Protein AF-A0A6B0SUR2-F1 (afdb_monomer_lite)

Sequence (467 aa):
MRRRGFLRTGLVTGLSIGLAGCNANTDDPSDSATSTPPTQESDEQISQETVTQQEDGTEEQPTEEAPTTSNRYFFKDETGALGHLADDNIPDNSNHVITNEMTDAEFREMQRNDRQYPEGLEQGQITMSVDKMITRAEEIYQKPTEHLDTERAETLGVNLTDEDDEITFTRALIKASQEAGVDSSGLANIVVANIAEDAINQIQPGFNGYKLSTLPATEAIDPASQGHAGGVRETEFGDEYGNSGFRHMPALLQYQKNGETQLKYAEQTDAIDVRPILKHAIRDPENSIYRASLDQETVNTTGGGRGIRFPEHYVTALDYTKARELEASEENVLGFEKNGSGTLVGLGDQIDEALRHLIDDMGVTGYNNNEDLDLETARPDWGGTIVSEEFGDSLENHITNPDSKVRQYTENVGRGLYLIRNEMGMSTSLALIGTLANPEFLPTDQDTVNQIRRKQAYDEVRERIVG

Organism: NCBI:txid2073113

pLDDT: mean 79.5, std 23.38, range [23.03, 98.56]

Radius of gyration: 26.7 Å; chains: 1; bounding box: 61×67×89 Å

Foldseek 3Di:
DDDDDDDDDDDDDDDDDDPDDDDDDDDDDDDDDDDDDDDDDDDDDDDDDDDDDDDDDDDDDPPDPPPQQPQFAAEPEPACLLPLRHDPDDDPNHPHYFYDPDYPVRLLVLLQLLLVQVVVDDDPQWQDRLVQLLVQLLVCLVPVPVQPDPVLCVVLVNDLVPDDSLLSSLLSSLSSRVVRPQADQQVLLSRRQSCSSVSCVVSVPPFAPWHWFKWFKKAKDWQPDDQALFAWDADPVRTIIAINASPGIWTWTWTADPQFIDTWTARSRHSADDPFAFSGRIGAPCNGLQPDDQPDQADDTRDPDSDGHGSLRIHTLLLQVSQLVCLVDPRVRNNFAQDPVGFRAGSQQSLLVRLLSLRHSSPLVQDCRSPVDHDPGSDDQAAYEAEAPQASVQSNCCSVPPGPVLVSLSNSVSVVSVSSCRVVHRNWHWYWDHYSSDITIGGDHRVLSVVCSVVSVSVCNCVSRSD

Structure (mmCIF, N/CA/C/O backbone):
data_AF-A0A6B0SUR2-F1
#
_entry.id   AF-A0A6B0SUR2-F1
#
loop_
_atom_site.group_PDB
_atom_site.id
_atom_site.type_symbol
_atom_site.label_atom_id
_atom_site.label_alt_id
_atom_site.label_comp_id
_atom_site.label_asym_id
_atom_site.label_entity_id
_atom_site.label_seq_id
_atom_site.pdbx_PDB_ins_code
_atom_site.Cartn_x
_atom_site.Cartn_y
_atom_site.Cartn_z
_atom_site.occupancy
_atom_site.B_iso_or_equiv
_atom_site.auth_seq_id
_atom_site.auth_comp_id
_atom_site.auth_asym_id
_atom_site.auth_atom_id
_atom_site.pdbx_PDB_model_num
ATOM 1 N N . MET A 1 1 ? 29.244 -8.660 24.148 1.00 39.50 1 MET A N 1
ATOM 2 C CA . MET A 1 1 ? 29.621 -7.409 24.857 1.00 39.50 1 MET A CA 1
ATOM 3 C C . MET A 1 1 ? 30.743 -6.682 24.116 1.00 39.50 1 MET A C 1
ATOM 5 O O . MET A 1 1 ? 31.872 -7.153 24.170 1.00 39.50 1 MET A O 1
ATOM 9 N N . ARG A 1 2 ? 30.469 -5.534 23.480 1.00 29.47 2 ARG A N 1
ATOM 10 C CA . ARG A 1 2 ? 31.473 -4.510 23.111 1.00 29.47 2 ARG A CA 1
ATOM 11 C C . ARG A 1 2 ? 30.745 -3.189 22.817 1.00 29.47 2 ARG A C 1
ATOM 13 O O . ARG A 1 2 ? 30.339 -2.945 21.693 1.00 29.47 2 ARG A O 1
ATOM 20 N N . ARG A 1 3 ? 30.537 -2.351 23.840 1.00 27.84 3 ARG A N 1
ATOM 21 C CA . ARG A 1 3 ? 29.983 -0.998 23.645 1.00 27.84 3 ARG A CA 1
ATOM 22 C C . ARG A 1 3 ? 31.064 -0.087 23.054 1.00 27.84 3 ARG A C 1
ATOM 24 O O . ARG A 1 3 ? 32.155 -0.011 23.617 1.00 27.84 3 ARG A O 1
ATOM 31 N N . ARG A 1 4 ? 30.744 0.641 21.984 1.00 31.31 4 ARG A N 1
ATOM 32 C CA . ARG A 1 4 ? 31.450 1.860 21.565 1.00 31.31 4 ARG A CA 1
ATOM 33 C C . ARG A 1 4 ? 30.478 3.022 21.736 1.00 31.31 4 ARG A C 1
ATOM 35 O O . ARG A 1 4 ? 29.533 3.133 20.974 1.00 31.31 4 ARG A O 1
ATOM 42 N N . GLY A 1 5 ? 30.681 3.841 22.763 1.00 26.02 5 GLY A N 1
ATOM 43 C CA . GLY A 1 5 ? 29.937 5.089 22.914 1.00 26.02 5 GLY A CA 1
ATOM 44 C C . GLY A 1 5 ? 30.690 6.227 22.236 1.00 26.02 5 GLY A C 1
ATOM 45 O O . GLY A 1 5 ? 31.886 6.382 22.484 1.00 26.02 5 GLY A O 1
ATOM 46 N N . PHE A 1 6 ? 29.996 7.033 21.436 1.00 26.91 6 PHE A N 1
ATOM 47 C CA . PHE A 1 6 ? 30.495 8.332 20.998 1.00 26.91 6 PHE A CA 1
ATOM 48 C C . PHE A 1 6 ? 29.801 9.443 21.782 1.00 26.91 6 PHE A C 1
ATOM 50 O O . PHE A 1 6 ? 28.602 9.661 21.672 1.00 26.91 6 PHE A O 1
ATOM 57 N N . LEU A 1 7 ? 30.588 10.161 22.581 1.00 27.16 7 LEU A N 1
ATOM 58 C CA . LEU A 1 7 ? 30.210 11.469 23.100 1.00 27.16 7 LEU A CA 1
ATOM 59 C C . LEU A 1 7 ? 30.509 12.513 22.026 1.00 27.16 7 LEU A C 1
ATOM 61 O O . LEU A 1 7 ? 31.670 12.652 21.634 1.00 27.16 7 LEU A O 1
ATOM 65 N N . ARG A 1 8 ? 29.519 13.328 21.652 1.00 28.80 8 ARG A N 1
ATOM 66 C CA . ARG A 1 8 ? 29.791 14.694 21.194 1.00 28.80 8 ARG A CA 1
ATOM 67 C C . ARG A 1 8 ? 28.745 15.678 21.699 1.00 28.80 8 ARG A C 1
ATOM 69 O O . ARG A 1 8 ? 27.546 15.463 21.608 1.00 28.80 8 ARG A O 1
ATOM 76 N N . THR A 1 9 ? 29.265 16.750 22.281 1.00 28.69 9 THR A N 1
ATOM 77 C CA . THR A 1 9 ? 28.548 17.935 22.749 1.00 28.69 9 THR A CA 1
ATOM 78 C C . THR A 1 9 ? 27.744 18.572 21.621 1.00 28.69 9 THR A C 1
ATOM 80 O O . THR A 1 9 ? 28.308 18.828 20.557 1.00 28.69 9 THR A O 1
ATOM 83 N N . GLY A 1 10 ? 26.469 18.867 21.874 1.00 25.17 10 GLY A N 1
ATOM 84 C CA . GLY A 1 10 ? 25.606 19.565 20.922 1.00 25.17 10 GLY A CA 1
ATOM 85 C C . GLY A 1 10 ? 25.915 21.059 20.781 1.00 25.17 10 GLY A C 1
ATOM 86 O O . GLY A 1 10 ? 26.716 21.633 21.523 1.00 25.17 10 GLY A O 1
ATOM 87 N N . LEU A 1 11 ? 25.220 21.687 19.835 1.00 25.69 11 LEU A N 1
ATOM 88 C CA . LEU A 1 11 ? 25.237 23.123 19.574 1.00 25.69 11 LEU A CA 1
ATOM 89 C C . LEU A 1 11 ? 23.778 23.573 19.430 1.00 25.69 11 LEU A C 1
ATOM 91 O O . LEU A 1 11 ? 23.059 23.059 18.580 1.00 25.69 11 LEU A O 1
ATOM 95 N N . VAL A 1 12 ? 23.316 24.476 20.299 1.00 29.25 12 VAL A N 1
ATOM 96 C CA . VAL A 1 12 ? 21.916 24.927 20.294 1.00 29.25 12 VAL A CA 1
ATOM 97 C C . VAL A 1 12 ? 21.761 26.102 19.334 1.00 29.25 12 VAL A C 1
ATOM 99 O O . VAL A 1 12 ? 22.139 27.228 19.653 1.00 29.25 12 VAL A O 1
ATOM 102 N N . THR A 1 13 ? 21.153 25.839 18.182 1.00 27.73 13 THR A N 1
ATOM 103 C CA . THR A 1 13 ? 20.626 26.849 17.255 1.00 27.73 13 THR A CA 1
ATOM 104 C C . THR A 1 13 ? 19.229 26.422 16.832 1.00 27.73 13 THR A C 1
ATOM 106 O O . THR A 1 13 ? 19.083 25.557 15.974 1.00 27.73 13 THR A O 1
ATOM 109 N N . GLY A 1 14 ? 18.201 26.991 17.463 1.00 27.92 14 GLY A N 1
ATOM 110 C CA . GLY A 1 14 ? 16.817 26.693 17.102 1.00 27.92 14 GLY A CA 1
ATOM 111 C C . GLY A 1 14 ? 16.442 27.335 15.767 1.00 27.92 14 GLY A C 1
ATOM 112 O O . GLY A 1 14 ? 16.564 28.552 15.623 1.00 27.92 14 GLY A O 1
ATOM 113 N N . LEU A 1 15 ? 15.947 26.530 14.827 1.00 24.22 15 LEU A N 1
ATOM 114 C CA . LEU A 1 15 ? 15.109 26.999 13.727 1.00 24.22 15 LEU A CA 1
ATOM 115 C C . LEU A 1 15 ? 13.659 26.660 14.071 1.00 24.22 15 LEU A C 1
ATOM 117 O O . LEU A 1 15 ? 13.317 25.497 14.249 1.00 24.22 15 LEU A O 1
ATOM 121 N N . SER A 1 16 ? 12.805 27.675 14.150 1.00 25.31 16 SER A N 1
ATOM 122 C CA . SER A 1 16 ? 11.356 27.486 14.155 1.00 25.31 16 SER A CA 1
ATOM 123 C C . SER A 1 16 ? 10.884 27.266 12.718 1.00 25.31 16 SER A C 1
ATOM 125 O O . SER A 1 16 ? 10.982 28.191 11.906 1.00 25.31 16 SER A O 1
ATOM 127 N N . ILE A 1 17 ? 10.372 26.076 12.404 1.00 27.09 17 ILE A N 1
ATOM 128 C CA . ILE A 1 17 ? 9.771 25.791 11.096 1.00 27.09 17 ILE A CA 1
ATOM 129 C C . ILE A 1 17 ? 8.472 26.596 10.977 1.00 27.09 17 ILE A C 1
ATOM 131 O O . ILE A 1 17 ? 7.527 26.400 11.738 1.00 27.09 17 ILE A O 1
ATOM 135 N N . GLY A 1 18 ? 8.437 27.533 10.031 1.00 24.78 18 GLY A N 1
ATOM 136 C CA . GLY A 1 18 ? 7.226 28.259 9.665 1.00 24.78 18 GLY A CA 1
ATOM 137 C C . GLY A 1 18 ? 6.558 27.594 8.468 1.00 24.78 18 GLY A C 1
ATOM 138 O O . GLY A 1 18 ? 7.153 27.554 7.393 1.00 24.78 18 GLY A O 1
ATOM 139 N N . LEU A 1 19 ? 5.321 27.120 8.636 1.00 30.34 19 LEU A N 1
ATOM 140 C CA . LEU A 1 19 ? 4.469 26.676 7.529 1.00 30.34 19 LEU A CA 1
ATOM 141 C C . LEU A 1 19 ? 4.144 27.873 6.622 1.00 30.34 19 LEU A C 1
ATOM 143 O O . LEU A 1 19 ? 3.245 28.667 6.902 1.00 30.34 19 LEU A O 1
ATOM 147 N N . ALA A 1 20 ? 4.918 28.029 5.550 1.00 26.95 20 ALA A N 1
ATOM 148 C CA . ALA A 1 20 ? 4.789 29.127 4.603 1.00 26.95 20 ALA A CA 1
ATOM 149 C C . ALA A 1 20 ? 3.790 28.775 3.491 1.00 26.95 20 ALA A C 1
ATOM 151 O O . ALA A 1 20 ? 4.160 28.225 2.456 1.00 26.95 20 ALA A O 1
ATOM 152 N N . GLY A 1 21 ? 2.519 29.127 3.691 1.00 23.80 21 GLY A N 1
ATOM 153 C CA . GLY A 1 21 ? 1.548 29.159 2.598 1.00 23.80 21 GLY A CA 1
ATOM 154 C C . GLY A 1 21 ? 1.916 30.256 1.595 1.00 23.80 21 GLY A C 1
ATOM 155 O O . GLY A 1 21 ? 1.867 31.442 1.926 1.00 23.80 21 GLY A O 1
ATOM 156 N N . CYS A 1 22 ? 2.291 29.873 0.374 1.00 25.41 22 CYS A N 1
ATOM 157 C CA . CYS A 1 22 ? 2.575 30.818 -0.703 1.00 25.41 22 CYS A CA 1
ATOM 158 C C . CYS A 1 22 ? 1.274 31.437 -1.227 1.00 25.41 22 CYS A C 1
ATOM 160 O O . CYS A 1 22 ? 0.437 30.746 -1.798 1.00 25.41 22 CYS A O 1
ATOM 162 N N . ASN A 1 23 ? 1.126 32.751 -1.061 1.00 24.20 23 ASN A N 1
ATOM 163 C CA . ASN A 1 23 ? 0.018 33.529 -1.606 1.00 24.20 23 ASN A CA 1
ATOM 164 C C . ASN A 1 23 ? 0.583 34.547 -2.606 1.00 24.20 23 ASN A C 1
ATOM 166 O O . ASN A 1 23 ? 1.392 35.394 -2.222 1.00 24.20 23 ASN A O 1
ATOM 170 N N . ALA A 1 24 ? 0.203 34.436 -3.880 1.00 26.16 24 ALA A N 1
ATOM 171 C CA . ALA A 1 24 ? 0.792 35.202 -4.975 1.00 26.16 24 ALA A CA 1
ATOM 172 C C . ALA A 1 24 ? -0.290 35.700 -5.944 1.00 26.16 24 ALA A C 1
ATOM 174 O O . ALA A 1 24 ? -0.661 35.008 -6.888 1.00 26.16 24 ALA A O 1
ATOM 175 N N . ASN A 1 25 ? -0.764 36.930 -5.726 1.00 23.03 25 ASN A N 1
ATOM 176 C CA . ASN A 1 25 ? -1.558 37.640 -6.725 1.00 23.03 25 ASN A CA 1
ATOM 177 C C . ASN A 1 25 ? -0.647 38.388 -7.706 1.00 23.03 25 ASN A C 1
ATOM 179 O O . ASN A 1 25 ? 0.239 39.136 -7.300 1.00 23.03 25 ASN A O 1
ATOM 183 N N . THR A 1 26 ? -0.937 38.161 -8.985 1.00 27.03 26 THR A N 1
ATOM 184 C CA . THR A 1 26 ? -0.783 39.043 -10.155 1.00 27.03 26 THR A CA 1
ATOM 185 C C . THR A 1 26 ? -0.200 40.449 -9.951 1.00 27.03 26 THR A C 1
ATOM 187 O O . THR A 1 26 ? -0.746 41.242 -9.187 1.00 27.03 26 THR A O 1
ATOM 190 N N . ASP A 1 27 ? 0.742 40.815 -10.823 1.00 24.62 27 ASP A N 1
ATOM 191 C CA . ASP A 1 27 ? 0.569 41.977 -11.711 1.00 24.62 27 ASP A CA 1
ATOM 192 C C . ASP A 1 27 ? 1.445 41.818 -12.974 1.00 24.62 27 ASP A C 1
ATOM 194 O O . ASP A 1 27 ? 2.605 41.416 -12.892 1.00 24.62 27 ASP A O 1
ATOM 198 N N . ASP A 1 28 ? 0.876 42.139 -14.139 1.00 26.62 28 ASP A N 1
ATOM 199 C CA . ASP A 1 28 ? 1.515 42.214 -15.467 1.00 26.62 28 ASP A CA 1
ATOM 200 C C . ASP A 1 28 ? 0.927 43.454 -16.171 1.00 26.62 28 ASP A C 1
ATOM 202 O O . ASP A 1 28 ? -0.287 43.678 -16.065 1.00 26.62 28 ASP A O 1
ATOM 206 N N . PRO A 1 29 ? 1.740 44.340 -16.789 1.00 36.12 29 PRO A N 1
ATOM 207 C CA . PRO A 1 29 ? 1.862 44.264 -18.256 1.00 36.12 29 PRO A CA 1
ATOM 208 C C . PRO A 1 29 ? 3.194 44.784 -18.859 1.00 36.12 29 PRO A C 1
ATOM 210 O O . PRO A 1 29 ? 3.822 45.705 -18.328 1.00 36.12 29 PRO A O 1
ATOM 213 N N . SER A 1 30 ? 3.524 44.350 -20.087 1.00 24.11 30 SER A N 1
ATOM 214 C CA . SER A 1 30 ? 3.483 45.182 -21.331 1.00 24.11 30 SER A CA 1
ATOM 215 C C . SER A 1 30 ? 4.557 44.897 -22.413 1.00 24.11 30 SER A C 1
ATOM 217 O O . SER A 1 30 ? 5.736 44.736 -22.125 1.00 24.11 30 SER A O 1
ATOM 219 N N . ASP A 1 31 ? 4.094 44.921 -23.676 1.00 24.92 31 ASP A N 1
ATOM 220 C CA . ASP A 1 31 ? 4.755 45.252 -24.961 1.00 24.92 31 ASP A CA 1
ATOM 221 C C . ASP A 1 31 ? 6.174 44.704 -25.289 1.00 24.92 31 ASP A C 1
ATOM 223 O O . ASP A 1 31 ? 7.182 45.045 -24.678 1.00 24.92 31 ASP A O 1
ATOM 227 N N . SER A 1 32 ? 6.394 44.022 -26.425 1.00 26.09 32 SER A N 1
ATOM 228 C CA . SER A 1 32 ? 6.169 44.578 -27.780 1.00 26.09 32 SER A CA 1
ATOM 229 C C . SER A 1 32 ? 6.409 43.557 -28.929 1.00 26.09 32 SER A C 1
ATOM 231 O O . SER A 1 32 ? 6.953 42.477 -28.722 1.00 26.09 32 SER A O 1
ATOM 233 N N . ALA A 1 33 ? 5.999 43.906 -30.162 1.00 24.05 33 ALA A N 1
ATOM 234 C CA . ALA A 1 33 ? 6.162 43.116 -31.406 1.00 24.05 33 ALA A CA 1
ATOM 235 C C . ALA A 1 33 ? 7.599 43.211 -32.008 1.00 24.05 33 ALA A C 1
ATOM 237 O O . ALA A 1 33 ? 8.402 43.989 -31.508 1.00 24.05 33 ALA A O 1
ATOM 238 N N . THR A 1 34 ? 8.060 42.548 -33.090 1.00 24.30 34 THR A N 1
ATOM 239 C CA . THR A 1 34 ? 7.500 41.786 -34.256 1.00 24.30 34 THR A CA 1
ATOM 240 C C . THR A 1 34 ? 8.645 40.828 -34.770 1.00 24.30 34 THR A C 1
ATOM 242 O O . THR A 1 34 ? 9.664 40.765 -34.092 1.00 24.30 34 THR A O 1
ATOM 245 N N . SER A 1 35 ? 8.703 40.070 -35.891 1.00 24.91 35 SER A N 1
ATOM 246 C CA . SER A 1 35 ? 7.942 39.925 -37.158 1.00 24.91 35 SER A CA 1
ATOM 247 C C . SER A 1 35 ? 8.290 38.614 -37.926 1.00 24.91 35 SER A C 1
ATOM 249 O O . SER A 1 35 ? 9.229 37.911 -37.565 1.00 24.91 35 SER A O 1
ATOM 251 N N . THR A 1 36 ? 7.607 38.356 -39.053 1.00 26.58 36 THR A N 1
ATOM 252 C CA . THR A 1 36 ? 7.841 37.298 -40.087 1.00 26.58 36 THR A CA 1
ATOM 253 C C . THR A 1 36 ? 7.578 37.883 -41.499 1.00 26.58 36 THR A C 1
ATOM 255 O O . THR A 1 36 ? 7.160 39.045 -41.552 1.00 26.58 36 THR A O 1
ATOM 258 N N . PRO A 1 37 ? 7.688 37.168 -42.655 1.00 39.38 37 PRO A N 1
ATOM 259 C CA . PRO A 1 37 ? 8.396 35.926 -43.075 1.00 39.38 37 PRO A CA 1
ATOM 260 C C . PRO A 1 37 ? 9.363 36.273 -44.274 1.00 39.38 37 PRO A C 1
ATOM 262 O O . PRO A 1 37 ? 9.886 37.390 -44.214 1.00 39.38 37 PRO A O 1
ATOM 265 N N . PRO A 1 38 ? 9.604 35.506 -45.387 1.00 42.44 38 PRO A N 1
ATOM 266 C CA . PRO A 1 38 ? 9.372 34.093 -45.811 1.00 42.44 38 PRO A CA 1
ATOM 267 C C . PRO A 1 38 ? 10.711 33.372 -46.233 1.00 42.44 38 PRO A C 1
ATOM 269 O O . PRO A 1 38 ? 11.714 33.680 -45.602 1.00 42.44 38 PRO A O 1
ATOM 272 N N . THR A 1 39 ? 10.902 32.398 -47.163 1.00 26.11 39 THR A N 1
ATOM 273 C CA . THR A 1 39 ? 10.156 31.875 -48.352 1.00 26.11 39 THR A CA 1
ATOM 274 C C . THR A 1 39 ? 10.657 30.482 -48.846 1.00 26.11 39 THR A C 1
ATOM 276 O O . THR A 1 39 ? 11.705 30.023 -48.409 1.00 26.11 39 THR A O 1
ATOM 279 N N . GLN A 1 40 ? 9.883 29.873 -49.768 1.00 26.20 40 GLN A N 1
ATOM 280 C CA . GLN A 1 40 ? 10.164 28.959 -50.924 1.00 26.20 40 GLN A CA 1
ATOM 281 C C . GLN A 1 40 ? 11.650 28.746 -51.371 1.00 26.20 40 GLN A C 1
ATOM 283 O O . GLN A 1 40 ? 12.450 29.658 -51.191 1.00 26.20 40 GLN A O 1
ATOM 288 N N . GLU A 1 41 ? 12.122 27.666 -52.037 1.00 24.62 41 GLU A N 1
ATOM 289 C CA . GLU A 1 41 ? 11.574 26.435 -52.702 1.00 24.62 41 GLU A CA 1
ATOM 290 C C . GLU A 1 41 ? 12.774 25.479 -53.084 1.00 24.62 41 GLU A C 1
ATOM 292 O O . GLU A 1 41 ? 13.873 25.775 -52.616 1.00 24.62 41 GLU A O 1
ATOM 297 N N . SER A 1 42 ? 12.774 24.362 -53.859 1.00 27.33 42 SER A N 1
ATOM 298 C CA . SER A 1 42 ? 11.808 23.492 -54.599 1.00 27.33 42 SER A CA 1
ATOM 299 C C . SER A 1 42 ? 12.412 22.077 -54.921 1.00 27.33 42 SER A C 1
ATOM 301 O O . SER A 1 42 ? 13.621 21.886 -54.812 1.00 27.33 42 SER A O 1
ATOM 303 N N . ASP A 1 43 ? 11.563 21.150 -55.412 1.00 25.34 43 ASP A N 1
ATOM 304 C CA . ASP A 1 43 ? 11.798 20.076 -56.428 1.00 25.34 43 ASP A CA 1
ATOM 305 C C . ASP A 1 43 ? 12.490 18.710 -56.140 1.00 25.34 43 ASP A C 1
ATOM 307 O O . ASP A 1 43 ? 13.245 18.498 -55.194 1.00 25.34 43 ASP A O 1
ATOM 311 N N . GLU A 1 44 ? 12.154 17.750 -57.021 1.00 27.81 44 GLU A N 1
ATOM 312 C CA . GLU A 1 44 ? 12.462 16.306 -57.026 1.00 27.81 44 GLU A CA 1
ATOM 313 C C . GLU A 1 44 ? 13.675 15.938 -57.917 1.00 27.81 44 GLU A C 1
ATOM 315 O O . GLU A 1 44 ? 13.975 16.660 -58.869 1.00 27.81 44 GLU A O 1
ATOM 320 N N . GLN A 1 45 ? 14.241 14.722 -57.769 1.00 27.77 45 GLN A N 1
ATOM 321 C CA . GLN A 1 45 ? 14.540 13.883 -58.952 1.00 27.77 45 GLN A CA 1
ATOM 322 C C . GLN A 1 45 ? 14.734 12.376 -58.678 1.00 27.77 45 GLN A C 1
ATOM 324 O O . GLN A 1 45 ? 15.067 11.950 -57.577 1.00 27.77 45 GLN A O 1
ATOM 329 N N . ILE A 1 46 ? 14.518 11.573 -59.730 1.00 27.11 46 ILE A N 1
ATOM 330 C CA . ILE A 1 46 ? 14.482 10.097 -59.748 1.00 27.11 46 ILE A CA 1
ATOM 331 C C . ILE A 1 46 ? 15.698 9.531 -60.501 1.00 27.11 46 ILE A C 1
ATOM 333 O O . ILE A 1 46 ? 15.995 10.008 -61.596 1.00 27.11 46 ILE A O 1
ATOM 337 N N . SER A 1 47 ? 16.328 8.464 -59.985 1.00 28.30 47 SER A N 1
ATOM 338 C CA . SER A 1 47 ? 17.172 7.475 -60.707 1.00 28.30 47 SER A CA 1
ATOM 339 C C . SER A 1 47 ? 17.687 6.401 -59.729 1.00 28.30 47 SER A C 1
ATOM 341 O O . SER A 1 47 ? 17.956 6.740 -58.584 1.00 28.30 47 SER A O 1
ATOM 343 N N . GLN A 1 48 ? 17.944 5.136 -60.080 1.00 27.89 48 GLN A N 1
ATOM 344 C CA . GLN A 1 48 ? 17.441 4.244 -61.142 1.00 27.89 48 GLN A CA 1
ATOM 345 C C . GLN A 1 48 ? 17.872 2.801 -60.758 1.00 27.89 48 GLN A C 1
ATOM 347 O O . GLN A 1 48 ? 18.793 2.636 -59.960 1.00 27.89 48 GLN A O 1
ATOM 352 N N . GLU A 1 49 ? 17.241 1.751 -61.289 1.00 28.70 49 GLU A N 1
ATOM 353 C CA . GLU A 1 49 ? 17.610 0.356 -60.970 1.00 28.70 49 GLU A CA 1
ATOM 354 C C . GLU A 1 49 ? 18.957 -0.073 -61.588 1.00 28.70 49 GLU A C 1
ATOM 356 O O . GLU A 1 49 ? 19.343 0.392 -62.660 1.00 28.70 49 GLU A O 1
ATOM 361 N N . THR A 1 50 ? 19.632 -1.059 -60.987 1.00 26.55 50 THR A N 1
ATOM 362 C CA . THR A 1 50 ? 20.561 -1.952 -61.707 1.00 26.55 50 THR A CA 1
ATOM 363 C C . THR A 1 50 ? 20.562 -3.334 -61.055 1.00 26.55 50 THR A C 1
ATOM 365 O O . THR A 1 50 ? 20.953 -3.481 -59.901 1.00 26.55 50 THR A O 1
ATOM 368 N N . VAL A 1 51 ? 20.141 -4.351 -61.810 1.00 27.88 51 VAL A N 1
ATOM 369 C CA . VAL A 1 51 ? 20.172 -5.766 -61.409 1.00 27.88 51 VAL A CA 1
ATOM 370 C C . VAL A 1 51 ? 21.271 -6.481 -62.189 1.00 27.88 51 VAL A C 1
ATOM 372 O O . VAL A 1 51 ? 21.278 -6.432 -63.418 1.00 27.88 51 VAL A O 1
ATOM 375 N N . THR A 1 52 ? 22.137 -7.214 -61.487 1.00 28.02 52 THR A N 1
ATOM 376 C CA . THR A 1 52 ? 23.096 -8.153 -62.092 1.00 28.02 52 THR A CA 1
ATOM 377 C C . THR A 1 52 ? 23.125 -9.439 -61.268 1.00 28.02 52 THR A C 1
ATOM 379 O O . THR A 1 52 ? 23.117 -9.382 -60.040 1.00 28.02 52 THR A O 1
ATOM 382 N N . GLN A 1 53 ? 23.132 -10.600 -61.924 1.00 29.80 53 GLN A N 1
ATOM 383 C CA . GLN A 1 53 ? 23.071 -11.903 -61.255 1.00 29.80 53 GLN A CA 1
ATOM 384 C C . GLN A 1 53 ? 24.465 -12.475 -60.953 1.00 29.80 53 GLN A C 1
ATOM 386 O O . GLN A 1 53 ? 25.305 -12.560 -61.842 1.00 29.80 53 GLN A O 1
ATOM 391 N N . GLN A 1 54 ? 24.650 -12.876 -59.692 1.00 27.94 54 GLN A N 1
ATOM 392 C CA . GLN A 1 54 ? 25.131 -14.194 -59.245 1.00 27.94 54 GLN A CA 1
ATOM 393 C C . GLN A 1 54 ? 26.186 -14.942 -60.092 1.00 27.94 54 GLN A C 1
ATOM 395 O O . GLN A 1 54 ? 25.881 -15.443 -61.171 1.00 27.94 54 GLN A O 1
ATOM 400 N N . GLU A 1 55 ? 27.344 -15.219 -59.483 1.00 29.39 55 GLU A N 1
ATOM 401 C CA . GLU A 1 55 ? 28.079 -16.479 -59.690 1.00 29.39 55 GLU A CA 1
ATOM 402 C C . GLU A 1 55 ? 28.724 -16.934 -58.357 1.00 29.39 55 GLU A C 1
ATOM 404 O O . GLU A 1 55 ? 28.702 -16.183 -57.380 1.00 29.39 55 GLU A O 1
ATOM 409 N N . ASP A 1 56 ? 29.175 -18.190 -58.278 1.00 28.73 56 ASP A N 1
ATOM 410 C CA . ASP A 1 56 ? 29.378 -18.953 -57.027 1.00 28.73 56 ASP A CA 1
ATOM 411 C C . ASP A 1 56 ? 30.842 -18.953 -56.515 1.00 28.73 56 ASP A C 1
ATOM 413 O O . ASP A 1 56 ? 31.783 -18.828 -57.302 1.00 28.73 56 ASP A O 1
ATOM 417 N N . GLY A 1 57 ? 31.049 -19.107 -55.200 1.00 26.77 57 GLY A N 1
ATOM 418 C CA . GLY A 1 57 ? 32.365 -18.982 -54.551 1.00 26.77 57 GLY A CA 1
ATOM 419 C C . GLY A 1 57 ? 32.357 -19.210 -53.032 1.00 26.77 57 GLY A C 1
ATOM 420 O O . GLY A 1 57 ? 32.180 -18.276 -52.259 1.00 26.77 57 GLY A O 1
ATOM 421 N N . THR A 1 58 ? 32.582 -20.460 -52.626 1.00 28.81 58 THR A N 1
ATOM 422 C CA . THR A 1 58 ? 32.607 -21.011 -51.253 1.00 28.81 58 THR A CA 1
ATOM 423 C C . THR A 1 58 ? 33.390 -20.259 -50.161 1.00 28.81 58 THR A C 1
ATOM 425 O O . THR A 1 58 ? 34.463 -19.722 -50.414 1.00 28.81 58 THR A O 1
ATOM 428 N N . GLU A 1 59 ? 32.920 -20.475 -48.921 1.00 31.58 59 GLU A N 1
ATOM 429 C CA . GLU A 1 59 ? 33.644 -20.404 -47.631 1.00 31.58 59 GLU A CA 1
ATOM 430 C C . GLU A 1 59 ? 34.055 -19.022 -47.083 1.00 31.58 59 GLU A C 1
ATOM 432 O O . GLU A 1 59 ? 35.212 -18.628 -47.128 1.00 31.58 59 GLU A O 1
ATOM 437 N N . GLU A 1 60 ? 33.122 -18.392 -46.362 1.00 30.12 60 GLU A N 1
ATOM 438 C CA . GLU A 1 60 ? 33.283 -18.177 -44.911 1.00 30.12 60 GLU A CA 1
ATOM 439 C C . GLU A 1 60 ? 31.889 -18.141 -44.250 1.00 30.12 60 GLU A C 1
ATOM 441 O O . GLU A 1 60 ? 30.952 -17.561 -44.800 1.00 30.12 60 GLU A O 1
ATOM 446 N N . GLN A 1 61 ? 31.709 -18.801 -43.098 1.00 32.72 61 GLN A N 1
ATOM 447 C CA . GLN A 1 61 ? 30.494 -18.622 -42.293 1.00 32.72 61 GLN A CA 1
ATOM 448 C C . GLN A 1 61 ? 30.628 -17.319 -41.498 1.00 32.72 61 GLN A C 1
ATOM 450 O O . GLN A 1 61 ? 31.613 -17.182 -40.772 1.00 32.72 61 GLN A O 1
ATOM 455 N N . PRO A 1 62 ? 29.632 -16.415 -41.517 1.00 33.88 62 PRO A N 1
ATOM 456 C CA . PRO A 1 62 ? 29.446 -15.485 -40.418 1.00 33.88 62 PRO A CA 1
ATOM 457 C C . PRO A 1 62 ? 29.161 -16.315 -39.162 1.00 33.88 62 PRO A C 1
ATOM 459 O O . PRO A 1 62 ? 28.120 -16.968 -39.059 1.00 33.88 62 PRO A O 1
ATOM 462 N N . THR A 1 63 ? 30.134 -16.364 -38.256 1.00 32.16 63 THR A N 1
ATOM 463 C CA . THR A 1 63 ? 29.971 -16.936 -36.918 1.00 32.16 63 THR A CA 1
ATOM 464 C C . THR A 1 63 ? 28.830 -16.222 -36.199 1.00 32.16 63 THR A C 1
ATOM 466 O O . THR A 1 63 ? 28.667 -15.024 -36.404 1.00 32.16 63 THR A O 1
ATOM 469 N N . GLU A 1 64 ? 28.088 -16.973 -35.381 1.00 35.78 64 GLU A N 1
ATOM 470 C CA . GLU A 1 64 ? 27.192 -16.531 -34.299 1.00 35.78 64 GLU A CA 1
ATOM 471 C C . GLU A 1 64 ? 26.681 -15.081 -34.373 1.00 35.78 64 GLU A C 1
ATOM 473 O O . GLU A 1 64 ? 27.418 -14.125 -34.118 1.00 35.78 64 GLU A O 1
ATOM 478 N N . GLU A 1 65 ? 25.367 -14.926 -34.582 1.00 32.28 65 GLU A N 1
ATOM 479 C CA . GLU A 1 65 ? 24.665 -13.742 -34.080 1.00 32.28 65 GLU A CA 1
ATOM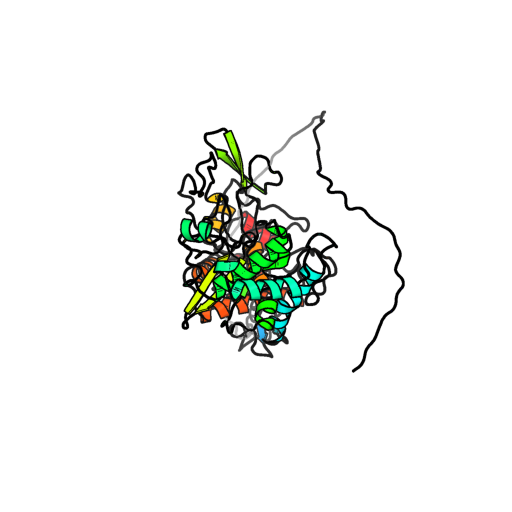 480 C C . GLU A 1 65 ? 25.085 -13.546 -32.619 1.00 32.28 65 GLU A C 1
ATOM 482 O O . GLU A 1 65 ? 24.876 -14.438 -31.793 1.00 32.28 65 GLU A O 1
ATOM 487 N N . ALA A 1 66 ? 25.747 -12.422 -32.320 1.00 34.84 66 ALA A N 1
ATOM 488 C CA . ALA A 1 66 ? 26.197 -12.135 -30.965 1.00 34.84 66 ALA A CA 1
ATOM 489 C C . ALA A 1 66 ? 24.972 -12.241 -30.045 1.00 34.84 66 ALA A C 1
ATOM 491 O O . ALA A 1 66 ? 23.965 -11.591 -30.348 1.00 34.84 66 ALA A O 1
ATOM 492 N N . PRO A 1 67 ? 25.014 -13.083 -28.993 1.00 37.88 67 PRO A N 1
ATOM 493 C CA . PRO A 1 67 ? 23.813 -13.481 -28.278 1.00 37.88 67 PRO A CA 1
ATOM 494 C C . PRO A 1 67 ? 23.098 -12.228 -27.799 1.00 37.88 67 PRO A C 1
ATOM 496 O O . PRO A 1 67 ? 23.713 -11.372 -27.153 1.00 37.88 67 PRO A O 1
ATOM 499 N N . THR A 1 68 ? 21.822 -12.108 -28.170 1.00 42.56 68 THR A N 1
ATOM 500 C CA . THR A 1 68 ? 20.998 -10.952 -27.829 1.00 42.56 68 THR A CA 1
ATOM 501 C C . THR A 1 68 ? 21.095 -10.741 -26.327 1.00 42.56 68 THR A C 1
ATOM 503 O O . THR A 1 68 ? 20.747 -11.622 -25.539 1.00 42.56 68 THR A O 1
ATOM 506 N N . THR A 1 69 ? 21.653 -9.601 -25.916 1.00 51.72 69 THR A N 1
ATOM 507 C CA . THR A 1 69 ? 21.742 -9.247 -24.500 1.00 51.72 69 THR A CA 1
ATOM 508 C C . THR A 1 69 ? 20.322 -9.177 -23.979 1.00 51.72 69 THR A C 1
ATOM 510 O O . THR A 1 69 ? 19.562 -8.289 -24.366 1.00 51.72 69 THR A O 1
ATOM 513 N N . SER A 1 70 ? 19.950 -10.159 -23.164 1.00 60.66 70 SER A N 1
ATOM 514 C CA . SER A 1 70 ? 18.613 -10.307 -22.610 1.00 60.66 70 SER A CA 1
ATOM 515 C C . SER A 1 70 ? 18.294 -9.068 -21.783 1.00 60.66 70 SER A C 1
ATOM 517 O O . SER A 1 70 ? 18.813 -8.919 -20.678 1.00 60.66 70 SER A O 1
ATOM 519 N N . ASN A 1 71 ? 17.495 -8.161 -22.352 1.00 80.94 71 ASN A N 1
ATOM 520 C CA . ASN A 1 71 ? 17.304 -6.801 -21.850 1.00 80.94 71 ASN A CA 1
ATOM 521 C C . ASN A 1 71 ? 16.312 -6.751 -20.674 1.00 80.94 71 ASN A C 1
ATOM 523 O O . ASN A 1 71 ? 15.310 -6.044 -20.719 1.00 80.94 71 ASN A O 1
ATOM 527 N N . ARG A 1 72 ? 16.578 -7.559 -19.643 1.00 91.69 72 ARG A N 1
ATOM 528 C CA . ARG A 1 72 ? 15.878 -7.592 -18.357 1.00 91.69 72 ARG A CA 1
ATOM 529 C C . ARG A 1 72 ? 16.879 -7.757 -17.219 1.00 91.69 72 ARG A C 1
ATOM 531 O O . ARG A 1 72 ? 17.984 -8.249 -17.441 1.00 91.69 72 ARG A O 1
ATOM 538 N N . TYR A 1 73 ? 16.469 -7.412 -16.005 1.00 95.06 73 TYR A N 1
ATOM 539 C CA . TYR A 1 73 ? 17.174 -7.828 -14.800 1.00 95.06 73 TYR A CA 1
ATOM 540 C C . TYR A 1 73 ? 17.021 -9.338 -14.576 1.00 95.06 73 TYR A C 1
ATOM 542 O O . TYR A 1 73 ? 15.976 -9.926 -14.873 1.00 95.06 73 TYR A O 1
ATOM 550 N N . PHE A 1 74 ? 18.076 -9.952 -14.049 1.00 96.19 74 PHE A N 1
ATOM 551 C CA . PHE A 1 74 ? 18.137 -11.348 -13.623 1.00 96.19 74 PHE A CA 1
ATOM 552 C C . PHE A 1 74 ? 18.465 -11.408 -12.139 1.00 96.19 74 PHE A C 1
ATOM 554 O O . PHE A 1 74 ? 19.310 -10.638 -11.682 1.00 96.19 74 PHE A O 1
ATOM 561 N N . PHE A 1 75 ? 17.852 -12.330 -11.400 1.00 96.88 75 PHE A N 1
ATOM 562 C CA . PHE A 1 75 ? 18.068 -12.437 -9.956 1.00 96.88 75 PHE A CA 1
ATOM 563 C C . PHE A 1 75 ? 18.852 -13.693 -9.593 1.00 96.88 75 PHE A C 1
ATOM 565 O O . PHE A 1 75 ? 18.360 -14.817 -9.694 1.00 96.88 75 PHE A O 1
ATOM 572 N N . LYS A 1 76 ? 20.072 -13.491 -9.100 1.00 96.12 76 LYS A N 1
ATOM 573 C CA . LYS A 1 76 ? 20.887 -14.535 -8.486 1.00 96.12 76 LYS A CA 1
ATOM 574 C C . LYS A 1 76 ? 20.585 -14.571 -6.988 1.00 96.12 76 LYS A C 1
ATOM 576 O O . LYS A 1 76 ? 21.046 -13.710 -6.244 1.00 96.12 76 LYS A O 1
ATOM 581 N N . ASP A 1 77 ? 19.813 -15.557 -6.546 1.00 96.12 77 ASP A N 1
ATOM 582 C CA . ASP A 1 77 ? 19.406 -15.691 -5.144 1.00 96.12 77 ASP A CA 1
ATOM 583 C C . ASP A 1 77 ? 20.307 -16.673 -4.380 1.00 96.12 77 ASP A C 1
ATOM 585 O O . ASP A 1 77 ? 20.299 -17.873 -4.656 1.00 96.12 77 ASP A O 1
ATOM 589 N N . GLU A 1 78 ? 21.100 -16.177 -3.423 1.00 94.94 78 GLU A N 1
ATOM 590 C CA . GLU A 1 78 ? 21.975 -17.028 -2.599 1.00 94.94 78 GLU A CA 1
ATOM 591 C C . GLU A 1 78 ? 21.282 -17.582 -1.344 1.00 94.94 78 GLU A C 1
ATOM 593 O O . GLU A 1 78 ? 21.791 -18.522 -0.726 1.00 94.94 78 GLU A O 1
ATOM 598 N N . THR A 1 79 ? 20.121 -17.037 -0.960 1.00 94.75 79 THR A N 1
ATOM 599 C CA . THR A 1 79 ? 19.428 -17.394 0.293 1.00 94.75 79 THR A CA 1
ATOM 600 C C . THR A 1 79 ? 18.128 -18.169 0.075 1.00 94.75 79 THR A C 1
ATOM 602 O O . THR A 1 79 ? 17.683 -18.882 0.978 1.00 94.75 79 THR A O 1
ATOM 605 N N . GLY A 1 80 ? 17.529 -18.055 -1.114 1.00 94.75 80 GLY A N 1
ATOM 606 C CA . GLY A 1 80 ? 16.208 -18.592 -1.449 1.00 94.75 80 GLY A CA 1
ATOM 607 C C . GLY A 1 80 ? 15.047 -17.650 -1.096 1.00 94.75 80 GLY A C 1
ATOM 608 O O . GLY A 1 80 ? 13.888 -18.061 -1.177 1.00 94.75 80 GLY A O 1
ATOM 609 N N . ALA A 1 81 ? 15.334 -16.412 -0.676 1.00 94.38 81 ALA A N 1
ATOM 610 C CA . ALA A 1 81 ? 14.334 -15.439 -0.238 1.00 94.38 81 ALA A CA 1
ATOM 611 C C . ALA A 1 81 ? 13.590 -14.724 -1.385 1.00 94.38 81 ALA A C 1
ATOM 613 O O . ALA A 1 81 ? 12.574 -14.085 -1.125 1.00 94.38 81 ALA A O 1
ATOM 614 N N . LEU A 1 82 ? 14.036 -14.825 -2.638 1.00 94.94 82 LEU A N 1
ATOM 615 C CA . LEU A 1 82 ? 13.297 -14.318 -3.803 1.00 94.94 82 LEU A CA 1
ATOM 616 C C . LEU A 1 82 ? 12.375 -15.369 -4.432 1.00 94.94 82 LEU A C 1
ATOM 618 O O . LEU A 1 82 ? 11.522 -15.035 -5.257 1.00 94.94 82 LEU A O 1
ATOM 622 N N . GLY A 1 83 ? 12.523 -16.638 -4.041 1.00 94.75 83 GLY A N 1
ATOM 623 C CA . GLY A 1 83 ? 11.628 -17.728 -4.415 1.00 94.75 83 GLY A CA 1
ATOM 624 C C . GLY A 1 83 ? 11.485 -17.898 -5.928 1.00 94.75 83 GLY A C 1
ATOM 625 O O . GLY A 1 83 ? 12.334 -18.504 -6.571 1.00 94.75 83 GLY A O 1
ATOM 626 N N . HIS A 1 84 ? 10.381 -17.405 -6.497 1.00 95.50 84 HIS A N 1
ATOM 627 C CA . HIS A 1 84 ? 10.057 -17.577 -7.918 1.00 95.50 84 HIS A CA 1
ATOM 628 C C . HIS A 1 84 ? 10.738 -16.583 -8.862 1.00 95.50 84 HIS A C 1
ATOM 630 O O . HIS A 1 84 ? 10.661 -16.793 -10.068 1.00 95.50 84 HIS A O 1
ATOM 636 N N . LEU A 1 85 ? 11.390 -15.534 -8.346 1.00 95.69 85 LEU A N 1
ATOM 637 C CA . LEU A 1 85 ? 12.199 -14.635 -9.178 1.00 95.69 85 LEU A CA 1
ATOM 638 C C . LEU A 1 85 ? 13.615 -15.162 -9.430 1.00 95.69 85 LEU A C 1
ATOM 640 O O . LEU A 1 85 ? 14.297 -14.638 -10.305 1.00 95.69 85 LEU A O 1
ATOM 644 N N . ALA A 1 86 ? 14.075 -16.146 -8.651 1.00 94.75 86 ALA A N 1
ATOM 645 C CA . ALA A 1 86 ? 15.429 -16.671 -8.753 1.00 94.75 86 ALA A CA 1
ATOM 646 C C . ALA A 1 86 ? 15.658 -17.337 -10.121 1.00 94.75 86 ALA A C 1
ATOM 648 O O . ALA A 1 86 ? 14.972 -18.292 -10.492 1.00 94.75 86 ALA A O 1
ATOM 649 N N . ASP A 1 87 ? 16.640 -16.839 -10.870 1.00 93.25 87 ASP A N 1
ATOM 650 C CA . ASP A 1 87 ? 16.946 -17.312 -12.215 1.00 93.25 87 ASP A CA 1
ATOM 651 C C . ASP A 1 87 ? 17.880 -18.533 -12.181 1.00 93.25 87 ASP A C 1
ATOM 653 O O . ASP A 1 87 ? 19.099 -18.400 -12.074 1.00 93.25 87 ASP A O 1
ATOM 657 N N . ASP A 1 88 ? 17.315 -19.733 -12.364 1.00 85.56 88 ASP A N 1
ATOM 658 C CA . ASP A 1 88 ? 18.068 -20.998 -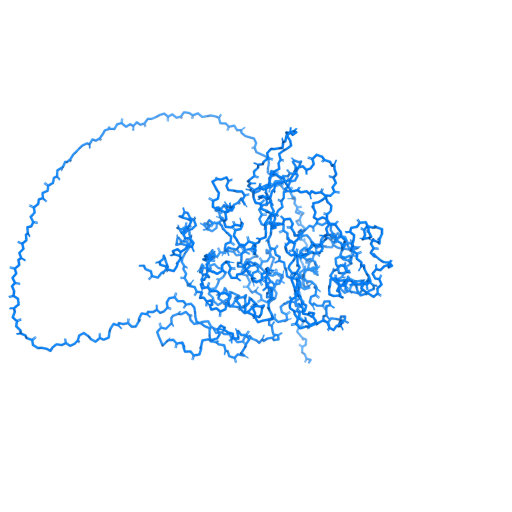12.490 1.00 85.56 88 ASP A CA 1
ATOM 659 C C . ASP A 1 88 ? 19.153 -20.960 -13.593 1.00 85.56 88 ASP A C 1
ATOM 661 O O . ASP A 1 88 ? 20.118 -21.724 -13.549 1.00 85.56 88 ASP A O 1
ATOM 665 N N . ASN A 1 89 ? 18.971 -20.128 -14.629 1.00 83.88 89 ASN A N 1
ATOM 666 C CA . ASN A 1 89 ? 19.849 -20.043 -15.800 1.00 83.88 89 ASN A CA 1
ATOM 667 C C . ASN A 1 89 ? 20.027 -18.581 -16.247 1.00 83.88 89 ASN A C 1
ATOM 669 O O . ASN A 1 89 ? 19.304 -18.089 -17.113 1.00 83.88 89 ASN A O 1
ATOM 673 N N . ILE A 1 90 ? 21.014 -17.896 -15.669 1.00 88.62 90 ILE A N 1
ATOM 674 C CA . ILE A 1 90 ? 21.412 -16.540 -16.069 1.00 88.62 90 ILE A CA 1
ATOM 675 C C . ILE A 1 90 ? 22.367 -16.625 -17.279 1.00 88.62 90 ILE A C 1
ATOM 677 O O . ILE A 1 90 ? 23.356 -17.356 -17.197 1.00 88.62 90 ILE A O 1
ATOM 681 N N . PRO A 1 91 ? 22.122 -15.905 -18.392 1.00 85.81 91 PRO A N 1
ATOM 682 C CA . PRO A 1 91 ? 23.028 -15.894 -19.543 1.00 85.81 91 PRO A CA 1
ATOM 683 C C . PRO A 1 91 ? 24.403 -15.280 -19.229 1.00 85.81 91 PRO A C 1
ATOM 685 O O . PRO A 1 91 ? 24.479 -14.220 -18.609 1.00 85.81 91 PRO A O 1
ATOM 688 N N . ASP A 1 92 ? 25.483 -15.882 -19.746 1.00 78.56 92 ASP A N 1
ATOM 689 C CA . ASP A 1 92 ? 26.875 -15.405 -19.578 1.00 78.56 92 ASP A CA 1
ATOM 690 C C . ASP A 1 92 ? 27.115 -13.969 -20.108 1.00 78.56 92 ASP A C 1
ATOM 692 O O . ASP A 1 92 ? 28.108 -13.329 -19.763 1.00 78.56 92 ASP A O 1
ATOM 696 N N . ASN A 1 93 ? 26.220 -13.462 -20.964 1.00 75.12 93 ASN A N 1
ATOM 697 C CA . ASN A 1 93 ? 26.226 -12.112 -21.539 1.00 75.12 93 ASN A CA 1
ATOM 698 C C . ASN A 1 93 ? 25.243 -11.137 -20.850 1.00 75.12 93 ASN A C 1
ATOM 700 O O . ASN A 1 93 ? 24.989 -10.058 -21.390 1.00 75.12 93 ASN A O 1
ATOM 704 N N . SER A 1 94 ? 24.652 -11.500 -19.706 1.00 79.38 94 SER A N 1
ATOM 705 C CA . SER A 1 94 ? 23.732 -10.619 -18.979 1.00 79.38 94 SER A CA 1
ATOM 706 C C . SER A 1 94 ? 24.481 -9.497 -18.252 1.00 79.38 94 SER A C 1
ATOM 708 O O . SER A 1 94 ? 25.333 -9.746 -17.402 1.00 79.38 94 SER A O 1
ATOM 710 N N . ASN A 1 95 ? 24.126 -8.247 -18.561 1.00 80.94 95 ASN A N 1
ATOM 711 C CA . ASN A 1 95 ? 24.709 -7.044 -17.949 1.00 80.94 95 ASN A CA 1
ATOM 712 C C . ASN A 1 95 ? 23.904 -6.523 -16.740 1.00 80.94 95 ASN A C 1
ATOM 714 O O . ASN A 1 95 ? 24.246 -5.484 -16.180 1.00 80.94 95 ASN A O 1
ATOM 718 N N . HIS A 1 96 ? 22.822 -7.213 -16.361 1.00 89.50 96 HIS A N 1
ATOM 719 C CA . HIS A 1 96 ? 21.836 -6.755 -15.377 1.00 89.50 96 HIS A CA 1
ATOM 720 C C . HIS A 1 96 ? 21.519 -7.864 -14.363 1.00 89.50 96 HIS A C 1
ATOM 722 O O . HIS A 1 96 ? 20.373 -8.275 -14.202 1.00 89.50 96 HIS A O 1
ATOM 728 N N . VAL A 1 97 ? 22.555 -8.393 -13.711 1.00 94.19 97 VAL A N 1
ATOM 729 C CA . VAL A 1 97 ? 22.426 -9.452 -12.701 1.00 94.19 97 VAL A CA 1
ATOM 730 C C . VAL A 1 97 ? 22.421 -8.835 -11.308 1.00 94.19 97 VAL A C 1
ATOM 732 O O . VAL A 1 97 ? 23.456 -8.368 -10.851 1.00 94.19 97 VAL A O 1
ATOM 735 N N . ILE A 1 98 ? 21.267 -8.877 -10.648 1.00 95.44 98 ILE A N 1
ATOM 736 C CA . ILE A 1 98 ? 21.072 -8.465 -9.257 1.00 95.44 98 ILE A CA 1
ATOM 737 C C . ILE A 1 98 ? 21.366 -9.661 -8.351 1.00 95.44 98 ILE A C 1
ATOM 739 O O . ILE A 1 98 ? 20.870 -10.764 -8.609 1.00 95.44 98 ILE A O 1
ATOM 743 N N . THR A 1 99 ? 22.155 -9.473 -7.291 1.00 95.00 99 THR A N 1
ATOM 744 C CA . THR A 1 99 ? 22.494 -10.567 -6.358 1.00 95.00 99 THR A CA 1
ATOM 745 C C . THR A 1 99 ? 21.795 -10.394 -5.015 1.00 95.00 99 THR A C 1
ATOM 747 O O . THR A 1 99 ? 22.070 -9.452 -4.277 1.00 95.00 99 THR A O 1
ATOM 750 N N . ASN A 1 100 ? 20.917 -11.335 -4.659 1.00 95.12 100 ASN A N 1
ATOM 751 C CA . ASN A 1 100 ? 20.299 -11.366 -3.339 1.00 95.12 100 ASN A CA 1
ATOM 752 C C . ASN A 1 100 ? 21.169 -12.127 -2.331 1.00 95.12 100 ASN A C 1
ATOM 754 O O . ASN A 1 100 ? 21.213 -13.359 -2.340 1.00 95.12 100 ASN A O 1
ATOM 758 N N . GLU A 1 101 ? 21.793 -11.377 -1.423 1.00 94.50 101 GLU A N 1
ATOM 759 C CA . GLU A 1 101 ? 22.448 -11.904 -0.218 1.00 94.50 101 GLU A CA 1
ATOM 760 C C . GLU A 1 101 ? 21.531 -11.846 1.028 1.00 94.50 101 GLU A C 1
ATOM 762 O O . GLU A 1 101 ? 21.872 -12.424 2.059 1.00 94.50 101 GLU A O 1
ATOM 767 N N . MET A 1 102 ? 20.359 -11.193 0.953 1.00 92.62 102 MET A N 1
ATOM 768 C CA . MET A 1 102 ? 19.440 -11.013 2.089 1.00 92.62 102 MET A CA 1
ATOM 769 C C . MET A 1 102 ? 18.545 -12.235 2.312 1.00 92.62 102 MET A C 1
ATOM 771 O O . MET A 1 102 ? 18.018 -12.837 1.371 1.00 92.62 102 MET A O 1
ATOM 775 N N . THR A 1 103 ? 18.340 -12.607 3.573 1.00 94.25 103 THR A N 1
ATOM 776 C CA . THR A 1 103 ? 17.480 -13.727 3.969 1.00 94.25 103 THR A CA 1
ATOM 777 C C . THR A 1 103 ? 16.036 -13.306 4.238 1.00 94.25 103 THR A C 1
ATOM 779 O O . THR A 1 103 ? 15.715 -12.157 4.537 1.00 94.25 103 THR A O 1
ATOM 782 N N . ASP A 1 104 ? 15.158 -14.308 4.254 1.00 91.62 104 ASP A N 1
ATOM 783 C CA . ASP A 1 104 ? 13.749 -14.209 4.651 1.00 91.62 104 ASP A CA 1
ATOM 784 C C . ASP A 1 104 ? 13.539 -13.699 6.098 1.00 91.62 104 ASP A C 1
ATOM 786 O O . ASP A 1 104 ? 12.416 -13.377 6.482 1.00 91.62 104 ASP A O 1
ATOM 790 N N . ALA A 1 105 ? 14.601 -13.651 6.915 1.00 90.94 105 ALA A N 1
ATOM 791 C CA . ALA A 1 105 ? 14.594 -13.091 8.266 1.00 90.94 105 ALA A CA 1
ATOM 792 C C . ALA A 1 105 ? 15.020 -11.613 8.305 1.00 90.94 105 ALA A C 1
ATOM 794 O O . ALA A 1 105 ? 14.561 -10.892 9.185 1.00 90.94 105 ALA A O 1
ATOM 795 N N . GLU A 1 106 ? 15.853 -11.164 7.362 1.00 90.94 106 GLU A N 1
ATOM 796 C CA . GLU A 1 106 ? 16.290 -9.765 7.238 1.00 90.94 106 GLU A CA 1
ATOM 797 C C . GLU A 1 106 ? 15.209 -8.915 6.557 1.00 90.94 106 GLU A C 1
ATOM 799 O O . GLU A 1 106 ? 14.850 -7.873 7.093 1.00 90.94 106 GLU A O 1
ATOM 804 N N . PHE A 1 107 ? 14.550 -9.419 5.503 1.00 90.44 107 PHE A N 1
ATOM 805 C CA . PHE A 1 107 ? 13.355 -8.768 4.931 1.00 90.44 107 PHE A CA 1
ATOM 806 C C . PHE A 1 107 ? 12.189 -8.611 5.931 1.00 90.44 107 PHE A C 1
ATOM 808 O O . PHE A 1 107 ? 11.312 -7.780 5.728 1.00 90.44 107 PHE A O 1
ATOM 815 N N . ARG A 1 108 ? 12.163 -9.405 7.012 1.00 87.94 108 ARG A N 1
ATOM 816 C CA . ARG A 1 108 ? 11.197 -9.267 8.122 1.00 87.94 108 ARG A CA 1
ATOM 817 C C . ARG A 1 108 ? 11.722 -8.438 9.294 1.00 87.94 108 ARG A C 1
ATOM 819 O O . ARG A 1 108 ? 10.970 -8.205 10.235 1.00 87.94 108 ARG A O 1
ATOM 826 N N . GLU A 1 109 ? 13.000 -8.062 9.292 1.00 88.19 109 GLU A N 1
ATOM 827 C CA . GLU A 1 109 ? 13.548 -7.139 10.288 1.00 88.19 109 GLU A CA 1
ATOM 828 C C . GLU A 1 109 ? 13.254 -5.691 9.890 1.00 88.19 109 GLU A C 1
ATOM 830 O O . GLU A 1 109 ? 12.889 -4.921 10.767 1.00 88.19 109 GLU A O 1
ATOM 835 N N . MET A 1 110 ? 13.266 -5.369 8.590 1.00 87.88 110 MET A N 1
ATOM 836 C CA . MET A 1 110 ? 12.866 -4.061 8.038 1.00 87.88 110 MET A CA 1
ATOM 837 C C . MET A 1 110 ? 11.494 -3.613 8.590 1.00 87.88 110 MET A C 1
ATOM 839 O O . MET A 1 110 ? 11.425 -2.697 9.402 1.00 87.88 110 MET A O 1
ATOM 843 N N . GLN A 1 111 ? 10.437 -4.399 8.340 1.00 85.06 111 GLN A N 1
ATOM 844 C CA . GLN A 1 111 ? 9.085 -4.232 8.923 1.00 85.06 111 GLN A CA 1
ATOM 845 C C . GLN A 1 111 ? 9.021 -4.101 10.460 1.00 85.06 111 GLN A C 1
ATOM 847 O O . GLN A 1 111 ? 8.025 -3.636 11.009 1.00 85.06 111 GLN A O 1
ATOM 852 N N . ARG A 1 112 ? 10.043 -4.556 11.199 1.00 84.25 112 ARG A N 1
ATOM 853 C CA . ARG A 1 112 ? 10.125 -4.385 12.663 1.00 84.25 112 ARG A CA 1
ATOM 854 C C . ARG A 1 112 ? 10.965 -3.176 13.072 1.00 84.25 112 ARG A C 1
ATOM 856 O O . ARG A 1 112 ? 10.756 -2.659 14.169 1.00 84.25 112 ARG A O 1
ATOM 863 N N . ASN A 1 113 ? 11.879 -2.727 12.217 1.00 84.88 113 ASN A N 1
ATOM 864 C CA . ASN A 1 113 ? 12.652 -1.498 12.362 1.00 84.88 113 ASN A CA 1
ATOM 865 C C . ASN A 1 113 ? 11.809 -0.257 12.055 1.00 84.88 113 ASN A C 1
ATOM 867 O O . ASN A 1 113 ? 12.081 0.786 12.643 1.00 84.88 113 ASN A O 1
ATOM 871 N N . ASP A 1 114 ? 10.752 -0.374 11.245 1.00 86.56 114 ASP A N 1
ATOM 872 C CA . ASP A 1 114 ? 9.803 0.704 10.916 1.00 86.56 114 ASP A CA 1
ATOM 873 C C . ASP A 1 114 ? 9.292 1.474 12.148 1.00 86.56 114 ASP A C 1
ATOM 875 O O . ASP A 1 114 ? 9.082 2.687 12.085 1.00 86.56 114 ASP A O 1
ATOM 879 N N . ARG A 1 115 ? 9.246 0.832 13.330 1.00 89.50 115 ARG A N 1
ATOM 880 C CA . ARG A 1 115 ? 8.942 1.478 14.623 1.00 89.50 115 ARG A CA 1
ATOM 881 C C . ARG A 1 115 ? 9.822 2.691 14.948 1.00 89.50 115 ARG A C 1
ATOM 883 O O . ARG A 1 115 ? 9.420 3.542 15.743 1.00 89.50 115 ARG A O 1
ATOM 890 N N . GLN A 1 116 ? 11.020 2.774 14.366 1.00 85.25 116 GLN A N 1
ATOM 891 C CA . GLN A 1 116 ? 11.938 3.903 14.516 1.00 85.25 116 GLN A CA 1
ATOM 892 C C . GLN A 1 116 ? 11.344 5.199 13.953 1.00 85.25 116 GLN A C 1
ATOM 894 O O . GLN A 1 116 ? 11.652 6.281 14.453 1.00 85.25 116 GLN A O 1
ATOM 899 N N . TYR A 1 117 ? 10.460 5.110 12.958 1.00 83.69 117 TYR A N 1
ATOM 900 C CA . TYR A 1 117 ? 9.841 6.264 12.320 1.00 83.69 117 TYR A CA 1
ATOM 901 C C . TYR A 1 117 ? 8.847 6.999 13.250 1.00 83.69 117 TYR A C 1
ATOM 903 O O . TYR A 1 117 ? 9.055 8.192 13.497 1.00 83.69 117 TYR A O 1
ATOM 911 N N . PRO A 1 118 ? 7.866 6.336 13.904 1.00 88.19 118 PRO A N 1
ATOM 912 C CA . PRO A 1 118 ? 7.055 6.965 14.947 1.00 88.19 118 PRO A CA 1
ATOM 913 C C . PRO A 1 118 ? 7.815 7.240 16.257 1.00 88.19 118 PRO A C 1
ATOM 915 O O . PRO A 1 118 ? 7.407 8.125 17.010 1.00 88.19 118 PRO A O 1
ATOM 918 N N . GLU A 1 119 ? 8.932 6.557 16.546 1.00 87.81 119 GLU A N 1
ATOM 919 C CA . GLU A 1 119 ? 9.837 6.951 17.645 1.00 87.81 119 GLU A CA 1
ATOM 920 C C . GLU A 1 119 ? 10.637 8.233 17.350 1.00 87.81 119 GLU A C 1
ATOM 922 O O . GLU A 1 119 ? 11.010 8.946 18.285 1.00 87.81 119 GLU A O 1
ATOM 927 N N . GLY A 1 120 ? 10.874 8.549 16.073 1.00 83.31 120 GLY A N 1
ATOM 928 C CA . GLY A 1 120 ? 11.586 9.745 15.614 1.00 83.31 120 GLY A CA 1
ATOM 929 C C . GLY A 1 120 ? 10.760 11.038 15.603 1.00 83.31 120 GLY A C 1
ATOM 930 O O . GLY A 1 120 ? 11.324 12.111 15.380 1.00 83.31 120 GLY A O 1
ATOM 931 N N . LEU A 1 121 ? 9.447 10.961 15.848 1.00 84.94 121 LEU A N 1
ATOM 932 C CA . LEU A 1 121 ? 8.531 12.108 15.836 1.00 84.94 121 LEU A CA 1
ATOM 933 C C . LEU A 1 121 ? 8.880 13.178 16.891 1.00 84.94 121 LEU A C 1
ATOM 935 O O . LEU A 1 121 ? 9.323 12.882 18.004 1.00 84.94 121 LEU A O 1
ATOM 939 N N . GLU A 1 122 ? 8.629 14.452 16.567 1.00 80.12 122 GLU A N 1
ATOM 940 C CA . GLU A 1 122 ? 8.910 15.564 17.477 1.00 80.12 122 GLU A CA 1
ATOM 941 C C . GLU A 1 122 ? 8.051 15.503 18.751 1.00 80.12 122 GLU A C 1
ATOM 943 O O . GLU A 1 122 ? 6.884 15.093 18.750 1.00 80.12 122 GLU A O 1
ATOM 948 N N . GLN A 1 123 ? 8.625 15.968 19.867 1.00 73.25 123 GLN A N 1
ATOM 949 C CA . GLN A 1 123 ? 7.987 15.910 21.181 1.00 73.25 123 GLN A CA 1
ATOM 950 C C . GLN A 1 123 ? 6.663 16.694 21.209 1.00 73.25 123 GLN A C 1
ATOM 952 O O . GLN A 1 123 ? 6.648 17.913 21.380 1.00 73.25 123 GLN A O 1
ATOM 957 N N . GLY A 1 124 ? 5.550 15.962 21.142 1.00 76.56 124 GLY A N 1
ATOM 958 C CA . GLY A 1 124 ? 4.193 16.508 21.149 1.00 76.56 124 GLY A CA 1
ATOM 959 C C . GLY A 1 124 ? 3.362 16.169 19.910 1.00 76.56 124 GLY A C 1
ATOM 960 O O . GLY A 1 124 ? 2.165 16.429 19.944 1.00 76.56 124 GLY A O 1
ATOM 961 N N . GLN A 1 125 ? 3.946 15.565 18.864 1.00 84.69 125 GLN A N 1
ATOM 962 C CA . GLN A 1 125 ? 3.175 15.006 17.741 1.00 84.69 125 GLN A CA 1
ATOM 963 C C . GLN A 1 125 ? 2.370 13.765 18.159 1.00 84.69 125 GLN A C 1
ATOM 965 O O . GLN A 1 125 ? 1.241 13.591 17.718 1.00 84.69 125 GLN A O 1
ATOM 970 N N . ILE A 1 126 ? 2.925 12.944 19.057 1.00 92.00 126 ILE A N 1
ATOM 971 C CA . ILE A 1 126 ? 2.218 11.862 19.756 1.00 92.00 126 ILE A CA 1
ATOM 972 C C . ILE A 1 126 ? 2.410 11.987 21.273 1.00 92.00 126 ILE A C 1
ATOM 974 O O . ILE A 1 126 ? 3.414 12.515 21.761 1.00 92.00 126 ILE A O 1
ATOM 978 N N . THR A 1 127 ? 1.421 11.522 22.038 1.00 94.06 127 THR A N 1
ATOM 979 C CA . THR A 1 127 ? 1.374 11.624 23.511 1.00 94.06 127 THR A CA 1
ATOM 980 C C . THR A 1 127 ? 1.740 10.320 24.233 1.00 94.06 127 THR A C 1
ATOM 982 O O . THR A 1 127 ? 2.001 10.323 25.441 1.00 94.06 127 THR A O 1
ATOM 985 N N . MET A 1 128 ? 1.821 9.211 23.494 1.00 94.75 128 MET A N 1
ATOM 986 C CA . MET A 1 128 ? 2.313 7.911 23.954 1.00 94.75 128 MET A CA 1
ATOM 987 C C . MET A 1 128 ? 3.599 7.532 23.208 1.00 94.75 128 MET A C 1
ATOM 989 O O . MET A 1 128 ? 3.849 8.012 22.112 1.00 94.75 128 MET A O 1
ATOM 993 N N . SER A 1 129 ? 4.417 6.668 23.810 1.00 95.00 129 SER A N 1
ATOM 994 C CA . SER A 1 129 ? 5.538 6.000 23.131 1.00 95.00 129 SER A CA 1
ATOM 995 C C . SER A 1 129 ? 5.051 4.719 22.448 1.00 95.00 129 SER A C 1
ATOM 997 O O . SER A 1 129 ? 4.053 4.154 22.900 1.00 95.00 129 SER A O 1
ATOM 999 N N . VAL A 1 130 ? 5.770 4.215 21.437 1.00 94.94 130 VAL A N 1
ATOM 1000 C CA . VAL A 1 130 ? 5.398 2.991 20.694 1.00 94.94 130 VAL A CA 1
ATOM 1001 C C . VAL A 1 130 ? 5.067 1.820 21.628 1.00 94.94 130 VAL A C 1
ATOM 1003 O O . VAL A 1 130 ? 3.942 1.335 21.589 1.00 94.94 130 VAL A O 1
ATOM 1006 N N . ASP A 1 131 ? 5.939 1.471 22.583 1.00 97.25 131 ASP A N 1
ATOM 1007 C CA . ASP A 1 131 ? 5.671 0.398 23.567 1.00 97.25 131 ASP A CA 1
ATOM 1008 C C . ASP A 1 131 ? 4.335 0.558 24.326 1.00 97.25 131 ASP A C 1
ATOM 1010 O O . ASP A 1 131 ? 3.693 -0.428 24.691 1.00 97.25 131 ASP A O 1
ATOM 1014 N N . LYS A 1 132 ? 3.893 1.801 24.579 1.00 97.69 132 LYS A N 1
ATOM 1015 C CA . LYS A 1 132 ? 2.608 2.077 25.243 1.00 97.69 132 LYS A CA 1
ATOM 1016 C C . LYS A 1 132 ? 1.434 1.935 24.287 1.00 97.69 132 LYS A C 1
ATOM 1018 O O . LYS A 1 132 ? 0.401 1.447 24.724 1.00 97.69 132 LYS A O 1
ATOM 1023 N N . MET A 1 133 ? 1.585 2.345 23.027 1.00 97.81 133 MET A N 1
ATOM 1024 C CA . MET A 1 133 ? 0.566 2.120 21.999 1.00 97.81 133 MET A CA 1
ATOM 1025 C C . MET A 1 133 ? 0.384 0.619 21.757 1.00 97.81 133 MET A C 1
ATOM 1027 O O . MET A 1 133 ? -0.745 0.150 21.748 1.00 97.81 133 MET A O 1
ATOM 1031 N N . ILE A 1 134 ? 1.474 -0.154 21.711 1.00 98.19 134 ILE A N 1
ATOM 1032 C CA . ILE A 1 134 ? 1.443 -1.621 21.603 1.00 98.19 134 ILE A CA 1
ATOM 1033 C C . ILE A 1 134 ? 0.779 -2.250 22.840 1.00 98.19 134 ILE A C 1
ATOM 1035 O O . ILE A 1 134 ? -0.182 -3.000 22.701 1.00 98.19 134 ILE A O 1
ATOM 1039 N N . THR A 1 135 ? 1.197 -1.880 24.059 1.00 98.44 135 THR A N 1
ATOM 1040 C CA . THR A 1 135 ? 0.545 -2.356 25.302 1.00 98.44 135 THR A CA 1
ATOM 1041 C C . THR A 1 135 ? -0.953 -2.015 25.322 1.00 98.44 135 THR A C 1
ATOM 1043 O O . THR A 1 135 ? -1.781 -2.833 25.716 1.00 98.44 135 THR A O 1
ATOM 1046 N N . ARG A 1 136 ? -1.326 -0.808 24.881 1.00 98.31 136 ARG A N 1
ATOM 1047 C CA . ARG A 1 136 ? -2.719 -0.354 24.849 1.00 98.31 136 ARG A CA 1
ATOM 1048 C C . ARG A 1 136 ? -3.530 -1.069 23.763 1.00 98.31 136 ARG A C 1
ATOM 1050 O O . ARG A 1 136 ? -4.684 -1.405 24.010 1.00 98.31 136 ARG A O 1
ATOM 1057 N N . ALA A 1 137 ? -2.930 -1.363 22.612 1.00 98.44 137 ALA A N 1
ATOM 1058 C CA . ALA A 1 137 ? -3.531 -2.196 21.577 1.00 98.44 137 ALA A CA 1
ATOM 1059 C C . ALA A 1 137 ? -3.789 -3.619 22.097 1.00 98.44 137 ALA A C 1
ATOM 1061 O O . ALA A 1 137 ? -4.859 -4.159 21.839 1.00 98.44 137 ALA A O 1
ATOM 1062 N N . GLU A 1 138 ? -2.891 -4.196 22.906 1.00 98.56 138 GLU A N 1
ATOM 1063 C CA . GLU A 1 138 ? -3.145 -5.482 23.571 1.00 98.56 138 GLU A CA 1
ATOM 1064 C C . GLU A 1 138 ? -4.365 -5.413 24.511 1.00 98.56 138 GLU A C 1
ATOM 1066 O O . GLU A 1 138 ? -5.255 -6.258 24.418 1.00 98.56 138 GLU A O 1
ATOM 1071 N N . GLU A 1 139 ? -4.464 -4.388 25.371 1.00 98.44 139 GLU A N 1
ATOM 1072 C CA . GLU A 1 139 ? -5.631 -4.190 26.252 1.00 98.44 139 GLU A CA 1
ATOM 1073 C C . GLU A 1 139 ? -6.952 -4.096 25.467 1.00 98.44 139 GLU A C 1
ATOM 1075 O O . GLU A 1 139 ? -7.968 -4.656 25.887 1.00 98.44 139 GLU A O 1
ATOM 1080 N N . ILE A 1 140 ? -6.945 -3.381 24.336 1.00 98.31 140 ILE A N 1
ATOM 1081 C CA . ILE A 1 140 ? -8.115 -3.183 23.471 1.00 98.31 140 ILE A CA 1
ATOM 1082 C C . ILE A 1 140 ? -8.462 -4.474 22.721 1.00 98.31 140 ILE A C 1
ATOM 1084 O O . ILE A 1 140 ? -9.626 -4.867 22.709 1.00 98.31 140 ILE A O 1
ATOM 1088 N N . TYR A 1 141 ? -7.471 -5.174 22.171 1.00 97.69 141 TYR A N 1
ATOM 1089 C CA . TYR A 1 141 ? -7.637 -6.448 21.468 1.00 97.69 141 TYR A CA 1
ATOM 1090 C C . TYR A 1 141 ? -8.173 -7.560 22.385 1.00 97.69 141 TYR A C 1
ATOM 1092 O O . TYR A 1 141 ? -9.051 -8.320 21.985 1.00 97.69 141 TYR A O 1
ATOM 1100 N N . GLN A 1 142 ? -7.727 -7.623 23.644 1.00 97.06 142 GLN A N 1
ATOM 1101 C CA . GLN A 1 142 ? -8.259 -8.578 24.626 1.00 97.06 142 GLN A CA 1
ATOM 1102 C C . GLN A 1 142 ? -9.716 -8.280 25.047 1.00 97.06 142 GLN A C 1
ATOM 1104 O O . GLN A 1 142 ? -10.368 -9.145 25.640 1.00 97.06 142 GLN A O 1
ATOM 1109 N N . LYS A 1 143 ? -10.222 -7.059 24.808 1.00 97.06 143 LYS A N 1
ATOM 1110 C CA . LYS A 1 143 ? -11.520 -6.557 25.301 1.00 97.06 143 LYS A CA 1
ATOM 1111 C C . LYS A 1 143 ? -12.170 -5.535 24.339 1.00 97.06 143 LYS A C 1
ATOM 1113 O O . LYS A 1 143 ? -12.484 -4.417 24.767 1.00 97.06 143 LYS A O 1
ATOM 1118 N N . PRO A 1 144 ? -12.436 -5.870 23.062 1.00 96.25 144 PRO A N 1
ATOM 1119 C CA . PRO A 1 144 ? -12.873 -4.881 22.072 1.00 96.25 144 PRO A CA 1
ATOM 1120 C C . PRO A 1 144 ? -14.176 -4.179 22.483 1.00 96.25 144 PRO A C 1
ATOM 1122 O O . PRO A 1 144 ? -14.305 -2.966 22.337 1.00 96.25 144 PRO A O 1
ATOM 1125 N N . THR A 1 145 ? -15.110 -4.899 23.107 1.00 95.69 145 THR A N 1
ATOM 1126 C CA . THR A 1 145 ? -16.402 -4.364 23.571 1.00 95.69 145 THR A CA 1
ATOM 1127 C C . THR A 1 145 ? -16.339 -3.504 24.844 1.00 95.69 145 THR A C 1
ATOM 1129 O O . THR A 1 145 ? -17.339 -2.874 25.184 1.00 95.69 145 THR A O 1
ATOM 1132 N N . GLU A 1 146 ? -15.197 -3.428 25.544 1.00 96.25 146 GLU A N 1
ATOM 1133 C CA . GLU A 1 146 ? -14.980 -2.476 26.654 1.00 96.25 146 GLU A CA 1
ATOM 1134 C C . GLU A 1 146 ? -14.291 -1.173 26.196 1.00 96.25 146 GLU A C 1
ATOM 1136 O O . GLU A 1 146 ? -14.205 -0.219 26.978 1.00 96.25 146 GLU A O 1
ATOM 1141 N N . HIS A 1 147 ? -13.769 -1.120 24.963 1.00 96.75 147 HIS A N 1
ATOM 1142 C CA . HIS A 1 147 ? -12.839 -0.069 24.522 1.00 96.75 147 HIS A CA 1
ATOM 1143 C C . HIS A 1 147 ? -13.105 0.532 23.128 1.00 96.75 147 HIS A C 1
ATOM 1145 O O . HIS A 1 147 ? -12.663 1.654 22.864 1.00 96.75 147 HIS A O 1
ATOM 1151 N N . LEU A 1 148 ? -13.837 -0.159 22.253 1.00 95.56 148 LEU A N 1
ATOM 1152 C CA . LEU A 1 148 ? -14.307 0.357 20.964 1.00 95.56 148 LEU A CA 1
ATOM 1153 C C . LEU A 1 148 ? -15.757 0.867 21.068 1.00 95.56 148 LEU A C 1
ATOM 1155 O O . LEU A 1 148 ? -16.481 0.539 22.008 1.00 95.56 148 LEU A O 1
ATOM 1159 N N . ASP A 1 149 ? -16.188 1.680 20.099 1.00 92.44 149 ASP A N 1
ATOM 1160 C CA . ASP A 1 149 ? -17.552 2.225 20.055 1.00 92.44 149 ASP A CA 1
ATOM 1161 C C . ASP A 1 149 ? -18.555 1.149 19.603 1.00 92.44 149 ASP A C 1
ATOM 1163 O O . ASP A 1 149 ? -18.751 0.901 18.410 1.00 92.44 149 ASP A O 1
ATOM 1167 N N . THR A 1 150 ? -19.171 0.481 20.579 1.00 91.56 150 THR A N 1
ATOM 1168 C CA . THR A 1 150 ? -20.141 -0.600 20.362 1.00 91.56 150 THR A CA 1
ATOM 1169 C C . THR A 1 150 ? -21.462 -0.109 19.773 1.00 91.56 150 THR A C 1
ATOM 1171 O O . THR A 1 150 ? -21.995 -0.773 18.888 1.00 91.56 150 THR A O 1
ATOM 1174 N N . GLU A 1 151 ? -21.965 1.067 20.170 1.00 90.06 151 GLU A N 1
ATOM 1175 C CA . GLU A 1 151 ? -23.186 1.652 19.589 1.00 90.06 151 GLU A CA 1
ATOM 1176 C C . GLU A 1 151 ? -22.973 1.968 18.099 1.00 90.06 151 GLU A C 1
ATOM 1178 O O . GLU A 1 151 ? -23.841 1.694 17.258 1.00 90.06 151 GLU A O 1
ATOM 1183 N N . ARG A 1 152 ? -21.788 2.478 17.736 1.00 88.94 152 ARG A N 1
ATOM 1184 C CA . ARG A 1 152 ? -21.437 2.732 16.336 1.00 88.94 152 ARG A CA 1
ATOM 1185 C C . ARG A 1 152 ? -21.195 1.445 15.550 1.00 88.94 152 ARG A C 1
ATOM 1187 O O . ARG A 1 152 ? -21.677 1.354 14.420 1.00 88.94 152 ARG A O 1
ATOM 1194 N N . ALA A 1 153 ? -20.526 0.451 16.135 1.00 89.56 153 ALA A N 1
ATOM 1195 C CA . ALA A 1 153 ? -20.317 -0.859 15.518 1.00 89.56 153 ALA A CA 1
ATOM 1196 C C . ALA A 1 153 ? -21.653 -1.566 15.208 1.00 89.56 153 ALA A C 1
ATOM 1198 O O . ALA A 1 153 ? -21.897 -1.937 14.056 1.00 89.56 153 ALA A O 1
ATOM 1199 N N . GL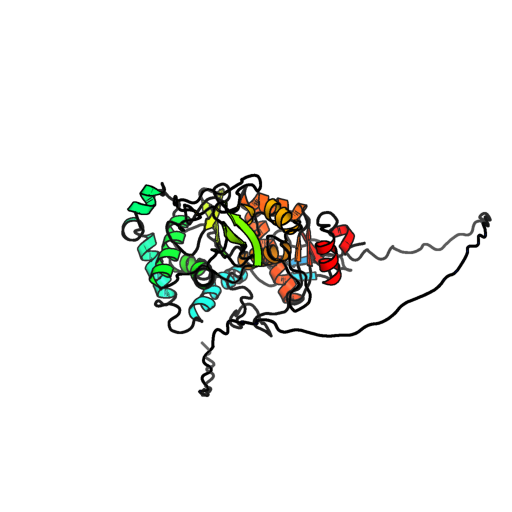U A 1 154 ? -22.569 -1.637 16.185 1.00 88.44 154 GLU A N 1
ATOM 1200 C CA . GLU A 1 154 ? -23.929 -2.169 16.008 1.00 88.44 154 GLU A CA 1
ATOM 1201 C C . GLU A 1 154 ? -24.697 -1.413 14.911 1.00 88.44 154 GLU A C 1
ATOM 1203 O O . GLU A 1 154 ? -25.297 -2.034 14.032 1.00 88.44 154 GLU A O 1
ATOM 1208 N N . THR A 1 155 ? -24.621 -0.076 14.898 1.00 87.50 155 THR A N 1
ATOM 1209 C CA . THR A 1 155 ? -25.266 0.774 13.875 1.00 87.50 155 THR A CA 1
ATOM 1210 C C . THR A 1 155 ? -24.781 0.470 12.450 1.00 87.50 155 THR A C 1
ATOM 1212 O O . THR A 1 155 ? -25.517 0.676 11.482 1.00 87.50 155 THR A O 1
ATOM 1215 N N . LEU A 1 156 ? -23.543 -0.002 12.296 1.00 85.25 156 LEU A N 1
ATOM 1216 C CA . LEU A 1 156 ? -22.918 -0.293 11.003 1.00 85.25 156 LEU A CA 1
ATOM 1217 C C . LEU A 1 156 ? -23.039 -1.760 10.572 1.00 85.25 156 LEU A C 1
ATOM 1219 O O . LEU A 1 156 ? -22.871 -2.048 9.378 1.00 85.25 156 LEU A O 1
ATOM 1223 N N . GLY A 1 157 ? -23.359 -2.651 11.516 1.00 86.94 157 GLY A N 1
ATOM 1224 C CA . GLY A 1 157 ? -23.372 -4.105 11.347 1.00 86.94 157 GLY A CA 1
ATOM 1225 C C . GLY A 1 157 ? -22.020 -4.784 11.601 1.00 86.94 157 GLY A C 1
ATOM 1226 O O . GLY A 1 157 ? -21.830 -5.910 11.153 1.00 86.94 157 GLY A O 1
ATOM 1227 N N . VAL A 1 158 ? -21.082 -4.116 12.283 1.00 88.62 158 VAL A N 1
ATOM 1228 C CA . VAL A 1 158 ? -19.779 -4.680 12.676 1.00 88.62 158 VAL A CA 1
ATOM 1229 C C . VAL A 1 158 ? -19.951 -5.441 13.992 1.00 88.62 158 VAL A C 1
ATOM 1231 O O . VAL A 1 158 ? -20.290 -4.835 15.008 1.00 88.62 158 VAL A O 1
ATOM 1234 N N . ASN A 1 159 ? -19.721 -6.758 13.994 1.00 89.94 159 ASN A N 1
ATOM 1235 C CA . ASN A 1 159 ? -19.816 -7.565 15.212 1.00 89.94 159 ASN A CA 1
ATOM 1236 C C . ASN A 1 159 ? -18.439 -7.789 15.856 1.00 89.94 159 ASN A C 1
ATOM 1238 O O . ASN A 1 159 ? -17.730 -8.731 15.516 1.00 89.94 159 ASN A O 1
ATOM 1242 N N . LEU A 1 160 ? -18.110 -6.961 16.848 1.00 90.88 160 LEU A N 1
ATOM 1243 C CA . LEU A 1 160 ? -16.834 -6.968 17.576 1.00 90.88 160 LEU A CA 1
ATOM 1244 C C . LEU A 1 160 ? -16.566 -8.225 18.441 1.00 90.88 160 LEU A C 1
ATOM 1246 O O . LEU A 1 160 ? -15.580 -8.241 19.176 1.00 90.88 160 LEU A O 1
ATOM 1250 N N . THR A 1 161 ? -17.426 -9.253 18.412 1.00 88.62 161 THR A N 1
ATOM 1251 C CA . THR A 1 161 ? -17.156 -10.567 19.038 1.00 88.62 161 THR A CA 1
ATOM 1252 C C . THR A 1 161 ? -16.959 -11.714 18.048 1.00 88.62 161 THR A C 1
ATOM 1254 O O . THR A 1 161 ? -16.481 -12.769 18.459 1.00 88.62 161 THR A O 1
ATOM 1257 N N . ASP A 1 162 ? -17.332 -11.520 16.778 1.00 89.31 162 ASP A N 1
ATOM 1258 C CA . ASP A 1 162 ? -17.380 -12.577 15.753 1.00 89.31 162 ASP A CA 1
ATOM 1259 C C . ASP A 1 162 ? -16.596 -12.187 14.475 1.00 89.31 162 ASP A C 1
ATOM 1261 O O . ASP A 1 162 ? -16.607 -12.922 13.488 1.00 89.31 162 ASP A O 1
ATOM 1265 N N . GLU A 1 163 ? -15.957 -11.014 14.471 1.00 90.69 163 GLU A N 1
ATOM 1266 C CA . GLU A 1 163 ? -15.031 -10.551 13.432 1.00 90.69 163 GLU A CA 1
ATOM 1267 C C . GLU A 1 163 ? -13.670 -11.266 13.558 1.00 90.69 163 GLU A C 1
ATOM 1269 O O . GLU A 1 163 ? -13.318 -11.757 14.631 1.00 90.69 163 GLU A O 1
ATOM 1274 N N . ASP A 1 164 ? -12.891 -11.339 12.472 1.00 95.69 164 ASP A N 1
ATOM 1275 C CA . ASP A 1 164 ? -11.563 -11.966 12.504 1.00 95.69 164 ASP A CA 1
ATOM 1276 C C . ASP A 1 164 ? -10.648 -11.301 13.550 1.00 95.69 164 ASP A C 1
ATOM 1278 O O . ASP A 1 164 ? -10.570 -10.071 13.649 1.00 95.69 164 ASP A O 1
ATOM 1282 N N . ASP A 1 165 ? -9.912 -12.123 14.305 1.00 96.69 165 ASP A N 1
ATOM 1283 C CA . ASP A 1 165 ? -8.966 -11.672 15.334 1.00 96.69 165 ASP A CA 1
ATOM 1284 C C . ASP A 1 165 ? -7.943 -10.659 14.775 1.00 96.69 165 ASP A C 1
ATOM 1286 O O . ASP A 1 165 ? -7.599 -9.679 15.432 1.00 96.69 165 ASP A O 1
ATOM 1290 N N . GLU A 1 166 ? -7.504 -10.854 13.529 1.00 97.88 166 GLU A N 1
ATOM 1291 C CA . GLU A 1 166 ? -6.558 -10.006 12.801 1.00 97.88 166 GLU A CA 1
ATOM 1292 C C . GLU A 1 166 ? -7.137 -8.612 12.500 1.00 97.88 166 GLU A C 1
ATOM 1294 O O . GLU A 1 166 ? -6.454 -7.596 12.664 1.00 97.88 166 GLU A O 1
ATOM 1299 N N . ILE A 1 167 ? -8.419 -8.538 12.122 1.00 97.50 167 ILE A N 1
ATOM 1300 C CA . ILE A 1 167 ? -9.132 -7.264 11.943 1.00 97.50 167 ILE A CA 1
ATOM 1301 C C . ILE A 1 167 ? -9.326 -6.597 13.309 1.00 97.50 167 ILE A C 1
ATOM 1303 O O . ILE A 1 167 ? -9.026 -5.414 13.463 1.00 97.50 167 ILE A O 1
ATOM 1307 N N . THR A 1 168 ? -9.754 -7.359 14.319 1.00 97.19 168 THR A N 1
ATOM 1308 C CA . THR A 1 168 ? -9.966 -6.873 15.693 1.00 97.19 168 THR A CA 1
ATOM 1309 C C . THR A 1 168 ? -8.684 -6.274 16.283 1.00 97.19 168 THR A C 1
ATOM 1311 O O . THR A 1 168 ? -8.720 -5.209 16.903 1.00 97.19 168 THR A O 1
ATOM 1314 N N . PHE A 1 169 ? -7.534 -6.903 16.032 1.00 98.12 169 PHE A N 1
ATOM 1315 C CA . PHE A 1 169 ? -6.212 -6.382 16.376 1.00 98.12 169 PHE A CA 1
ATOM 1316 C C . PHE A 1 169 ? -5.872 -5.093 15.616 1.00 98.12 169 PHE A C 1
ATOM 1318 O O . PHE A 1 169 ? -5.433 -4.124 16.230 1.00 98.12 169 PHE A O 1
ATOM 1325 N N . THR A 1 170 ? -6.134 -5.038 14.308 1.00 98.06 170 THR A N 1
ATOM 1326 C CA . THR A 1 170 ? -5.908 -3.822 13.506 1.00 98.06 170 THR A CA 1
ATOM 1327 C C . THR A 1 170 ? -6.733 -2.646 14.049 1.00 98.06 170 THR A C 1
ATOM 1329 O O . THR A 1 170 ? -6.197 -1.558 14.263 1.00 98.06 170 THR A O 1
ATOM 1332 N N . ARG A 1 171 ? -8.016 -2.869 14.386 1.00 97.50 171 ARG A N 1
ATOM 1333 C CA . ARG A 1 171 ? -8.868 -1.870 15.064 1.00 97.50 171 ARG A CA 1
ATOM 1334 C C . ARG A 1 171 ? -8.287 -1.442 16.411 1.00 97.50 171 ARG A C 1
ATOM 1336 O O . ARG A 1 171 ? -8.313 -0.258 16.738 1.00 97.50 171 ARG A O 1
ATOM 1343 N N . ALA A 1 172 ? -7.768 -2.386 17.193 1.00 98.00 172 ALA A N 1
ATOM 1344 C CA . ALA A 1 172 ? -7.155 -2.110 18.487 1.00 98.00 172 ALA A CA 1
ATOM 1345 C C . ALA A 1 172 ? -5.883 -1.251 18.369 1.00 98.00 172 ALA A C 1
ATOM 1347 O O . ALA A 1 172 ? -5.687 -0.342 19.178 1.00 98.00 172 ALA A O 1
ATOM 1348 N N . LEU A 1 173 ? -5.068 -1.487 17.337 1.00 97.94 173 LEU A N 1
ATOM 1349 C CA . LEU A 1 173 ? -3.867 -0.709 17.044 1.00 97.94 173 LEU A CA 1
ATOM 1350 C C . LEU A 1 173 ? -4.211 0.719 16.602 1.00 97.94 173 LEU A C 1
ATOM 1352 O O . LEU A 1 173 ? -3.733 1.673 17.212 1.00 97.94 173 LEU A O 1
ATOM 1356 N N . ILE A 1 174 ? -5.134 0.867 15.643 1.00 97.44 174 ILE A N 1
ATOM 1357 C CA . ILE A 1 174 ? -5.686 2.171 15.237 1.00 97.44 174 ILE A CA 1
ATOM 1358 C C . ILE A 1 174 ? -6.227 2.919 16.461 1.00 97.44 174 ILE A C 1
ATOM 1360 O O . ILE A 1 174 ? -5.928 4.096 16.659 1.00 97.44 174 ILE A O 1
ATOM 1364 N N . LYS A 1 175 ? -6.987 2.238 17.330 1.00 97.56 175 LYS A N 1
ATOM 1365 C CA . LYS A 1 175 ? -7.567 2.851 18.528 1.00 97.56 175 LYS A CA 1
ATOM 1366 C C . LYS A 1 175 ? -6.505 3.323 19.525 1.00 97.56 175 LYS A C 1
ATOM 1368 O O . LYS A 1 175 ? -6.653 4.409 20.088 1.00 97.56 175 LYS A O 1
ATOM 1373 N N . ALA A 1 176 ? -5.443 2.549 19.738 1.00 97.88 176 ALA A N 1
ATOM 1374 C CA . ALA A 1 176 ? -4.328 2.953 20.589 1.00 97.88 176 ALA A CA 1
ATOM 1375 C C . ALA A 1 176 ? -3.595 4.184 20.026 1.00 97.88 176 ALA A C 1
ATOM 1377 O O . ALA A 1 176 ? -3.257 5.097 20.782 1.00 97.88 176 ALA A O 1
ATOM 1378 N N . SER A 1 177 ? -3.425 4.258 18.704 1.00 96.56 177 SER A N 1
ATOM 1379 C CA . SER A 1 177 ? -2.848 5.416 18.014 1.00 96.56 177 SER A CA 1
ATOM 1380 C C . SER A 1 177 ? -3.754 6.654 18.093 1.00 96.56 177 SER A C 1
ATOM 1382 O O . SER A 1 177 ? -3.270 7.740 18.417 1.00 96.56 177 SER A O 1
ATOM 1384 N N . GLN A 1 178 ? -5.074 6.507 17.920 1.00 95.44 178 GLN A N 1
ATOM 1385 C CA . GLN A 1 178 ? -6.043 7.585 18.177 1.00 95.44 178 GLN A CA 1
ATOM 1386 C C . GLN A 1 178 ? -5.941 8.109 19.618 1.00 95.44 178 GLN A C 1
ATOM 1388 O O . GLN A 1 178 ? -5.890 9.317 19.844 1.00 95.44 178 GLN A O 1
ATOM 1393 N N . GLU A 1 179 ? -5.890 7.213 20.612 1.00 96.44 179 GLU A N 1
ATOM 1394 C CA . GLU A 1 179 ? -5.717 7.592 22.022 1.00 96.44 179 GLU A CA 1
ATOM 1395 C C . GLU A 1 179 ? -4.362 8.275 22.284 1.00 96.44 179 GLU A C 1
ATOM 1397 O O . GLU A 1 179 ? -4.258 9.098 23.196 1.00 96.44 179 GLU A O 1
ATOM 1402 N N . ALA A 1 180 ? -3.339 7.995 21.469 1.00 95.31 180 ALA A N 1
ATOM 1403 C CA . ALA A 1 180 ? -2.054 8.685 21.497 1.00 95.31 180 ALA A CA 1
ATOM 1404 C C . ALA A 1 180 ? -2.062 10.069 20.818 1.00 95.31 180 ALA A C 1
ATOM 1406 O O . ALA A 1 180 ? -1.102 10.821 21.009 1.00 95.31 180 ALA A O 1
ATOM 1407 N N . GLY A 1 181 ? -3.127 10.444 20.104 1.00 93.31 181 GLY A N 1
ATOM 1408 C CA . GLY A 1 181 ? -3.272 11.740 19.428 1.00 93.31 181 GLY A CA 1
ATOM 1409 C C . GLY A 1 181 ? -3.102 11.704 17.906 1.00 93.31 181 GLY A C 1
ATOM 1410 O O . GLY A 1 181 ? -2.992 12.763 17.299 1.00 93.31 181 GLY A O 1
ATOM 1411 N N . VAL A 1 182 ? -3.086 10.520 17.287 1.00 91.75 182 VAL A N 1
ATOM 1412 C CA . VAL A 1 182 ? -3.082 10.374 15.824 1.00 91.75 182 VAL A CA 1
ATOM 1413 C C . VAL A 1 182 ? -4.473 10.700 15.271 1.00 91.75 182 VAL A C 1
ATOM 1415 O O . VAL A 1 182 ? -5.436 9.994 15.563 1.00 91.75 182 VAL A O 1
ATOM 1418 N N . ASP A 1 183 ? -4.581 11.776 14.487 1.00 86.19 183 ASP A N 1
ATOM 1419 C CA . ASP A 1 183 ? -5.858 12.388 14.078 1.00 86.19 183 ASP A CA 1
ATOM 1420 C C . ASP A 1 183 ? -6.051 12.547 12.555 1.00 86.19 183 ASP A C 1
ATOM 1422 O O . ASP A 1 183 ? -7.098 13.009 12.100 1.00 86.19 183 ASP A O 1
ATOM 1426 N N . SER A 1 184 ? -5.047 12.179 11.759 1.00 86.69 184 SER A N 1
ATOM 1427 C CA . SER A 1 184 ? -4.948 12.506 10.333 1.00 86.69 184 SER A CA 1
ATOM 1428 C C . SER A 1 184 ? -4.283 11.376 9.544 1.00 86.69 184 SER A C 1
ATOM 1430 O O . SER A 1 184 ? -3.408 10.688 10.062 1.00 86.69 184 SER A O 1
ATOM 1432 N N . SER A 1 185 ? -4.678 11.179 8.280 1.00 82.56 185 SER A N 1
ATOM 1433 C CA . SER A 1 185 ? -4.214 10.063 7.430 1.00 82.56 185 SER A CA 1
ATOM 1434 C C . SER A 1 185 ? -2.692 10.028 7.265 1.00 82.56 185 SER A C 1
ATOM 1436 O O . SER A 1 185 ? -2.083 8.968 7.380 1.00 82.56 185 SER A O 1
ATOM 1438 N N . GLY A 1 186 ? -2.063 11.195 7.092 1.00 83.38 186 GLY A N 1
ATOM 1439 C CA . GLY A 1 186 ? -0.605 11.318 7.020 1.00 83.38 186 GLY A CA 1
ATOM 1440 C C . GLY A 1 186 ? 0.116 10.881 8.301 1.00 83.38 186 GLY A C 1
ATOM 1441 O O . GLY A 1 186 ? 1.116 10.178 8.213 1.00 83.38 186 GLY A O 1
ATOM 1442 N N . LEU A 1 187 ? -0.392 11.239 9.487 1.00 87.75 187 LEU A N 1
ATOM 1443 C CA . LEU A 1 187 ? 0.196 10.797 10.760 1.00 87.75 187 LEU A CA 1
ATOM 1444 C C . LEU A 1 187 ? -0.163 9.338 11.083 1.00 87.75 187 LEU A C 1
ATOM 1446 O O . LEU A 1 187 ? 0.623 8.635 11.709 1.00 87.75 187 LEU A O 1
ATOM 1450 N N . ALA A 1 188 ? -1.322 8.866 10.627 1.00 89.56 188 ALA A N 1
ATOM 1451 C CA . ALA A 1 188 ? -1.751 7.488 10.804 1.00 89.56 188 ALA A CA 1
ATOM 1452 C C . ALA A 1 188 ? -0.904 6.502 9.993 1.00 89.56 188 ALA A C 1
ATOM 1454 O O . ALA A 1 188 ? -0.506 5.486 10.544 1.00 89.56 188 ALA A O 1
ATOM 1455 N N . ASN A 1 189 ? -0.528 6.847 8.758 1.00 86.44 189 ASN A N 1
ATOM 1456 C CA . ASN A 1 189 ? 0.481 6.122 7.978 1.00 86.44 189 ASN A CA 1
ATOM 1457 C C . ASN A 1 189 ? 1.812 5.968 8.752 1.00 86.44 189 ASN A C 1
ATOM 1459 O O . ASN A 1 189 ? 2.304 4.858 8.951 1.00 86.44 189 ASN A O 1
ATOM 1463 N N . ILE A 1 190 ? 2.339 7.086 9.272 1.00 87.12 190 ILE A N 1
ATOM 1464 C CA . ILE A 1 190 ? 3.607 7.139 10.025 1.00 87.12 190 ILE A CA 1
ATOM 1465 C C . ILE A 1 190 ? 3.575 6.279 11.304 1.00 87.12 190 ILE A C 1
ATOM 1467 O O . ILE A 1 190 ? 4.627 5.878 11.792 1.00 87.12 190 ILE A O 1
ATOM 1471 N N . VAL A 1 191 ? 2.396 6.012 11.881 1.00 92.56 191 VAL A N 1
ATOM 1472 C CA . VAL A 1 191 ? 2.277 5.350 13.191 1.00 92.56 191 VAL A CA 1
ATOM 1473 C C . VAL A 1 191 ? 1.688 3.942 13.127 1.00 92.56 191 VAL A C 1
ATOM 1475 O O . VAL A 1 191 ? 2.163 3.091 13.864 1.00 92.56 191 VAL A O 1
ATOM 1478 N N . VAL A 1 192 ? 0.634 3.688 12.348 1.00 95.19 192 VAL A N 1
ATOM 1479 C CA . VAL A 1 192 ? -0.183 2.465 12.471 1.00 95.19 192 VAL A CA 1
ATOM 1480 C C . VAL A 1 192 ? 0.419 1.299 11.688 1.00 95.19 192 VAL A C 1
ATOM 1482 O O . VAL A 1 192 ? 0.698 0.273 12.305 1.00 95.19 192 VAL A O 1
ATOM 1485 N N . ALA A 1 193 ? 0.666 1.456 10.383 1.00 92.81 193 ALA A N 1
ATOM 1486 C CA . ALA A 1 193 ? 1.405 0.477 9.575 1.00 92.81 193 ALA A CA 1
ATOM 1487 C C . ALA A 1 193 ? 2.793 0.206 10.182 1.00 92.81 193 ALA A C 1
ATOM 1489 O O . ALA A 1 193 ? 3.084 -0.900 10.622 1.00 92.81 193 ALA A O 1
ATOM 1490 N N . ASN A 1 194 ? 3.571 1.277 10.372 1.00 92.25 194 ASN A N 1
ATOM 1491 C CA . ASN A 1 194 ? 4.958 1.286 10.858 1.00 92.25 194 ASN A CA 1
ATOM 1492 C C . ASN A 1 194 ? 5.202 0.660 12.258 1.00 92.25 194 ASN A C 1
ATOM 1494 O O . ASN A 1 194 ? 6.343 0.607 12.709 1.00 92.25 194 ASN A O 1
ATOM 1498 N N . ILE A 1 195 ? 4.174 0.207 12.990 1.00 95.12 195 ILE A N 1
ATOM 1499 C CA . ILE A 1 195 ? 4.346 -0.546 14.251 1.00 95.12 195 ILE A CA 1
ATOM 1500 C C . ILE A 1 195 ? 3.606 -1.887 14.273 1.00 95.12 195 ILE A C 1
ATOM 1502 O O . ILE A 1 195 ? 3.678 -2.583 15.287 1.00 95.12 195 ILE A O 1
ATOM 1506 N N . ALA A 1 196 ? 2.860 -2.255 13.229 1.00 96.00 196 ALA A N 1
ATOM 1507 C CA . ALA A 1 196 ? 1.937 -3.383 13.299 1.00 96.00 196 ALA A CA 1
ATOM 1508 C C . ALA A 1 196 ? 2.673 -4.728 13.406 1.00 96.00 196 ALA A C 1
ATOM 1510 O O . ALA A 1 196 ? 2.344 -5.550 14.264 1.00 96.00 196 ALA A O 1
ATOM 1511 N N . GLU A 1 197 ? 3.723 -4.931 12.617 1.00 94.50 197 GLU A N 1
ATOM 1512 C CA . GLU A 1 197 ? 4.513 -6.162 12.585 1.00 94.50 197 GLU A CA 1
ATOM 1513 C C . GLU A 1 197 ? 5.360 -6.325 13.857 1.00 94.50 197 GLU A C 1
ATOM 1515 O O . GLU A 1 197 ? 5.462 -7.437 14.389 1.00 94.50 197 GLU A O 1
ATOM 1520 N N . ASP A 1 198 ? 5.887 -5.232 14.426 1.00 95.00 198 ASP A N 1
ATOM 1521 C CA . ASP A 1 198 ? 6.512 -5.272 15.754 1.00 95.00 198 ASP A CA 1
ATOM 1522 C C . ASP A 1 198 ? 5.480 -5.524 16.869 1.00 95.00 198 ASP A C 1
ATOM 1524 O O . ASP A 1 198 ? 5.722 -6.333 17.766 1.00 95.00 198 ASP A O 1
ATOM 1528 N N . ALA A 1 199 ? 4.286 -4.929 16.796 1.00 97.12 199 ALA A N 1
ATOM 1529 C CA . ALA A 1 199 ? 3.208 -5.197 17.746 1.00 97.12 199 ALA A CA 1
ATOM 1530 C C . ALA A 1 199 ? 2.790 -6.681 17.732 1.00 97.12 199 ALA A C 1
ATOM 1532 O O . ALA A 1 199 ? 2.653 -7.289 18.795 1.00 97.12 199 ALA A O 1
ATOM 1533 N N . ILE A 1 200 ? 2.680 -7.302 16.551 1.00 96.44 200 ILE A N 1
ATOM 1534 C CA . ILE A 1 200 ? 2.471 -8.752 16.398 1.00 96.44 200 ILE A CA 1
ATOM 1535 C C . ILE A 1 200 ? 3.638 -9.558 16.986 1.00 96.44 200 ILE A C 1
ATOM 1537 O O . ILE A 1 200 ? 3.415 -10.553 17.678 1.00 96.44 200 ILE A O 1
ATOM 1541 N N . ASN A 1 201 ? 4.878 -9.134 16.747 1.00 94.06 201 ASN A N 1
ATOM 1542 C CA . ASN A 1 201 ? 6.096 -9.780 17.241 1.00 94.06 201 ASN A CA 1
ATOM 1543 C C . ASN A 1 201 ? 6.251 -9.697 18.778 1.00 94.06 201 ASN A C 1
ATOM 1545 O O . ASN A 1 201 ? 6.764 -10.642 19.390 1.00 94.06 201 ASN A O 1
ATOM 1549 N N . GLN A 1 202 ? 5.769 -8.618 19.405 1.00 95.75 202 GLN A N 1
ATOM 1550 C CA . GLN A 1 202 ? 5.751 -8.425 20.860 1.00 95.75 202 GLN A CA 1
ATOM 1551 C C . GLN A 1 202 ? 4.578 -9.139 21.551 1.00 95.75 202 GLN A C 1
ATOM 1553 O O . GLN A 1 202 ? 4.799 -9.859 22.524 1.00 95.75 202 GLN A O 1
ATOM 1558 N N . ILE A 1 203 ? 3.345 -8.955 21.061 1.00 96.19 203 ILE A N 1
ATOM 1559 C CA . ILE A 1 203 ? 2.112 -9.487 21.680 1.00 96.19 203 ILE A CA 1
ATOM 1560 C C . ILE A 1 203 ? 1.935 -10.984 21.381 1.00 96.19 203 ILE A C 1
ATOM 1562 O O . ILE A 1 203 ? 1.380 -11.729 22.186 1.00 96.19 203 ILE A O 1
ATOM 1566 N N . GLN A 1 204 ? 2.434 -11.442 20.231 1.00 95.06 204 GLN A N 1
ATOM 1567 C CA . GLN A 1 204 ? 2.393 -12.834 19.770 1.00 95.06 204 GLN A CA 1
ATOM 1568 C C . GLN A 1 204 ? 0.980 -13.459 19.770 1.00 95.06 204 GLN A C 1
ATOM 1570 O O . GLN A 1 204 ? 0.803 -14.573 20.271 1.00 95.06 204 GLN A O 1
ATOM 1575 N N . PRO A 1 205 ? -0.038 -12.809 19.159 1.00 92.56 205 PRO A N 1
ATOM 1576 C CA . PRO A 1 205 ? -1.419 -13.308 19.156 1.00 92.56 205 PRO A CA 1
ATOM 1577 C C . PRO A 1 205 ? -1.619 -14.596 18.330 1.00 92.56 205 PRO A C 1
ATOM 1579 O O . PRO A 1 205 ? -2.689 -15.196 18.379 1.00 92.56 205 PRO A O 1
ATOM 1582 N N . GLY A 1 206 ? -0.597 -15.050 17.592 1.00 93.19 206 GLY A N 1
ATOM 1583 C CA . GLY A 1 206 ? -0.601 -16.327 16.865 1.00 93.19 206 GLY A CA 1
ATOM 1584 C C . GLY A 1 206 ? -1.117 -16.262 15.423 1.00 93.19 206 GLY A C 1
ATOM 1585 O O . GLY A 1 206 ? -1.361 -17.310 14.824 1.00 93.19 206 GLY A O 1
ATOM 1586 N N . PHE A 1 207 ? -1.281 -15.061 14.864 1.00 95.81 207 PHE A N 1
ATOM 1587 C CA . PHE A 1 207 ? -1.747 -14.859 13.490 1.00 95.81 207 PHE A CA 1
ATOM 1588 C C . PHE A 1 207 ? -0.763 -15.414 12.456 1.00 95.81 207 PHE A C 1
ATOM 1590 O O . PHE A 1 207 ? 0.456 -15.335 12.624 1.00 95.81 207 PHE A O 1
ATOM 1597 N N . ASN A 1 208 ? -1.292 -15.933 11.348 1.00 93.06 208 ASN A N 1
ATOM 1598 C CA . ASN A 1 208 ? -0.481 -16.473 10.262 1.00 93.06 208 ASN A CA 1
ATOM 1599 C C . ASN A 1 208 ? -0.389 -15.458 9.127 1.00 93.06 208 ASN A C 1
ATOM 1601 O O . ASN A 1 208 ? -1.390 -15.115 8.501 1.00 93.06 208 ASN A O 1
ATOM 1605 N N . GLY A 1 209 ? 0.826 -14.975 8.867 1.00 90.94 209 GLY A N 1
ATOM 1606 C CA . GLY A 1 209 ? 1.091 -14.061 7.762 1.00 90.94 209 GLY A CA 1
ATOM 1607 C C . GLY A 1 209 ? 0.327 -12.739 7.836 1.00 90.94 209 GLY A C 1
ATOM 1608 O O . GLY A 1 209 ? 0.033 -12.201 6.774 1.00 90.94 209 GLY A O 1
ATOM 1609 N N . TYR A 1 210 ? 0.006 -12.237 9.035 1.00 95.81 210 TYR A N 1
ATOM 1610 C CA . TYR A 1 210 ? -0.468 -10.860 9.213 1.00 95.81 210 TYR A CA 1
ATOM 1611 C C . TYR A 1 210 ? 0.493 -9.876 8.526 1.00 95.81 210 TYR A C 1
ATOM 1613 O O . TYR A 1 210 ? 1.705 -10.102 8.548 1.00 95.81 210 TYR A O 1
ATOM 1621 N N . LYS A 1 211 ? -0.056 -8.830 7.903 1.00 94.81 211 LYS A N 1
ATOM 1622 C CA . LYS A 1 211 ? 0.678 -7.713 7.307 1.00 94.81 211 LYS A CA 1
ATOM 1623 C C . LYS A 1 211 ? -0.214 -6.475 7.197 1.00 94.81 211 LYS A C 1
ATOM 1625 O O . LYS A 1 211 ? -1.344 -6.639 6.737 1.00 94.81 211 LYS A O 1
ATOM 1630 N N . LEU A 1 212 ? 0.250 -5.276 7.543 1.00 95.69 212 LEU A N 1
ATOM 1631 C CA . LEU A 1 212 ? -0.529 -4.033 7.411 1.00 95.69 212 LEU A CA 1
ATOM 1632 C C . LEU A 1 212 ? 0.250 -2.930 6.677 1.00 95.69 212 LEU A C 1
ATOM 1634 O O . LEU A 1 212 ? 0.631 -1.933 7.279 1.00 95.69 212 LEU A O 1
ATOM 1638 N N . SER A 1 213 ? 0.438 -3.093 5.366 1.00 93.62 213 SER A N 1
ATOM 1639 C CA . SER A 1 213 ? 1.285 -2.177 4.589 1.00 93.62 213 SER A CA 1
ATOM 1640 C C . SER A 1 213 ? 0.539 -0.992 3.976 1.00 93.62 213 SER A C 1
ATOM 1642 O O . SER A 1 213 ? -0.604 -1.130 3.533 1.00 93.62 213 SER A O 1
ATOM 1644 N N . THR A 1 214 ? 1.182 0.171 3.905 1.00 91.25 214 THR A N 1
ATOM 1645 C CA . THR A 1 214 ? 0.606 1.420 3.393 1.00 91.25 214 THR A CA 1
ATOM 1646 C C . THR A 1 214 ? 0.370 1.375 1.882 1.00 91.25 214 THR A C 1
ATOM 1648 O O . THR A 1 214 ? 1.251 1.063 1.078 1.00 91.25 214 THR A O 1
ATOM 1651 N N . LEU A 1 215 ? -0.845 1.755 1.491 1.00 93.50 215 LEU A N 1
ATOM 1652 C CA . LEU A 1 215 ? -1.357 1.711 0.129 1.00 93.50 215 LEU A CA 1
ATOM 1653 C C . LEU A 1 215 ? -1.675 3.135 -0.361 1.00 93.50 215 LEU A C 1
ATOM 1655 O O . LEU A 1 215 ? -2.694 3.693 0.049 1.00 93.50 215 LEU A O 1
ATOM 1659 N N . PRO A 1 216 ? -0.867 3.715 -1.270 1.00 92.94 216 PRO A N 1
ATOM 1660 C CA . PRO A 1 216 ? -1.177 4.995 -1.896 1.00 92.94 216 PRO A CA 1
ATOM 1661 C C . PRO A 1 216 ? -2.556 4.989 -2.564 1.00 92.94 216 PRO A C 1
ATOM 1663 O O . PRO A 1 216 ? -2.882 4.105 -3.366 1.00 92.94 216 PRO A O 1
ATOM 1666 N N . ALA A 1 217 ? -3.366 5.997 -2.248 1.00 93.94 217 ALA A N 1
ATOM 1667 C CA . ALA A 1 217 ? -4.722 6.150 -2.757 1.00 93.94 217 ALA A CA 1
ATOM 1668 C C . ALA A 1 217 ? -5.127 7.623 -2.907 1.00 93.94 217 ALA A C 1
ATOM 1670 O O . ALA A 1 217 ? -4.490 8.536 -2.373 1.00 93.94 217 ALA A O 1
ATOM 1671 N N . THR A 1 218 ? -6.225 7.852 -3.624 1.00 92.25 218 THR A N 1
ATOM 1672 C CA . THR A 1 218 ? -6.864 9.165 -3.743 1.00 92.25 218 THR A CA 1
ATOM 1673 C C . THR A 1 218 ? -8.107 9.282 -2.861 1.00 92.25 218 THR A C 1
ATOM 1675 O O . THR A 1 218 ? -8.837 8.310 -2.653 1.00 92.25 218 THR A O 1
ATOM 1678 N N . GLU A 1 219 ? -8.388 10.498 -2.398 1.00 88.50 219 GLU A N 1
ATOM 1679 C CA . GLU A 1 219 ? -9.675 10.889 -1.824 1.00 88.50 219 GLU A CA 1
ATOM 1680 C C . GLU A 1 219 ? -10.153 12.241 -2.382 1.00 88.50 219 GLU A C 1
ATOM 1682 O O . GLU A 1 219 ? -9.367 13.033 -2.913 1.00 88.50 219 GLU A O 1
ATOM 1687 N N . ALA A 1 220 ? -11.452 12.525 -2.250 1.00 87.44 220 ALA A N 1
ATOM 1688 C CA . ALA A 1 220 ? -11.993 13.854 -2.526 1.00 87.44 220 ALA A CA 1
ATOM 1689 C C . ALA A 1 220 ? -11.663 14.813 -1.373 1.00 87.44 220 ALA A C 1
ATOM 1691 O O . ALA A 1 220 ? -12.109 14.604 -0.242 1.00 87.44 220 ALA A O 1
ATOM 1692 N N . ILE A 1 221 ? -10.943 15.891 -1.671 1.00 85.00 221 ILE A N 1
ATOM 1693 C CA . ILE A 1 221 ? -10.695 16.988 -0.732 1.00 85.00 221 ILE A CA 1
ATOM 1694 C C . ILE A 1 221 ? -11.925 17.913 -0.693 1.00 85.00 221 ILE A C 1
ATOM 1696 O O . ILE A 1 221 ? -12.530 18.214 -1.722 1.00 85.00 221 ILE A O 1
ATOM 1700 N N . ASP A 1 222 ? -12.306 18.356 0.511 1.00 80.12 222 ASP A N 1
ATOM 1701 C CA . ASP A 1 222 ? -13.448 19.255 0.733 1.00 80.12 222 ASP A CA 1
ATOM 1702 C C . ASP A 1 222 ? -13.228 20.675 0.153 1.00 80.12 222 ASP A C 1
ATOM 1704 O O . ASP A 1 222 ? -12.101 21.172 0.176 1.00 80.12 222 ASP A O 1
ATOM 1708 N N . PRO A 1 223 ? -14.290 21.418 -0.234 1.00 77.75 223 PRO A N 1
ATOM 1709 C CA . PRO A 1 223 ? -14.178 22.675 -0.995 1.00 77.75 223 PRO A CA 1
ATOM 1710 C C . PRO A 1 223 ? -13.510 23.820 -0.218 1.00 77.75 223 PRO A C 1
ATOM 1712 O O . PRO A 1 223 ? -13.042 24.801 -0.791 1.00 77.75 223 PRO A O 1
ATOM 1715 N N . ALA A 1 224 ? -13.499 23.722 1.115 1.00 78.19 224 ALA A N 1
ATOM 1716 C CA . ALA A 1 224 ? -12.857 24.686 2.009 1.00 78.19 224 ALA A CA 1
ATOM 1717 C C . ALA A 1 224 ? -11.356 24.411 2.221 1.00 78.19 224 ALA A C 1
ATOM 1719 O O . ALA A 1 224 ? -10.647 25.259 2.769 1.00 78.19 224 ALA A O 1
ATOM 1720 N N . SER A 1 225 ? -10.877 23.235 1.816 1.00 78.12 225 SER A N 1
ATOM 1721 C CA . SER A 1 225 ? -9.480 22.824 1.922 1.00 78.12 225 SER A CA 1
ATOM 1722 C C . SER A 1 225 ? -8.680 23.272 0.695 1.00 78.12 225 SER A C 1
ATOM 1724 O O . SER A 1 225 ? -9.218 23.715 -0.319 1.00 78.12 225 SER A O 1
ATOM 1726 N N . GLN A 1 226 ? -7.356 23.227 0.806 1.00 76.06 226 GLN A N 1
ATOM 1727 C CA . GLN A 1 226 ? -6.424 23.620 -0.252 1.00 76.06 226 GLN A CA 1
ATOM 1728 C C . GLN A 1 226 ? -5.486 22.456 -0.570 1.00 76.06 226 GLN A C 1
ATOM 1730 O O . GLN A 1 226 ? -5.270 21.587 0.272 1.00 76.06 226 GLN A O 1
ATOM 1735 N N . GLY A 1 227 ? -4.885 22.472 -1.761 1.00 73.56 227 GLY A N 1
ATOM 1736 C CA . GLY A 1 227 ? -3.875 21.484 -2.153 1.00 73.56 227 GLY A CA 1
ATOM 1737 C C . GLY A 1 227 ? -4.387 20.306 -2.983 1.00 73.56 227 GLY A C 1
ATOM 1738 O O . GLY A 1 227 ? -3.704 19.287 -3.028 1.00 73.56 227 GLY A O 1
ATOM 1739 N N . HIS A 1 228 ? -5.532 20.438 -3.659 1.00 82.06 228 HIS A N 1
ATOM 1740 C CA . HIS A 1 228 ? -5.943 19.549 -4.757 1.00 82.06 228 HIS A CA 1
ATOM 1741 C C . HIS A 1 228 ? -4.779 19.248 -5.718 1.00 82.06 228 HIS A C 1
ATOM 1743 O O . HIS A 1 228 ? -3.954 20.126 -5.978 1.00 82.06 228 HIS A O 1
ATOM 1749 N N . ALA A 1 229 ? -4.713 18.024 -6.244 1.00 82.31 229 ALA A N 1
ATOM 1750 C CA . ALA A 1 229 ? -3.751 17.648 -7.281 1.00 82.31 229 ALA A CA 1
ATOM 1751 C C . ALA A 1 229 ? -4.361 17.735 -8.692 1.00 82.31 229 ALA A C 1
ATOM 1753 O O . ALA A 1 229 ? -3.684 18.164 -9.619 1.00 82.31 229 ALA A O 1
ATOM 1754 N N . GLY A 1 230 ? -5.634 17.361 -8.853 1.00 83.81 230 GLY A N 1
ATOM 1755 C CA . GLY A 1 230 ? -6.321 17.340 -10.148 1.00 83.81 230 GLY A CA 1
ATOM 1756 C C . GLY A 1 230 ? -7.835 17.148 -10.019 1.00 83.81 230 GLY A C 1
ATOM 1757 O O . GLY A 1 230 ? -8.376 17.149 -8.910 1.00 83.81 230 GLY A O 1
ATOM 1758 N N . GLY A 1 231 ? -8.514 17.001 -11.162 1.00 79.44 231 GLY A N 1
ATOM 1759 C CA . GLY A 1 231 ? -9.902 16.526 -11.244 1.00 79.44 231 GLY A CA 1
ATOM 1760 C C . GLY A 1 231 ? -10.929 17.280 -10.396 1.00 79.44 231 GLY A C 1
ATOM 1761 O O . GLY A 1 231 ? -11.589 16.663 -9.562 1.00 79.44 231 GLY A O 1
ATOM 1762 N N . VAL A 1 232 ? -11.070 18.597 -10.574 1.00 87.00 232 VAL A N 1
ATOM 1763 C CA . VAL A 1 232 ? -12.096 19.384 -9.860 1.00 87.00 232 VAL A CA 1
ATOM 1764 C C . VAL A 1 232 ? -13.483 19.155 -10.473 1.00 87.00 232 VAL A C 1
ATOM 1766 O O . VAL A 1 232 ? -13.649 19.216 -11.689 1.00 87.00 232 VAL A O 1
ATOM 1769 N N . ARG A 1 233 ? -14.482 18.890 -9.625 1.00 86.00 233 ARG A N 1
ATOM 1770 C CA . ARG A 1 233 ? -15.862 18.547 -10.000 1.00 86.00 233 ARG A CA 1
ATOM 1771 C C . ARG A 1 233 ? -16.856 19.363 -9.170 1.00 86.00 233 ARG A C 1
ATOM 1773 O O . ARG A 1 233 ? -16.841 19.301 -7.940 1.00 86.00 233 ARG A O 1
ATOM 1780 N N . GLU A 1 234 ? -17.711 20.129 -9.844 1.00 85.88 234 GLU A N 1
ATOM 1781 C CA . GLU A 1 234 ? -18.777 20.933 -9.230 1.00 85.88 234 GLU A CA 1
ATOM 1782 C C . GLU A 1 234 ? -20.026 20.072 -8.969 1.00 85.88 234 GLU A C 1
ATOM 1784 O O . GLU A 1 234 ? -20.423 19.247 -9.793 1.00 85.88 234 GLU A O 1
ATOM 1789 N N . THR A 1 235 ? -20.662 20.256 -7.814 1.00 82.44 235 THR A N 1
ATOM 1790 C CA . THR A 1 235 ? -21.932 19.602 -7.448 1.00 82.44 235 THR A CA 1
ATOM 1791 C C . THR A 1 235 ? -23.153 20.435 -7.852 1.00 82.44 235 THR A C 1
ATOM 1793 O O . THR A 1 235 ? -23.041 21.631 -8.103 1.00 82.44 235 THR A O 1
ATOM 1796 N N . GLU A 1 236 ? -24.366 19.860 -7.803 1.00 80.62 236 GLU A N 1
ATOM 1797 C CA . GLU A 1 236 ? -25.621 20.599 -8.076 1.00 80.62 236 GLU A CA 1
ATOM 1798 C C . GLU A 1 236 ? -25.864 21.827 -7.163 1.00 80.62 236 GLU A C 1
ATOM 1800 O O . GLU A 1 236 ? -26.757 22.636 -7.426 1.00 80.62 236 GLU A O 1
ATOM 1805 N N . PHE A 1 237 ? -25.083 21.974 -6.086 1.00 81.25 237 PHE A N 1
ATOM 1806 C CA . PHE A 1 237 ? -25.159 23.080 -5.129 1.00 81.25 237 PHE A CA 1
ATOM 1807 C C . PHE A 1 237 ? -24.094 24.170 -5.340 1.00 81.25 237 PHE A C 1
ATOM 1809 O O . PHE A 1 237 ? -24.154 25.187 -4.645 1.00 81.25 237 PHE A O 1
ATOM 1816 N N . GLY A 1 238 ? -23.152 23.981 -6.271 1.00 82.19 238 GLY A N 1
ATOM 1817 C CA . GLY A 1 238 ? -22.005 24.873 -6.481 1.00 82.19 238 GLY A CA 1
ATOM 1818 C C . GLY A 1 238 ? -20.833 24.648 -5.516 1.00 82.19 238 GLY A C 1
ATOM 1819 O O . GLY A 1 238 ? -19.961 25.505 -5.408 1.00 82.19 238 GLY A O 1
ATOM 1820 N N . ASP A 1 239 ? -20.815 23.524 -4.790 1.00 84.06 239 ASP A N 1
ATOM 1821 C CA . ASP A 1 239 ? -19.648 23.087 -4.015 1.00 84.06 239 ASP A CA 1
ATOM 1822 C C . ASP A 1 239 ? -18.689 22.315 -4.951 1.00 84.06 239 ASP A C 1
ATOM 1824 O O . ASP A 1 239 ? -19.109 21.322 -5.553 1.00 84.06 239 ASP A O 1
ATOM 1828 N N . GLU A 1 240 ? -17.430 22.757 -5.076 1.00 86.25 240 GLU A N 1
ATOM 1829 C CA . GLU A 1 240 ? -16.368 22.131 -5.891 1.00 86.25 240 GLU A CA 1
ATOM 1830 C C . GLU A 1 240 ? -15.499 21.164 -5.067 1.00 86.25 240 GLU A C 1
ATOM 1832 O O . GLU A 1 240 ? -14.967 21.542 -4.026 1.00 86.25 240 GLU A O 1
ATOM 1837 N N . TYR A 1 241 ? -15.289 19.941 -5.558 1.00 86.38 241 TYR A N 1
ATOM 1838 C CA . TYR A 1 241 ? -14.415 18.933 -4.940 1.00 86.38 241 TYR A CA 1
ATOM 1839 C C . TYR A 1 241 ? -13.292 18.543 -5.896 1.00 86.38 241 TYR A C 1
ATOM 1841 O O . TYR A 1 241 ? -13.567 18.251 -7.057 1.00 86.38 241 TYR A O 1
ATOM 1849 N N . GLY A 1 242 ? -12.045 18.495 -5.425 1.00 86.31 242 GLY A N 1
ATOM 1850 C CA . GLY A 1 242 ? -10.906 18.009 -6.213 1.00 86.31 242 GLY A CA 1
ATOM 1851 C C . GLY A 1 242 ? -10.278 16.741 -5.639 1.00 86.31 242 GLY A C 1
ATOM 1852 O O . GLY A 1 242 ? -10.438 16.424 -4.460 1.00 86.31 242 GLY A O 1
ATOM 1853 N N . ASN A 1 243 ? -9.516 16.035 -6.468 1.00 89.75 243 ASN A N 1
ATOM 1854 C CA . ASN A 1 243 ? -8.770 14.842 -6.079 1.00 89.75 243 ASN A CA 1
ATOM 1855 C C . ASN A 1 243 ? -7.513 15.229 -5.263 1.00 89.75 243 ASN A C 1
ATOM 1857 O O . ASN A 1 243 ? -6.824 16.205 -5.583 1.00 89.75 243 ASN A O 1
ATOM 1861 N N . SER A 1 244 ? -7.182 14.466 -4.216 1.00 88.62 244 SER A N 1
ATOM 1862 C CA . SER A 1 244 ? -5.976 14.660 -3.392 1.00 88.62 244 SER A CA 1
ATOM 1863 C C . SER A 1 244 ? -4.644 14.379 -4.102 1.00 88.62 244 SER A C 1
ATOM 1865 O O . SER A 1 244 ? -3.583 14.735 -3.581 1.00 88.62 244 SER A O 1
ATOM 1867 N N . GLY A 1 245 ? -4.684 13.699 -5.250 1.00 88.56 245 GLY A N 1
ATOM 1868 C CA . GLY A 1 245 ? -3.588 12.866 -5.741 1.00 88.56 245 GLY A CA 1
ATOM 1869 C C . GLY A 1 245 ? -3.393 11.647 -4.836 1.00 88.56 245 GLY A C 1
ATOM 1870 O O . GLY A 1 245 ? -4.134 11.466 -3.866 1.00 88.56 245 GLY A O 1
ATOM 1871 N N . PHE A 1 246 ? -2.373 10.832 -5.098 1.00 91.06 246 PHE A N 1
ATOM 1872 C CA . PHE A 1 246 ? -2.028 9.650 -4.288 1.00 91.06 246 PHE A CA 1
ATOM 1873 C C . PHE A 1 246 ? -1.361 10.016 -2.943 1.00 91.06 246 PHE A C 1
ATOM 1875 O O . PHE A 1 246 ? -0.263 9.587 -2.613 1.00 91.06 246 PHE A O 1
ATOM 1882 N N . ARG A 1 247 ? -2.009 10.903 -2.182 1.00 87.50 247 ARG A N 1
ATOM 1883 C CA . ARG A 1 247 ? -1.545 11.440 -0.891 1.00 87.50 247 ARG A CA 1
ATOM 1884 C C . ARG A 1 247 ? -2.378 10.943 0.289 1.00 87.50 247 ARG A C 1
ATOM 1886 O O . ARG A 1 247 ? -2.014 11.195 1.435 1.00 87.50 247 ARG A O 1
ATOM 1893 N N . HIS A 1 248 ? -3.496 10.278 0.011 1.00 89.88 248 HIS A N 1
ATOM 1894 C CA . HIS A 1 248 ? -4.286 9.581 1.010 1.00 89.88 248 HIS A CA 1
ATOM 1895 C C . HIS A 1 248 ? -3.706 8.171 1.186 1.00 89.88 248 HIS A C 1
ATOM 1897 O O . HIS A 1 248 ? -3.317 7.531 0.211 1.00 89.88 248 HIS A O 1
ATOM 1903 N N . MET A 1 249 ? -3.579 7.724 2.437 1.00 90.00 249 MET A N 1
ATOM 1904 C CA . MET A 1 249 ? -2.755 6.565 2.809 1.00 90.00 249 MET A CA 1
ATOM 1905 C C . MET A 1 249 ? -3.528 5.586 3.715 1.00 90.00 249 MET A C 1
ATOM 1907 O O . MET A 1 249 ? -3.237 5.481 4.914 1.00 90.00 249 MET A O 1
ATOM 1911 N N . PRO A 1 250 ? -4.539 4.877 3.178 1.00 92.62 250 PRO A N 1
ATOM 1912 C CA . PRO A 1 250 ? -5.062 3.665 3.799 1.00 92.62 250 PRO A CA 1
ATOM 1913 C C . PRO A 1 250 ? -3.976 2.575 3.818 1.00 92.62 250 PRO A C 1
ATOM 1915 O O . PRO A 1 250 ? -2.914 2.716 3.213 1.00 92.62 250 PRO A O 1
ATOM 1918 N N . ALA A 1 251 ? -4.249 1.463 4.491 1.00 94.56 251 ALA A N 1
ATOM 1919 C CA . ALA A 1 251 ? -3.404 0.274 4.469 1.00 94.56 251 ALA A CA 1
ATOM 1920 C C . ALA A 1 251 ? -4.093 -0.906 3.765 1.00 94.56 251 ALA A C 1
ATOM 1922 O O . ALA A 1 251 ? -5.322 -1.037 3.762 1.00 94.56 251 ALA A O 1
ATOM 1923 N N . LEU A 1 252 ? -3.280 -1.796 3.200 1.00 96.19 252 LEU A N 1
ATOM 1924 C CA . LEU A 1 252 ? -3.662 -3.121 2.733 1.00 96.19 252 LEU A CA 1
ATOM 1925 C C . LEU A 1 252 ? -3.379 -4.138 3.848 1.00 96.19 252 LEU A C 1
ATOM 1927 O O . LEU A 1 252 ? -2.263 -4.643 3.981 1.00 96.19 252 LEU A O 1
ATOM 1931 N N . LEU A 1 253 ? -4.408 -4.458 4.633 1.00 97.44 253 LEU A N 1
ATOM 1932 C CA . LEU A 1 253 ? -4.353 -5.537 5.616 1.00 97.44 253 LEU A CA 1
ATOM 1933 C C . LEU A 1 253 ? -4.372 -6.889 4.891 1.00 97.44 253 LEU A C 1
ATOM 1935 O O . LEU A 1 253 ? -5.280 -7.166 4.106 1.00 97.44 253 LEU A O 1
ATOM 1939 N N . GLN A 1 254 ? -3.404 -7.748 5.198 1.00 97.06 254 GLN A N 1
ATOM 1940 C CA . GLN A 1 254 ? -3.284 -9.112 4.687 1.00 97.06 254 GLN A CA 1
ATOM 1941 C C . GLN A 1 254 ? -3.156 -10.100 5.846 1.00 97.06 254 GLN A C 1
ATOM 1943 O O . GLN A 1 254 ? -2.445 -9.826 6.807 1.00 97.06 254 GLN A O 1
ATOM 1948 N N . TYR A 1 255 ? -3.792 -11.267 5.762 1.00 97.06 255 TYR A N 1
ATOM 1949 C CA . TYR A 1 255 ? -3.608 -12.353 6.736 1.00 97.06 255 TYR A CA 1
ATOM 1950 C C . TYR A 1 255 ? -4.054 -13.706 6.165 1.00 97.06 255 TYR A C 1
ATOM 1952 O O . TYR A 1 255 ? -4.628 -13.774 5.077 1.00 97.06 255 TYR A O 1
ATOM 1960 N N . GLN A 1 256 ? -3.780 -14.803 6.877 1.00 95.88 256 GLN A N 1
ATOM 1961 C CA . GLN A 1 256 ? -4.248 -16.143 6.512 1.00 95.88 256 GLN A CA 1
ATOM 1962 C C . GLN A 1 256 ? -5.216 -16.707 7.554 1.00 95.88 256 GLN A C 1
ATOM 1964 O O . GLN A 1 256 ? -4.819 -17.030 8.676 1.00 95.88 256 GLN A O 1
ATOM 1969 N N . LYS A 1 257 ? -6.476 -16.905 7.149 1.00 93.44 257 LYS A N 1
ATOM 1970 C CA . LYS A 1 257 ? -7.536 -17.497 7.975 1.00 93.44 257 LYS A CA 1
ATOM 1971 C C . LYS A 1 257 ? -7.989 -18.816 7.363 1.00 93.44 257 LYS A C 1
ATOM 1973 O O . LYS A 1 257 ? -8.249 -18.891 6.170 1.00 93.44 257 LYS A O 1
ATOM 1978 N N . ASN A 1 258 ? -8.067 -19.879 8.164 1.00 91.12 258 ASN A N 1
ATOM 1979 C CA . ASN A 1 258 ? -8.531 -21.215 7.741 1.00 91.12 258 ASN A CA 1
ATOM 1980 C C . ASN A 1 258 ? -7.786 -21.855 6.538 1.00 91.12 258 ASN A C 1
ATOM 1982 O O . ASN A 1 258 ? -8.243 -22.865 6.007 1.00 91.12 258 ASN A O 1
ATOM 1986 N N . GLY A 1 259 ? -6.623 -21.320 6.145 1.00 88.12 259 GLY A N 1
ATOM 1987 C CA . GLY A 1 259 ? -5.855 -21.735 4.961 1.00 88.12 259 GLY A CA 1
ATOM 1988 C C . GLY A 1 259 ? -6.087 -20.868 3.715 1.00 88.12 259 GLY A C 1
ATOM 1989 O O . GLY A 1 259 ? -5.377 -21.030 2.727 1.00 88.12 259 GLY A O 1
ATOM 1990 N N . GLU A 1 260 ? -7.029 -19.929 3.771 1.00 92.88 260 GLU A N 1
ATOM 1991 C CA . GLU A 1 260 ? -7.303 -18.937 2.732 1.00 92.88 260 GLU A CA 1
ATOM 1992 C C . GLU A 1 260 ? -6.551 -17.633 3.036 1.00 92.88 260 GLU A C 1
ATOM 1994 O O . GLU A 1 260 ? -6.274 -17.313 4.195 1.00 92.88 260 GLU A O 1
ATOM 1999 N N . THR A 1 261 ? -6.203 -16.870 1.997 1.00 95.44 261 THR A N 1
ATOM 2000 C CA . THR A 1 261 ? -5.600 -15.538 2.160 1.00 95.44 261 THR A CA 1
ATOM 2001 C C . THR A 1 261 ? -6.695 -14.485 2.140 1.00 95.44 261 THR A C 1
ATOM 2003 O O . THR A 1 261 ? -7.514 -14.458 1.229 1.00 95.44 261 THR A O 1
ATOM 2006 N N . GLN A 1 262 ? -6.697 -13.620 3.145 1.00 96.88 262 GLN A N 1
ATOM 2007 C CA . GLN A 1 262 ? -7.622 -12.506 3.286 1.00 96.88 262 GLN A CA 1
ATOM 2008 C C . GLN A 1 262 ? -6.891 -11.204 2.957 1.00 96.88 262 GLN A C 1
ATOM 2010 O O . GLN A 1 262 ? -5.756 -11.007 3.396 1.00 96.88 262 GLN A O 1
ATOM 2015 N N . LEU A 1 263 ? -7.555 -10.319 2.212 1.00 96.69 263 LEU A N 1
ATOM 2016 C CA . LEU A 1 263 ? -7.130 -8.942 1.964 1.00 96.69 263 LEU A CA 1
ATOM 2017 C C . LEU A 1 263 ? -8.268 -7.994 2.346 1.00 96.69 263 LEU A C 1
ATOM 2019 O O . LEU A 1 263 ? -9.424 -8.263 2.019 1.00 96.69 263 LEU A O 1
ATOM 2023 N N . LYS A 1 264 ? -7.951 -6.894 3.030 1.00 96.56 264 LYS A N 1
ATOM 2024 C CA . LYS A 1 264 ? -8.898 -5.829 3.393 1.00 96.56 264 LYS A CA 1
ATOM 2025 C C . LYS A 1 264 ? -8.234 -4.474 3.150 1.00 96.56 264 LYS A C 1
ATOM 2027 O O . LYS A 1 264 ? -7.044 -4.317 3.415 1.00 96.56 264 LYS A O 1
ATOM 2032 N N . TYR A 1 265 ? -9.002 -3.483 2.712 1.00 95.69 265 TYR A N 1
ATOM 2033 C CA . TYR A 1 265 ? -8.582 -2.086 2.822 1.00 95.69 265 TYR A CA 1
ATOM 2034 C C . TYR A 1 265 ? -8.910 -1.585 4.232 1.00 95.69 265 TYR A C 1
ATOM 2036 O O . TYR A 1 265 ? -10.013 -1.830 4.732 1.00 95.69 265 TYR A O 1
ATOM 2044 N N . ALA A 1 266 ? -7.955 -0.911 4.869 1.00 95.06 266 ALA A N 1
ATOM 2045 C CA . ALA A 1 266 ? -8.029 -0.458 6.252 1.00 95.06 266 ALA A CA 1
ATOM 2046 C C . ALA A 1 266 ? -7.708 1.039 6.364 1.00 95.06 266 ALA A C 1
ATOM 2048 O O . ALA A 1 266 ? -6.590 1.470 6.088 1.00 95.06 266 ALA A O 1
ATOM 2049 N N . GLU A 1 267 ? -8.674 1.833 6.821 1.00 93.12 267 GLU A N 1
ATOM 2050 C CA . GLU A 1 267 ? -8.418 3.217 7.215 1.00 93.12 267 GLU A CA 1
ATOM 2051 C C . GLU A 1 267 ? -7.656 3.272 8.526 1.00 93.12 267 GLU A C 1
ATOM 2053 O O . GLU A 1 267 ? -8.083 2.703 9.527 1.00 93.12 267 GLU A O 1
ATOM 2058 N N . GLN A 1 268 ? -6.563 4.026 8.540 1.00 92.06 268 GLN A N 1
ATOM 2059 C CA . GLN A 1 268 ? -5.671 4.093 9.695 1.00 92.06 268 GLN A CA 1
ATOM 2060 C C . GLN A 1 268 ? -6.116 5.149 10.738 1.00 92.06 268 GLN A C 1
ATOM 2062 O O . GLN A 1 268 ? -5.514 5.260 11.802 1.00 92.06 268 GLN A O 1
ATOM 2067 N N . THR A 1 269 ? -7.165 5.936 10.452 1.00 89.38 269 THR A N 1
ATOM 2068 C CA . THR A 1 269 ? -7.580 7.118 11.241 1.00 89.38 269 THR A CA 1
ATOM 2069 C C . THR A 1 269 ? -8.743 6.891 12.211 1.00 89.38 269 THR A C 1
ATOM 2071 O O . THR A 1 269 ? -8.868 7.642 13.180 1.00 89.38 269 THR A O 1
ATOM 2074 N N . ASP A 1 270 ? -9.586 5.876 11.997 1.00 90.81 270 ASP A N 1
ATOM 2075 C CA . ASP A 1 270 ? -10.625 5.486 12.956 1.00 90.81 270 ASP A CA 1
ATOM 2076 C C . ASP A 1 270 ? -10.788 3.972 13.058 1.00 90.81 270 ASP A C 1
ATOM 2078 O O . ASP A 1 270 ? -10.764 3.263 12.060 1.00 90.81 270 ASP A O 1
ATOM 2082 N N . ALA A 1 271 ? -10.949 3.467 14.281 1.00 92.62 271 ALA A N 1
ATOM 2083 C CA . ALA A 1 271 ? -11.015 2.033 14.545 1.00 92.62 271 ALA A CA 1
ATOM 2084 C C . ALA A 1 271 ? -12.354 1.389 14.134 1.00 92.62 271 ALA A C 1
ATOM 2086 O O . ALA A 1 271 ? -12.436 0.165 14.014 1.00 92.62 271 ALA A O 1
ATOM 2087 N N . ILE A 1 272 ? -13.411 2.179 13.925 1.00 90.12 272 ILE A N 1
ATOM 2088 C CA . ILE A 1 272 ? -14.750 1.714 13.552 1.00 90.12 272 ILE A CA 1
ATOM 2089 C C . ILE A 1 272 ? -15.170 2.300 12.201 1.00 90.12 272 ILE A C 1
ATOM 2091 O O . ILE A 1 272 ? -15.472 1.522 11.287 1.00 90.12 272 ILE A O 1
ATOM 2095 N N . ASP A 1 273 ? -15.180 3.630 12.041 1.00 83.75 273 ASP A N 1
ATOM 2096 C CA . ASP A 1 273 ? -15.719 4.275 10.841 1.00 83.75 273 ASP A CA 1
ATOM 2097 C C . ASP A 1 273 ? -15.144 5.651 10.464 1.00 83.75 273 ASP A C 1
ATOM 2099 O O . ASP A 1 273 ? -15.282 6.643 11.179 1.00 83.75 273 ASP A O 1
ATOM 2103 N N . VAL A 1 274 ? -14.624 5.755 9.237 1.00 71.50 274 VAL A N 1
ATOM 2104 C CA . VAL A 1 274 ? -14.254 7.046 8.640 1.00 71.50 274 VAL A CA 1
ATOM 2105 C C . VAL A 1 274 ? -15.486 7.721 8.038 1.00 71.50 274 VAL A C 1
ATOM 2107 O O . VAL A 1 274 ? -15.945 7.421 6.929 1.00 71.50 274 VAL A O 1
ATOM 2110 N N . ARG A 1 275 ? -16.046 8.645 8.821 1.00 66.38 275 ARG A N 1
ATOM 2111 C CA . ARG A 1 275 ? -17.188 9.496 8.465 1.00 66.38 275 ARG A CA 1
ATOM 2112 C C . ARG A 1 275 ? -16.756 10.728 7.654 1.00 66.38 275 ARG A C 1
ATOM 2114 O O . ARG A 1 275 ? -15.718 11.305 7.952 1.00 66.38 275 ARG A O 1
ATOM 2121 N N . PRO A 1 276 ? -17.586 11.198 6.701 1.00 57.28 276 PRO A N 1
ATOM 2122 C CA . PRO A 1 276 ? -18.837 10.581 6.238 1.00 57.28 276 PRO A CA 1
ATOM 2123 C C . PRO A 1 276 ? -18.628 9.419 5.248 1.00 57.28 276 PRO A C 1
ATOM 2125 O O . PRO A 1 276 ? -19.573 8.674 4.977 1.00 57.28 276 PRO A O 1
ATOM 2128 N N . ILE A 1 277 ? -17.418 9.297 4.696 1.00 66.12 277 ILE A N 1
ATOM 2129 C CA . ILE A 1 277 ? -17.164 8.743 3.363 1.00 66.12 277 ILE A CA 1
ATOM 2130 C C . ILE A 1 277 ? -17.327 7.216 3.298 1.00 66.12 277 ILE A C 1
ATOM 2132 O O . ILE A 1 277 ? -18.044 6.727 2.431 1.00 66.12 277 ILE A O 1
ATOM 2136 N N . LEU A 1 278 ? -16.688 6.459 4.197 1.00 69.69 278 LEU A N 1
ATOM 2137 C CA . LEU A 1 278 ? -16.292 5.068 3.905 1.00 69.69 278 LEU A CA 1
ATOM 2138 C C . LEU A 1 278 ? -17.137 3.974 4.571 1.00 69.69 278 LEU A C 1
ATOM 2140 O O . LEU A 1 278 ? -16.943 2.796 4.278 1.00 69.69 278 LEU A O 1
ATOM 2144 N N . LYS A 1 279 ? -18.096 4.350 5.429 1.00 72.38 279 LYS A N 1
ATOM 2145 C CA . LYS A 1 279 ? -18.989 3.477 6.228 1.00 72.38 279 LYS A CA 1
ATOM 2146 C C . LYS A 1 279 ? -18.293 2.564 7.246 1.00 72.38 279 LYS A C 1
ATOM 2148 O O . LYS A 1 279 ? -18.737 2.527 8.385 1.00 72.38 279 LYS A O 1
ATOM 2153 N N . HIS A 1 280 ? -17.257 1.834 6.851 1.00 84.50 280 HIS A N 1
ATOM 2154 C CA . HIS A 1 280 ? -16.486 0.912 7.682 1.00 84.50 280 HIS A CA 1
ATOM 2155 C C . HIS A 1 280 ? -14.997 1.224 7.516 1.00 84.50 280 HIS A C 1
ATOM 2157 O O . HIS A 1 280 ? -14.519 1.338 6.386 1.00 84.50 280 HIS A O 1
ATOM 2163 N N . ALA A 1 281 ? -14.258 1.341 8.620 1.00 89.94 281 ALA A N 1
ATOM 2164 C CA . ALA A 1 281 ? -12.817 1.590 8.563 1.00 89.94 281 ALA A CA 1
ATOM 2165 C C . ALA A 1 281 ? -12.054 0.453 7.865 1.00 89.94 281 ALA A C 1
ATOM 2167 O O . ALA A 1 281 ? -11.278 0.709 6.952 1.00 89.94 281 ALA A O 1
ATOM 2168 N N . ILE A 1 282 ? -12.332 -0.799 8.237 1.00 94.69 282 ILE A N 1
ATOM 2169 C CA . ILE A 1 282 ? -11.749 -1.997 7.619 1.00 94.69 282 ILE A CA 1
ATOM 2170 C C . ILE A 1 282 ? -12.847 -2.728 6.843 1.00 94.69 282 ILE A C 1
ATOM 2172 O O . ILE A 1 282 ? -13.952 -2.901 7.366 1.00 94.69 282 ILE A O 1
ATOM 2176 N N . ARG A 1 283 ? -12.568 -3.090 5.585 1.00 92.25 283 ARG A N 1
ATOM 2177 C CA . ARG A 1 283 ? -13.553 -3.604 4.614 1.00 92.25 283 ARG A CA 1
ATOM 2178 C C . ARG A 1 283 ? -12.899 -4.406 3.487 1.00 92.25 283 ARG A C 1
ATOM 2180 O O . ARG A 1 283 ? -11.749 -4.157 3.132 1.00 92.25 283 ARG A O 1
ATOM 2187 N N . ASP A 1 284 ? -13.644 -5.324 2.882 1.00 93.31 284 ASP A 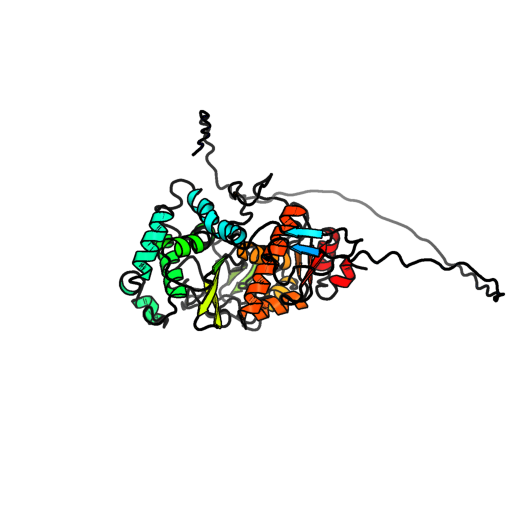N 1
ATOM 2188 C CA . ASP A 1 284 ? -13.209 -6.024 1.666 1.00 93.31 284 ASP A CA 1
ATOM 2189 C C . ASP A 1 284 ? -13.048 -5.035 0.493 1.00 93.31 284 ASP A C 1
ATOM 2191 O O . ASP A 1 284 ? -13.849 -4.096 0.387 1.00 93.31 284 ASP A O 1
ATOM 2195 N N . PRO A 1 285 ? -12.076 -5.233 -0.420 1.00 93.06 285 PRO A N 1
ATOM 2196 C CA . PRO A 1 285 ? -11.872 -4.347 -1.567 1.00 93.06 285 PRO A CA 1
ATOM 2197 C C . PRO A 1 285 ? -13.133 -4.160 -2.420 1.00 93.06 285 PRO A C 1
ATOM 2199 O O . PRO A 1 285 ? -13.488 -3.033 -2.760 1.00 93.06 285 PRO A O 1
ATOM 2202 N N . GLU A 1 286 ? -13.851 -5.250 -2.706 1.00 89.62 286 GLU A N 1
ATOM 2203 C CA . GLU A 1 286 ? -15.116 -5.282 -3.461 1.00 89.62 286 GLU A CA 1
ATOM 2204 C C . GLU A 1 286 ? -16.235 -4.405 -2.865 1.00 89.62 286 GLU A C 1
ATOM 2206 O O . GLU A 1 286 ? -17.100 -3.924 -3.592 1.00 89.62 286 GLU A O 1
ATOM 2211 N N . ASN A 1 287 ? -16.194 -4.172 -1.549 1.00 86.19 287 ASN A N 1
ATOM 2212 C CA . ASN A 1 287 ? -17.168 -3.387 -0.791 1.00 86.19 287 ASN A CA 1
ATOM 2213 C C . ASN A 1 287 ? -16.671 -1.950 -0.516 1.00 86.19 287 ASN A C 1
ATOM 2215 O O . ASN A 1 287 ? -17.295 -1.211 0.249 1.00 86.19 287 ASN A O 1
ATOM 2219 N N . SER A 1 288 ? -15.539 -1.547 -1.108 1.00 89.38 288 SER A N 1
ATOM 2220 C CA . SER A 1 288 ? -14.887 -0.254 -0.884 1.00 89.38 288 SER A CA 1
ATOM 2221 C C . SER A 1 288 ? -15.242 0.797 -1.936 1.00 89.38 288 SER A C 1
ATOM 2223 O O . SER A 1 288 ? -15.363 0.504 -3.124 1.00 89.38 288 SER A O 1
ATOM 2225 N N . ILE A 1 289 ? -15.295 2.065 -1.513 1.00 88.69 289 ILE A N 1
ATOM 2226 C CA . ILE A 1 289 ? -15.547 3.214 -2.395 1.00 88.69 289 ILE A CA 1
ATOM 2227 C C . ILE A 1 289 ? -14.487 3.352 -3.504 1.00 88.69 289 ILE A C 1
ATOM 2229 O O . ILE A 1 289 ? -14.810 3.804 -4.600 1.00 88.69 289 ILE A O 1
ATOM 2233 N N . TYR A 1 290 ? -13.245 2.907 -3.255 1.00 91.69 290 TYR A N 1
ATOM 2234 C CA . TYR A 1 290 ? -12.170 2.937 -4.253 1.00 91.69 290 TYR A CA 1
ATOM 2235 C C . TYR A 1 290 ? -12.527 2.110 -5.504 1.00 91.69 290 TYR A C 1
ATOM 2237 O O . TYR A 1 290 ? -12.192 2.501 -6.620 1.00 91.69 290 TYR A O 1
ATOM 2245 N N . ARG A 1 291 ? -13.318 1.037 -5.339 1.00 90.75 291 ARG A N 1
ATOM 2246 C CA . ARG A 1 291 ? -13.813 0.164 -6.419 1.00 90.75 291 ARG A CA 1
ATOM 2247 C C . ARG A 1 291 ? -15.200 0.545 -6.955 1.00 90.75 291 ARG A C 1
ATOM 2249 O O . ARG A 1 291 ? -15.789 -0.210 -7.725 1.00 90.75 291 ARG A O 1
ATOM 2256 N N . ALA A 1 292 ? -15.732 1.718 -6.599 1.00 90.50 292 ALA A N 1
ATOM 2257 C CA . ALA A 1 292 ? -16.939 2.250 -7.234 1.00 90.50 292 ALA A CA 1
ATOM 2258 C C . ALA A 1 292 ? -16.698 2.511 -8.735 1.00 90.50 292 ALA A C 1
ATOM 2260 O O . ALA A 1 292 ? -15.684 3.119 -9.091 1.00 90.50 292 ALA A O 1
ATOM 2261 N N . SER A 1 293 ? -17.624 2.071 -9.600 1.00 91.56 293 SER A N 1
ATOM 2262 C CA . SER A 1 293 ? -17.537 2.291 -11.057 1.00 91.56 293 SER A CA 1
ATOM 2263 C C . SER A 1 293 ? -17.627 3.778 -11.402 1.00 91.56 293 SER A C 1
ATOM 2265 O O . SER A 1 293 ? -18.418 4.502 -10.799 1.00 91.56 293 SER A O 1
ATOM 2267 N N . LEU A 1 294 ? -16.875 4.195 -12.423 1.00 92.62 294 LEU A N 1
ATOM 2268 C CA . LEU A 1 294 ? -16.924 5.533 -13.018 1.00 92.62 294 LEU A CA 1
ATOM 2269 C C . LEU A 1 294 ? -18.269 5.832 -13.719 1.00 92.62 294 LEU A C 1
ATOM 2271 O O . LEU A 1 294 ? -18.603 6.994 -13.919 1.00 92.62 294 LEU A O 1
ATOM 2275 N N . ASP A 1 295 ? -19.093 4.812 -14.005 1.00 91.00 295 ASP A N 1
ATOM 2276 C CA . ASP A 1 295 ? -20.482 4.985 -14.473 1.00 91.00 295 ASP A CA 1
ATOM 2277 C C . ASP A 1 295 ? -21.422 5.594 -13.408 1.00 91.00 295 ASP A C 1
ATOM 2279 O O . ASP A 1 295 ? -22.568 5.945 -13.708 1.00 91.00 295 ASP A O 1
ATOM 2283 N N . GLN A 1 296 ? -21.007 5.643 -12.136 1.00 89.31 296 GLN A N 1
ATOM 2284 C CA . GLN A 1 296 ? -21.843 6.145 -11.045 1.00 89.31 296 GLN A CA 1
ATOM 2285 C C . GLN A 1 296 ? -21.754 7.673 -10.966 1.00 89.31 296 GLN A C 1
ATOM 2287 O O . GLN A 1 296 ? -20.701 8.225 -10.679 1.00 89.31 296 GLN A O 1
ATOM 2292 N N . GLU A 1 297 ? -22.884 8.365 -11.127 1.00 82.81 297 GLU A N 1
ATOM 2293 C CA . GLU A 1 297 ? -22.956 9.832 -10.994 1.00 82.81 297 GLU A CA 1
ATOM 2294 C C . GLU A 1 297 ? -22.428 10.329 -9.634 1.00 82.81 297 GLU A C 1
ATOM 2296 O O . GLU A 1 297 ? -21.796 11.379 -9.555 1.00 82.81 297 GLU A O 1
ATOM 2301 N N . THR A 1 298 ? -22.673 9.566 -8.560 1.00 83.38 298 THR A N 1
ATOM 2302 C CA . THR A 1 298 ? -22.191 9.862 -7.203 1.00 83.38 298 THR A CA 1
ATOM 2303 C C . THR A 1 298 ? -21.940 8.577 -6.404 1.00 83.38 298 THR A C 1
ATOM 2305 O O . THR A 1 298 ? -22.593 7.556 -6.640 1.00 83.38 298 THR A O 1
ATOM 2308 N N . VAL A 1 299 ? -21.050 8.633 -5.407 1.00 80.50 299 VAL A N 1
ATOM 2309 C CA . VAL A 1 299 ? -20.847 7.563 -4.413 1.00 80.50 299 VAL A CA 1
ATOM 2310 C C . VAL A 1 299 ? -21.588 7.862 -3.102 1.00 80.50 299 VAL A C 1
ATOM 2312 O O . VAL A 1 299 ? -21.525 8.966 -2.559 1.00 80.50 299 VAL A O 1
ATOM 2315 N N . ASN A 1 300 ? -22.305 6.865 -2.571 1.00 65.19 300 ASN A N 1
ATOM 2316 C CA . ASN A 1 300 ? -23.147 7.024 -1.379 1.00 65.19 300 ASN A CA 1
ATOM 2317 C C . ASN A 1 300 ? -22.320 7.081 -0.084 1.00 65.19 300 ASN A C 1
ATOM 2319 O O . ASN A 1 300 ? -21.899 6.049 0.439 1.00 65.19 300 ASN A O 1
ATOM 2323 N N . THR A 1 301 ? -22.167 8.280 0.480 1.00 62.69 301 THR A N 1
ATOM 2324 C CA . THR A 1 301 ? -21.589 8.488 1.817 1.00 62.69 301 THR A CA 1
ATOM 2325 C C . THR A 1 301 ? -22.658 8.372 2.918 1.00 62.69 301 THR A C 1
ATOM 2327 O O . THR A 1 301 ? -23.851 8.566 2.688 1.00 62.69 301 THR A O 1
ATOM 2330 N N . THR A 1 302 ? -22.263 8.031 4.149 1.00 53.78 302 THR A N 1
ATOM 2331 C CA . THR A 1 302 ? -23.210 7.615 5.215 1.00 53.78 302 THR A CA 1
ATOM 2332 C C . THR A 1 302 ? -23.794 8.743 6.072 1.00 53.78 302 THR A C 1
ATOM 2334 O O . THR A 1 302 ? -24.307 8.502 7.166 1.00 53.78 302 THR A O 1
ATOM 2337 N N . GLY A 1 303 ? -23.772 9.981 5.574 1.00 49.88 303 GLY A N 1
ATOM 2338 C CA . GLY A 1 303 ? -24.440 11.120 6.199 1.00 49.88 303 GLY A CA 1
ATOM 2339 C C . GLY A 1 303 ? -25.174 11.960 5.160 1.00 49.88 303 GLY A C 1
ATOM 2340 O O . GLY A 1 303 ? -24.542 12.511 4.268 1.00 49.88 303 GLY A O 1
ATOM 2341 N N . GLY A 1 304 ? -26.496 12.105 5.308 1.00 40.47 304 GLY A N 1
ATOM 2342 C CA . GLY A 1 304 ? -27.379 12.846 4.389 1.00 40.47 304 GLY A CA 1
ATOM 2343 C C . GLY A 1 304 ? -27.229 14.376 4.418 1.00 40.47 304 GLY A C 1
ATOM 2344 O O . GLY A 1 304 ? -28.226 15.093 4.489 1.00 40.47 304 GLY A O 1
ATOM 2345 N N . GLY A 1 305 ? -25.992 14.876 4.420 1.00 46.59 305 GLY A N 1
ATOM 2346 C CA . GLY A 1 305 ? -25.666 16.257 4.071 1.00 46.59 305 GLY A CA 1
ATOM 2347 C C . GLY A 1 305 ? -25.545 16.431 2.553 1.00 46.59 305 GLY A C 1
ATOM 2348 O O . GLY A 1 305 ? -25.765 15.495 1.791 1.00 46.59 305 GLY A O 1
ATOM 2349 N N . ARG A 1 306 ? -25.130 17.619 2.097 1.00 46.41 306 ARG A N 1
ATOM 2350 C CA . ARG A 1 306 ? -24.916 17.940 0.665 1.00 46.41 306 ARG A CA 1
ATOM 2351 C C . ARG A 1 306 ? -23.636 17.317 0.079 1.00 46.41 306 ARG A C 1
ATOM 2353 O O . ARG A 1 306 ? -23.055 17.837 -0.864 1.00 46.41 306 ARG A O 1
ATOM 2360 N N . GLY A 1 307 ? -23.163 16.231 0.683 1.00 53.28 307 GLY A N 1
ATOM 2361 C CA . GLY A 1 307 ? -21.898 15.581 0.369 1.00 53.28 307 GLY A CA 1
ATOM 2362 C C . GLY A 1 307 ? -21.999 14.666 -0.842 1.00 53.28 307 GLY A C 1
ATOM 2363 O O . GLY A 1 307 ? -21.764 13.466 -0.707 1.00 53.28 307 GLY A O 1
ATOM 2364 N N . ILE A 1 308 ? -22.332 15.226 -2.009 1.00 64.06 308 ILE A N 1
ATOM 2365 C CA . ILE A 1 308 ? -22.041 14.554 -3.278 1.00 64.06 308 ILE A CA 1
ATOM 2366 C C . ILE A 1 308 ? -20.525 14.327 -3.343 1.00 64.06 308 ILE A C 1
ATOM 2368 O O . ILE A 1 308 ? -19.724 15.170 -2.929 1.00 64.06 308 ILE A O 1
ATOM 2372 N N . ARG A 1 309 ? -20.147 13.138 -3.794 1.00 79.88 309 ARG A N 1
ATOM 2373 C CA . ARG A 1 309 ? -18.777 12.662 -3.967 1.00 79.88 309 ARG A CA 1
ATOM 2374 C C . ARG A 1 309 ? -18.755 11.827 -5.236 1.00 79.88 309 ARG A C 1
ATOM 2376 O O . ARG A 1 309 ? -19.753 11.167 -5.527 1.00 79.88 309 ARG A O 1
ATOM 2383 N N . PHE A 1 310 ? -17.647 11.844 -5.961 1.00 88.50 310 PHE A N 1
ATOM 2384 C CA . PHE A 1 310 ? -17.573 11.275 -7.304 1.00 88.50 310 PHE A CA 1
ATOM 2385 C C . PHE A 1 310 ? -16.614 10.067 -7.338 1.00 88.50 310 PHE A C 1
ATOM 2387 O O . PHE A 1 310 ? -15.587 10.112 -6.653 1.00 88.50 310 PHE A O 1
ATOM 2394 N N . PRO A 1 311 ? -16.917 8.969 -8.062 1.00 91.06 311 PRO A N 1
ATOM 2395 C CA . PRO A 1 311 ? -16.080 7.761 -8.067 1.00 91.06 311 PRO A CA 1
ATOM 2396 C C . PRO A 1 311 ? -14.628 8.002 -8.491 1.00 91.06 311 PRO A C 1
ATOM 2398 O O . PRO A 1 311 ? -13.724 7.338 -7.984 1.00 91.06 311 PRO A O 1
ATOM 2401 N N . GLU A 1 312 ? -14.401 8.950 -9.396 1.00 92.06 312 GLU A N 1
ATOM 2402 C CA . GLU A 1 312 ? -13.105 9.358 -9.941 1.00 92.06 312 GLU A CA 1
ATOM 2403 C C . GLU A 1 312 ? -12.179 10.040 -8.915 1.00 92.06 312 GLU A C 1
ATOM 2405 O O . GLU A 1 312 ? -10.978 10.181 -9.142 1.00 92.06 312 GLU A O 1
ATOM 2410 N N . HIS A 1 313 ? -12.708 10.421 -7.747 1.00 91.31 313 HIS A N 1
ATOM 2411 C CA . HIS A 1 313 ? -11.910 10.922 -6.623 1.00 91.31 313 HIS A CA 1
ATOM 2412 C C . HIS A 1 313 ? -11.361 9.820 -5.714 1.00 91.31 313 HIS A C 1
ATOM 2414 O O . HIS A 1 313 ? -10.542 10.115 -4.847 1.00 91.31 313 HIS A O 1
ATOM 2420 N N . TYR A 1 314 ? -11.768 8.563 -5.902 1.00 91.94 314 TYR A N 1
ATOM 2421 C CA . TYR A 1 314 ? -11.409 7.457 -5.015 1.00 91.94 314 TYR A CA 1
ATOM 2422 C C . TYR A 1 314 ? -10.874 6.260 -5.796 1.00 91.94 314 TYR A C 1
ATOM 2424 O O . TYR A 1 314 ? -11.647 5.503 -6.380 1.00 91.94 314 TYR A O 1
ATOM 2432 N N . VAL A 1 315 ? -9.563 6.039 -5.760 1.00 95.12 315 VAL A N 1
ATOM 2433 C CA . VAL A 1 315 ? -8.912 4.846 -6.315 1.00 95.12 315 VAL A CA 1
ATOM 2434 C C . VAL A 1 315 ? -7.629 4.544 -5.534 1.00 95.12 315 VAL A C 1
ATOM 2436 O O . VAL A 1 315 ? -6.963 5.476 -5.083 1.00 95.12 315 VAL A O 1
ATOM 2439 N N . THR A 1 316 ? -7.274 3.270 -5.342 1.00 95.81 316 THR A N 1
ATOM 2440 C CA . THR A 1 316 ? -5.952 2.888 -4.809 1.00 95.81 316 THR A CA 1
ATOM 2441 C C . THR A 1 316 ? -4.976 2.566 -5.941 1.00 95.81 316 THR A C 1
ATOM 2443 O O . THR A 1 316 ? -5.392 2.290 -7.066 1.00 95.81 316 THR A O 1
ATOM 2446 N N . ALA A 1 317 ? -3.671 2.539 -5.656 1.00 95.06 317 ALA A N 1
ATOM 2447 C CA . ALA A 1 317 ? -2.651 2.165 -6.642 1.00 95.06 317 ALA A CA 1
ATOM 2448 C C . ALA A 1 317 ? -2.818 0.733 -7.198 1.00 95.06 317 ALA A C 1
ATOM 2450 O O . ALA A 1 317 ? -2.252 0.412 -8.240 1.00 95.06 317 ALA A O 1
ATOM 2451 N N . LEU A 1 318 ? -3.592 -0.123 -6.518 1.00 95.19 318 LEU A N 1
ATOM 2452 C CA . LEU A 1 318 ? -3.782 -1.537 -6.854 1.00 95.19 318 LEU A CA 1
ATOM 2453 C C . LEU A 1 318 ? -5.148 -1.822 -7.515 1.00 95.19 318 LEU A C 1
ATOM 2455 O O . LEU A 1 318 ? -5.377 -2.929 -7.999 1.00 95.19 318 LEU A O 1
ATOM 2459 N N . ASP A 1 319 ? -6.031 -0.820 -7.616 1.00 95.25 3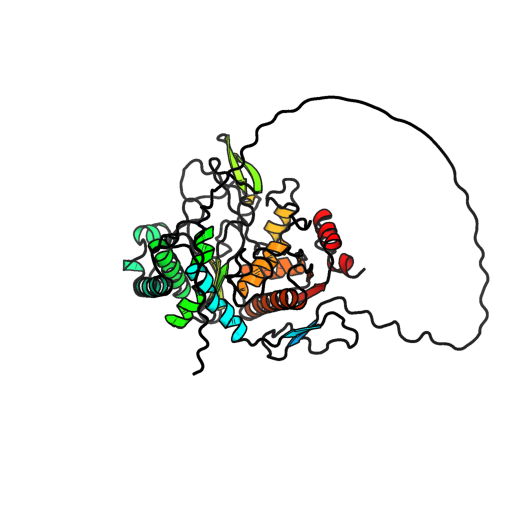19 ASP A N 1
ATOM 2460 C CA . ASP A 1 319 ? -7.258 -0.867 -8.425 1.00 95.25 319 ASP A CA 1
ATOM 2461 C C . ASP A 1 319 ? -6.929 -0.513 -9.896 1.00 95.25 319 ASP A C 1
ATOM 2463 O O . ASP A 1 319 ? -7.419 0.482 -10.443 1.00 95.25 319 ASP A O 1
ATOM 2467 N N . TYR A 1 320 ? -6.024 -1.297 -10.504 1.00 95.88 320 TYR A N 1
ATOM 2468 C CA . TYR A 1 320 ? -5.279 -0.944 -11.722 1.00 95.88 320 TYR A CA 1
ATOM 2469 C C . TYR A 1 320 ? -6.146 -0.401 -12.858 1.00 95.88 320 TYR A C 1
ATOM 2471 O O . TYR A 1 320 ? -5.875 0.697 -13.334 1.00 95.88 320 TYR A O 1
ATOM 2479 N N . THR A 1 321 ? -7.189 -1.126 -13.270 1.00 95.62 321 THR A N 1
ATOM 2480 C CA . THR A 1 321 ? -8.041 -0.788 -14.423 1.00 95.62 321 THR A CA 1
ATOM 2481 C C . THR A 1 321 ? -8.601 0.628 -14.291 1.00 95.62 321 THR A C 1
ATOM 2483 O O . THR A 1 321 ? -8.464 1.458 -15.190 1.00 95.62 321 THR A O 1
ATOM 2486 N N . LYS A 1 322 ? -9.166 0.938 -13.118 1.00 95.88 322 LYS A N 1
ATOM 2487 C CA . LYS A 1 322 ? -9.762 2.244 -12.823 1.00 95.88 322 LYS A CA 1
ATOM 2488 C C . LYS A 1 322 ? -8.698 3.337 -12.734 1.00 95.88 322 LYS A C 1
ATOM 2490 O O . LYS A 1 322 ? -8.896 4.432 -13.253 1.00 95.88 322 LYS A O 1
ATOM 2495 N N . ALA A 1 323 ? -7.563 3.059 -12.097 1.00 95.75 323 ALA A N 1
ATOM 2496 C CA . ALA A 1 323 ? -6.479 4.032 -11.995 1.00 95.75 323 ALA A CA 1
ATOM 2497 C C . ALA A 1 323 ? -5.827 4.318 -13.365 1.00 95.75 323 ALA A C 1
ATOM 2499 O O . ALA A 1 323 ? -5.460 5.457 -13.649 1.00 95.75 323 ALA A O 1
ATOM 2500 N N . ARG A 1 324 ? -5.733 3.308 -14.238 1.00 95.31 324 ARG A N 1
ATOM 2501 C CA . ARG A 1 324 ? -5.236 3.396 -15.618 1.00 95.31 324 ARG A CA 1
ATOM 2502 C C . ARG A 1 324 ? -6.172 4.229 -16.495 1.00 95.31 324 ARG A C 1
ATOM 2504 O O . ARG A 1 324 ? -5.681 5.094 -17.215 1.00 95.31 324 ARG A O 1
ATOM 2511 N N . GLU A 1 325 ? -7.486 4.033 -16.383 1.00 95.00 325 GLU A N 1
ATOM 2512 C CA . GLU A 1 325 ? -8.501 4.851 -17.065 1.00 95.00 325 GLU A CA 1
ATOM 2513 C C . GLU A 1 325 ? -8.453 6.322 -16.609 1.00 95.00 325 GLU A C 1
ATOM 2515 O O . GLU A 1 325 ? -8.445 7.236 -17.434 1.00 95.00 325 GLU A O 1
ATOM 2520 N N . LEU A 1 326 ? -8.324 6.566 -15.300 1.00 94.31 326 LEU A N 1
ATOM 2521 C CA . LEU A 1 326 ? -8.211 7.919 -14.747 1.00 94.31 326 LEU A CA 1
ATOM 2522 C C . LEU A 1 326 ? -6.886 8.614 -15.112 1.00 94.31 326 LEU A C 1
ATOM 2524 O O . LEU A 1 326 ? -6.892 9.824 -15.344 1.00 94.31 326 LEU A O 1
ATOM 2528 N N . GLU A 1 327 ? -5.770 7.884 -15.229 1.00 92.88 327 GLU A N 1
ATOM 2529 C CA . GLU A 1 327 ? -4.510 8.419 -15.776 1.00 92.88 327 GLU A CA 1
ATOM 2530 C C . GLU A 1 327 ? -4.631 8.751 -17.273 1.00 92.88 327 GLU A C 1
ATOM 2532 O O . GLU A 1 327 ? -4.039 9.722 -17.739 1.00 92.88 327 GLU A O 1
ATOM 2537 N N . ALA A 1 328 ? -5.410 7.973 -18.030 1.00 90.12 328 ALA A N 1
ATOM 2538 C CA . ALA A 1 328 ? -5.613 8.202 -19.458 1.00 90.12 328 ALA A CA 1
ATOM 2539 C C . ALA A 1 328 ? -6.533 9.404 -19.773 1.00 90.12 328 ALA A C 1
ATOM 2541 O O . ALA A 1 328 ? -6.576 9.858 -20.920 1.00 90.12 328 ALA A O 1
ATOM 2542 N N . SER A 1 329 ? -7.257 9.931 -18.779 1.00 87.94 329 SER A N 1
ATOM 2543 C CA . SER A 1 329 ? -8.219 11.028 -18.948 1.00 87.94 329 SER A CA 1
ATOM 2544 C C . SER A 1 329 ? -7.570 12.374 -19.319 1.00 87.94 329 SER A C 1
ATOM 2546 O O . SER A 1 329 ? -6.589 12.805 -18.712 1.00 87.94 329 SER A O 1
ATOM 2548 N N . GLU A 1 330 ? -8.171 13.105 -20.269 1.00 83.06 330 GLU A N 1
ATOM 2549 C CA . GLU A 1 330 ? -7.723 14.464 -20.642 1.00 83.06 330 GLU A CA 1
ATOM 2550 C C . GLU A 1 330 ? -7.863 15.483 -19.489 1.00 83.06 330 GLU A C 1
ATOM 2552 O O . GLU A 1 330 ? -7.195 16.516 -19.491 1.00 83.06 330 GLU A O 1
ATOM 2557 N N . GLU A 1 331 ? -8.701 15.190 -18.486 1.00 82.44 331 GLU A N 1
ATOM 2558 C CA . GLU A 1 331 ? -8.933 16.039 -17.307 1.00 82.44 331 GLU A CA 1
ATOM 2559 C C . GLU A 1 331 ? -7.808 15.948 -16.249 1.00 82.44 331 GLU A C 1
ATOM 2561 O O . GLU A 1 331 ? -7.821 16.717 -15.287 1.00 82.44 331 GLU A O 1
ATOM 2566 N N . ASN A 1 332 ? -6.842 15.026 -16.405 1.00 85.56 332 ASN A N 1
ATOM 2567 C CA . ASN A 1 332 ? -5.788 14.719 -15.424 1.00 85.56 332 ASN A CA 1
ATOM 2568 C C . ASN A 1 332 ? -6.346 14.571 -13.995 1.00 85.56 332 ASN A C 1
ATOM 2570 O O . ASN A 1 332 ? -5.915 15.246 -13.054 1.00 85.56 332 ASN A O 1
ATOM 2574 N N . VAL A 1 333 ? -7.351 13.703 -13.829 1.00 87.88 333 VAL A N 1
ATOM 2575 C CA . VAL A 1 333 ? -8.099 13.591 -12.565 1.00 87.88 333 VAL A CA 1
ATOM 2576 C C . VAL A 1 333 ? -7.189 13.280 -11.373 1.00 87.88 333 VAL A C 1
ATOM 2578 O O . VAL A 1 333 ? -7.385 13.823 -10.290 1.00 87.88 333 VAL A O 1
ATOM 2581 N N . LEU A 1 334 ? -6.170 12.446 -11.582 1.00 90.31 334 LEU A N 1
ATOM 2582 C CA . LEU A 1 334 ? -5.234 12.001 -10.545 1.00 90.31 334 LEU A CA 1
ATOM 2583 C C . LEU A 1 334 ? -4.174 13.057 -10.179 1.00 90.31 334 LEU A C 1
ATOM 2585 O O . LEU A 1 334 ? -3.443 12.872 -9.205 1.00 90.31 334 LEU A O 1
ATOM 2589 N N . GLY A 1 335 ? -4.085 14.161 -10.931 1.00 86.94 335 GLY A N 1
ATOM 2590 C CA . GLY A 1 335 ? -3.133 15.239 -10.670 1.00 86.94 335 GLY A CA 1
ATOM 2591 C C . GLY A 1 335 ? -1.675 14.840 -10.878 1.00 86.94 335 GLY A C 1
ATOM 2592 O O . GLY A 1 335 ? -0.803 15.244 -10.107 1.00 86.94 335 GLY A O 1
ATOM 2593 N N . PHE A 1 336 ? -1.404 14.008 -11.886 1.00 89.19 336 PHE A N 1
ATOM 2594 C CA . PHE A 1 336 ? -0.043 13.616 -12.230 1.00 89.19 336 PHE A CA 1
ATOM 2595 C C . PHE A 1 336 ? 0.660 14.741 -13.000 1.00 89.19 336 PHE A C 1
ATOM 2597 O O . PHE A 1 336 ? 0.141 15.275 -13.980 1.00 89.19 336 PHE A O 1
ATOM 2604 N N . GLU A 1 337 ? 1.862 15.104 -12.557 1.00 83.62 337 GLU A N 1
ATOM 2605 C CA . GLU A 1 337 ? 2.646 16.212 -13.110 1.00 83.62 337 GLU A CA 1
ATOM 2606 C C . GLU A 1 337 ? 4.109 15.810 -13.347 1.00 83.62 337 GLU A C 1
ATOM 2608 O O . GLU A 1 337 ? 4.552 14.712 -13.004 1.00 83.62 337 GLU A O 1
ATOM 2613 N N . LYS A 1 338 ? 4.888 16.716 -13.946 1.00 82.94 338 LYS A N 1
ATOM 2614 C CA . LYS A 1 338 ? 6.338 16.562 -14.080 1.00 82.94 338 LYS A CA 1
ATOM 2615 C C . LYS A 1 338 ? 7.033 16.975 -12.777 1.00 82.94 338 LYS A C 1
ATOM 2617 O O . LYS A 1 338 ? 6.939 18.132 -12.376 1.00 82.94 338 LYS A O 1
ATOM 2622 N N . ASN A 1 339 ? 7.751 16.048 -12.147 1.00 73.88 339 ASN A N 1
ATOM 2623 C CA . ASN A 1 339 ? 8.495 16.287 -10.908 1.00 73.88 339 ASN A CA 1
ATOM 2624 C C . ASN A 1 339 ? 9.797 17.102 -11.136 1.00 73.88 339 ASN A C 1
ATOM 2626 O O . ASN A 1 339 ? 10.108 17.532 -12.251 1.00 73.88 339 ASN A O 1
ATOM 2630 N N . GLY A 1 340 ? 10.578 17.290 -10.064 1.00 65.75 340 GLY A N 1
ATOM 2631 C CA . GLY A 1 340 ? 11.840 18.044 -10.082 1.00 65.75 340 GLY A CA 1
ATOM 2632 C C . GLY A 1 340 ? 12.955 17.441 -10.949 1.00 65.75 340 GLY A C 1
ATOM 2633 O O . GLY A 1 340 ? 13.638 18.197 -11.641 1.00 65.75 340 GLY A O 1
ATOM 2634 N N . SER A 1 341 ? 13.110 16.110 -10.969 1.00 68.00 341 SER A N 1
ATOM 2635 C CA . SER A 1 341 ? 14.087 15.408 -11.825 1.00 68.00 341 SER A CA 1
ATOM 2636 C C . SER A 1 341 ? 13.695 15.426 -13.306 1.00 68.00 341 SER A C 1
ATOM 2638 O O . SER A 1 341 ? 14.540 15.359 -14.198 1.00 68.00 341 SER A O 1
ATOM 2640 N N . GLY A 1 342 ? 12.399 15.567 -13.582 1.00 72.88 342 GLY A N 1
ATOM 2641 C CA . GLY A 1 342 ? 11.820 15.661 -14.912 1.00 72.88 342 GLY A CA 1
ATOM 2642 C C . GLY A 1 342 ? 11.073 14.413 -15.388 1.00 72.88 342 GLY A C 1
ATOM 2643 O O . GLY A 1 342 ? 10.659 14.368 -16.553 1.00 72.88 342 GLY A O 1
ATOM 2644 N N . THR A 1 343 ? 10.856 13.449 -14.498 1.00 79.81 343 THR A N 1
ATOM 2645 C CA . THR A 1 343 ? 9.863 12.377 -14.619 1.00 79.81 343 THR A CA 1
ATOM 2646 C C . THR A 1 343 ? 8.460 12.983 -14.687 1.00 79.81 343 THR A C 1
ATOM 2648 O O . THR A 1 343 ? 8.041 13.694 -13.776 1.00 79.81 343 THR A O 1
ATOM 2651 N N . LEU A 1 344 ? 7.705 12.706 -15.751 1.00 86.88 344 LEU A N 1
ATOM 2652 C CA . LEU A 1 344 ? 6.245 12.837 -15.732 1.00 86.88 344 LEU A CA 1
ATOM 2653 C C . LEU A 1 344 ? 5.706 11.696 -14.870 1.00 86.88 344 LEU A C 1
ATOM 2655 O O . LEU A 1 344 ? 5.819 10.556 -15.306 1.00 86.88 344 LEU A O 1
ATOM 2659 N N . VAL A 1 345 ? 5.198 11.971 -13.667 1.00 89.50 345 VAL A N 1
ATOM 2660 C CA . VAL A 1 345 ? 4.703 10.949 -12.719 1.00 89.50 345 VAL A CA 1
ATOM 2661 C C . VAL A 1 345 ? 3.518 10.177 -13.326 1.00 89.50 345 VAL A C 1
ATOM 2663 O O . VAL A 1 345 ? 2.813 10.711 -14.178 1.00 89.50 345 VAL A O 1
ATOM 2666 N N . GLY A 1 346 ? 3.307 8.922 -12.921 1.00 93.19 346 GLY A N 1
ATOM 2667 C CA . GLY A 1 346 ? 2.136 8.125 -13.316 1.00 93.19 346 GLY A CA 1
ATOM 2668 C C . GLY A 1 346 ? 1.861 6.951 -12.371 1.00 93.19 346 GLY A C 1
ATOM 2669 O O . GLY A 1 346 ? 2.619 6.713 -11.430 1.00 93.19 346 GLY A O 1
ATOM 2670 N N . LEU A 1 347 ? 0.804 6.175 -12.637 1.00 95.44 347 LEU A N 1
ATOM 2671 C CA . LEU A 1 347 ? 0.339 5.068 -11.785 1.00 95.44 347 LEU A CA 1
ATOM 2672 C C . LEU A 1 347 ? 1.434 4.040 -11.474 1.00 95.44 347 LEU A C 1
ATOM 2674 O O . LEU A 1 347 ? 1.499 3.518 -10.366 1.00 95.44 347 LEU A O 1
ATOM 2678 N N . GLY A 1 348 ? 2.324 3.768 -12.430 1.00 96.00 348 GLY A N 1
ATOM 2679 C CA . GLY A 1 348 ? 3.408 2.806 -12.228 1.00 96.00 348 GLY A CA 1
ATOM 2680 C C . GLY A 1 348 ? 4.388 3.200 -11.113 1.00 96.00 348 GLY A C 1
ATOM 2681 O O . GLY A 1 348 ? 4.922 2.313 -10.453 1.00 96.00 348 GLY A O 1
ATOM 2682 N N . ASP A 1 349 ? 4.557 4.498 -10.829 1.00 94.06 349 ASP A N 1
ATOM 2683 C CA . ASP A 1 349 ? 5.351 4.965 -9.679 1.00 94.06 349 ASP A CA 1
ATOM 2684 C C . ASP A 1 349 ? 4.649 4.628 -8.355 1.00 94.06 349 ASP A C 1
ATOM 2686 O O . ASP A 1 349 ? 5.289 4.227 -7.389 1.00 94.06 349 ASP A O 1
ATOM 2690 N N . GLN A 1 350 ? 3.318 4.744 -8.330 1.00 94.44 350 GLN A N 1
ATOM 2691 C CA . GLN A 1 350 ? 2.484 4.459 -7.157 1.00 94.44 350 GLN A CA 1
ATOM 2692 C C . GLN A 1 350 ? 2.383 2.951 -6.884 1.00 94.44 350 GLN A C 1
ATOM 2694 O O . GLN A 1 350 ? 2.273 2.532 -5.735 1.00 94.44 350 GLN A O 1
ATOM 2699 N N . ILE A 1 351 ? 2.469 2.132 -7.936 1.00 96.56 351 ILE A N 1
ATOM 2700 C CA . ILE A 1 351 ? 2.571 0.671 -7.840 1.00 96.56 351 ILE A CA 1
ATOM 2701 C C . ILE A 1 351 ? 3.949 0.247 -7.314 1.00 96.56 351 ILE A C 1
ATOM 2703 O O . ILE A 1 351 ? 4.010 -0.622 -6.451 1.00 96.56 351 ILE A O 1
ATOM 2707 N N . ASP A 1 352 ? 5.047 0.865 -7.766 1.00 94.12 352 ASP A N 1
ATOM 2708 C CA . ASP A 1 352 ? 6.384 0.645 -7.184 1.00 94.12 352 ASP A CA 1
ATOM 2709 C C . ASP A 1 352 ? 6.439 1.053 -5.704 1.00 94.12 352 ASP A C 1
ATOM 2711 O O . ASP A 1 352 ? 6.985 0.316 -4.888 1.00 94.12 352 ASP A O 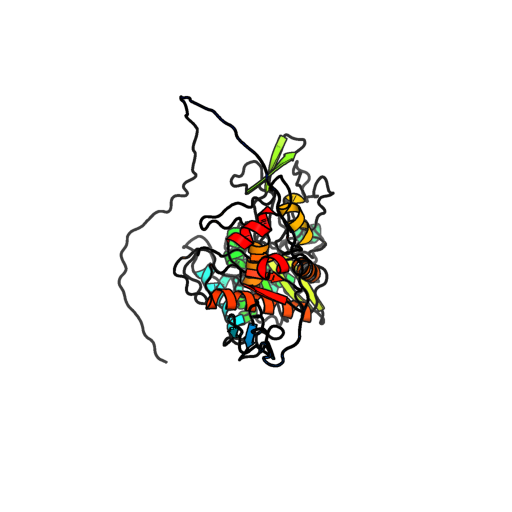1
ATOM 2715 N N . GLU A 1 353 ? 5.826 2.180 -5.337 1.00 90.88 353 GLU A N 1
ATOM 2716 C CA . GLU A 1 353 ? 5.696 2.605 -3.941 1.00 90.88 353 GLU A CA 1
ATOM 2717 C C . GLU A 1 353 ? 4.898 1.586 -3.106 1.00 90.88 353 GLU A C 1
ATOM 2719 O O . GLU A 1 353 ? 5.422 1.071 -2.119 1.00 90.88 353 GLU A O 1
ATOM 2724 N N . ALA A 1 354 ? 3.700 1.190 -3.553 1.00 93.75 354 ALA A N 1
ATOM 2725 C CA . ALA A 1 354 ? 2.881 0.177 -2.881 1.00 93.75 354 ALA A CA 1
ATOM 2726 C C . ALA A 1 354 ? 3.592 -1.184 -2.741 1.00 93.75 354 ALA A C 1
ATOM 2728 O O . ALA A 1 354 ? 3.510 -1.823 -1.695 1.00 93.75 354 ALA A O 1
ATOM 2729 N N . LEU A 1 355 ? 4.305 -1.639 -3.780 1.00 94.69 355 LEU A N 1
ATOM 2730 C CA . LEU A 1 355 ? 5.033 -2.913 -3.769 1.00 94.69 355 LEU A CA 1
ATOM 2731 C C . LEU A 1 355 ? 6.298 -2.870 -2.900 1.00 94.69 355 LEU A C 1
ATOM 2733 O O . LEU A 1 355 ? 6.694 -3.912 -2.380 1.00 94.69 355 LEU A O 1
ATOM 2737 N N . ARG A 1 356 ? 6.923 -1.701 -2.710 1.00 89.88 356 ARG A N 1
ATOM 2738 C CA . ARG A 1 356 ? 8.042 -1.528 -1.769 1.00 89.88 356 ARG A CA 1
ATOM 2739 C C . ARG A 1 356 ? 7.582 -1.393 -0.321 1.00 89.88 356 ARG A C 1
ATOM 2741 O O . ARG A 1 356 ? 8.247 -1.955 0.542 1.00 89.88 356 ARG A O 1
ATOM 2748 N N . HIS A 1 357 ? 6.433 -0.768 -0.062 1.00 89.12 357 HIS A N 1
ATOM 2749 C CA . HIS A 1 357 ? 5.812 -0.780 1.268 1.00 89.12 357 HIS A CA 1
ATOM 2750 C C . HIS A 1 357 ? 5.472 -2.205 1.735 1.00 89.12 357 HIS A C 1
ATOM 2752 O O . HIS A 1 357 ? 5.586 -2.506 2.912 1.00 89.12 357 HIS A O 1
ATOM 2758 N N . LEU A 1 358 ? 5.237 -3.163 0.824 1.00 89.62 358 LEU A N 1
ATOM 2759 C CA . LEU A 1 358 ? 5.191 -4.584 1.205 1.00 89.62 358 LEU A CA 1
ATOM 2760 C C . LEU A 1 358 ? 6.509 -5.135 1.793 1.00 89.62 358 LEU A C 1
ATOM 2762 O O . LEU A 1 358 ? 6.515 -6.281 2.231 1.00 89.62 358 LEU A O 1
ATOM 2766 N N . ILE A 1 359 ? 7.630 -4.419 1.772 1.00 87.94 359 ILE A N 1
ATOM 2767 C CA . ILE A 1 359 ? 8.925 -4.874 2.313 1.00 87.94 359 ILE A CA 1
ATOM 2768 C C . ILE A 1 359 ? 9.360 -4.014 3.500 1.00 87.94 359 ILE A C 1
ATOM 2770 O O . ILE A 1 359 ? 9.858 -4.558 4.481 1.00 87.94 359 ILE A O 1
ATOM 2774 N N . ASP A 1 360 ? 9.135 -2.709 3.394 1.00 84.44 360 ASP A N 1
ATOM 2775 C CA . ASP A 1 360 ? 9.622 -1.641 4.266 1.00 84.44 360 ASP A CA 1
ATOM 2776 C C . ASP A 1 360 ? 8.549 -0.536 4.249 1.00 84.44 360 ASP A C 1
ATOM 2778 O O . ASP A 1 360 ? 8.426 0.194 3.260 1.00 84.44 360 ASP A O 1
ATOM 2782 N N . ASP A 1 361 ? 7.713 -0.478 5.291 1.00 79.94 361 ASP A N 1
ATOM 2783 C CA . ASP A 1 361 ? 6.558 0.428 5.402 1.00 79.94 361 ASP A CA 1
ATOM 2784 C C . ASP A 1 361 ? 6.954 1.828 5.914 1.00 79.94 361 ASP A C 1
ATOM 2786 O O . ASP A 1 361 ? 6.181 2.790 5.813 1.00 79.94 361 ASP A O 1
ATOM 2790 N N . MET A 1 362 ? 8.188 1.975 6.406 1.00 73.19 362 MET A N 1
ATOM 2791 C CA . MET A 1 362 ? 8.864 3.262 6.579 1.00 73.19 362 MET A CA 1
ATOM 2792 C C . MET A 1 362 ? 9.340 3.821 5.232 1.00 73.19 362 MET A C 1
ATOM 2794 O O . MET A 1 362 ? 9.326 5.037 5.023 1.00 73.19 362 MET A O 1
ATOM 2798 N N . GLY A 1 363 ? 9.757 2.953 4.314 1.00 64.00 363 GLY A N 1
ATOM 2799 C CA . GLY A 1 363 ? 10.191 3.251 2.959 1.00 64.00 363 GLY A CA 1
ATOM 2800 C C . GLY A 1 363 ? 11.225 4.378 2.872 1.00 64.00 363 GLY A C 1
ATOM 2801 O O . GLY A 1 363 ? 12.064 4.600 3.746 1.00 64.00 363 GLY A O 1
ATOM 2802 N N . VAL A 1 364 ? 11.146 5.151 1.789 1.00 48.97 364 VAL A N 1
ATOM 2803 C CA . VAL A 1 364 ? 11.986 6.339 1.556 1.00 48.97 364 VAL A CA 1
ATOM 2804 C C . VAL A 1 364 ? 11.119 7.587 1.753 1.00 48.97 364 VAL A C 1
ATOM 2806 O O . VAL A 1 364 ? 10.739 8.295 0.821 1.00 48.97 364 VAL A O 1
ATOM 2809 N N . THR A 1 365 ? 10.736 7.823 3.005 1.00 45.78 365 THR A N 1
ATOM 2810 C CA . THR A 1 365 ? 9.620 8.706 3.398 1.00 45.78 365 THR A CA 1
ATOM 2811 C C . THR A 1 365 ? 9.908 10.210 3.380 1.00 45.78 365 THR A C 1
ATOM 2813 O O . THR A 1 365 ? 9.033 11.023 3.689 1.00 45.78 365 THR A O 1
ATOM 2816 N N . GLY A 1 366 ? 11.117 10.636 3.014 1.00 37.00 366 GLY A N 1
ATOM 2817 C CA . GLY A 1 366 ? 11.525 12.036 3.138 1.00 37.00 366 GLY A CA 1
ATOM 2818 C C . GLY A 1 366 ? 12.322 12.364 4.396 1.00 37.00 366 GLY A C 1
ATOM 2819 O O . GLY A 1 366 ? 12.486 13.550 4.686 1.00 37.00 366 GLY A O 1
ATOM 2820 N N . TYR A 1 367 ? 12.828 11.352 5.109 1.00 46.53 367 TYR A N 1
ATOM 2821 C CA . TYR A 1 367 ? 13.609 11.494 6.339 1.00 46.53 367 TYR A CA 1
ATOM 2822 C C . TYR A 1 367 ? 14.828 10.549 6.328 1.00 46.53 367 TYR A C 1
ATOM 2824 O O . TYR A 1 367 ? 14.725 9.388 5.947 1.00 46.53 367 TYR A O 1
ATOM 2832 N N . ASN A 1 368 ? 16.001 11.036 6.752 1.00 53.38 368 ASN A N 1
ATOM 2833 C CA . ASN A 1 368 ? 17.253 10.260 6.824 1.00 53.38 368 ASN A CA 1
ATOM 2834 C C . ASN A 1 368 ? 17.341 9.407 8.115 1.00 53.38 368 ASN A C 1
ATOM 2836 O O . ASN A 1 368 ? 18.326 9.504 8.849 1.00 53.38 368 ASN A O 1
ATOM 2840 N N . ASN A 1 369 ? 16.298 8.637 8.437 1.00 59.34 369 ASN A N 1
ATOM 2841 C CA . ASN A 1 369 ? 16.260 7.770 9.626 1.00 59.34 369 ASN A CA 1
ATOM 2842 C C . ASN A 1 369 ? 15.758 6.339 9.359 1.00 59.34 369 ASN A C 1
ATOM 2844 O O . ASN A 1 369 ? 15.524 5.612 10.320 1.00 59.34 369 ASN A O 1
ATOM 2848 N N . ASN A 1 370 ? 15.620 5.943 8.092 1.00 68.00 370 ASN A N 1
ATOM 2849 C CA . ASN A 1 370 ? 15.565 4.531 7.723 1.00 68.00 370 ASN A CA 1
ATOM 2850 C C . ASN A 1 370 ? 16.985 3.943 7.897 1.00 68.00 370 ASN A C 1
ATOM 2852 O O . ASN A 1 370 ? 17.937 4.477 7.328 1.00 68.00 370 ASN A O 1
ATOM 2856 N N . GLU A 1 371 ? 17.147 2.916 8.741 1.00 71.25 371 GLU A N 1
ATOM 2857 C CA . GLU A 1 371 ? 18.442 2.237 8.960 1.00 71.25 371 GLU A CA 1
ATOM 2858 C C . GLU A 1 371 ? 18.733 1.151 7.906 1.00 71.25 371 GLU A C 1
ATOM 2860 O O . GLU A 1 371 ? 19.887 0.747 7.750 1.00 71.25 371 GLU A O 1
ATOM 2865 N N . ASP A 1 372 ? 17.714 0.719 7.164 1.00 70.12 372 ASP A N 1
ATOM 2866 C CA . ASP A 1 372 ? 17.777 -0.294 6.112 1.00 70.12 372 ASP A CA 1
ATOM 2867 C C . ASP A 1 372 ? 18.100 0.314 4.720 1.00 70.12 372 ASP A C 1
ATOM 2869 O O . ASP A 1 372 ? 18.510 -0.413 3.813 1.00 70.12 372 ASP A O 1
ATOM 2873 N N . LEU A 1 373 ? 18.024 1.649 4.555 1.00 66.75 373 LEU A N 1
ATOM 2874 C CA . LEU A 1 373 ? 18.352 2.378 3.313 1.00 66.75 373 LEU A CA 1
ATOM 2875 C C . LEU A 1 373 ? 19.304 3.581 3.521 1.00 66.75 373 LEU A C 1
ATOM 2877 O O . LEU A 1 373 ? 18.916 4.630 4.039 1.00 66.75 373 LEU A O 1
ATOM 2881 N N . ASP A 1 374 ? 20.546 3.475 3.024 1.00 65.69 374 ASP A N 1
ATOM 2882 C CA . ASP A 1 374 ? 21.559 4.549 3.078 1.00 65.69 374 ASP A CA 1
ATOM 2883 C C . ASP A 1 374 ? 21.324 5.615 1.988 1.00 65.69 374 ASP A C 1
ATOM 2885 O O . ASP A 1 374 ? 21.740 5.484 0.834 1.00 65.69 374 ASP A O 1
ATOM 2889 N N . LEU A 1 375 ? 20.607 6.682 2.351 1.00 65.94 375 LEU A N 1
ATOM 2890 C CA . LEU A 1 375 ? 20.209 7.757 1.441 1.00 65.94 375 LEU A CA 1
ATOM 2891 C C . LEU A 1 375 ? 21.081 9.011 1.606 1.00 65.94 375 LEU A C 1
ATOM 2893 O O . LEU A 1 375 ? 21.056 9.659 2.652 1.00 65.94 375 LEU A O 1
ATOM 2897 N N . GLU A 1 376 ? 21.739 9.473 0.535 1.00 62.75 376 GLU A N 1
ATOM 2898 C CA . GLU A 1 376 ? 22.430 10.781 0.542 1.00 62.75 376 GLU A CA 1
ATOM 2899 C C . GLU A 1 376 ? 21.471 11.963 0.786 1.00 62.75 376 GLU A C 1
ATOM 2901 O O . GLU A 1 376 ? 21.865 12.999 1.327 1.00 62.75 376 GLU A O 1
ATOM 2906 N N . THR A 1 377 ? 20.201 11.823 0.389 1.00 60.62 377 THR A N 1
ATOM 2907 C CA . THR A 1 377 ? 19.158 12.840 0.574 1.00 60.62 377 THR A CA 1
ATOM 2908 C C . THR A 1 377 ? 17.840 12.193 0.974 1.00 60.62 377 THR A C 1
ATOM 2910 O O . THR A 1 377 ? 17.460 11.158 0.440 1.00 60.62 377 THR A O 1
ATOM 2913 N N . ALA A 1 378 ? 17.121 12.838 1.892 1.00 57.12 378 ALA A N 1
ATOM 2914 C CA . ALA A 1 378 ? 15.872 12.333 2.458 1.00 57.12 378 ALA A CA 1
ATOM 2915 C C . ALA A 1 378 ? 14.797 12.016 1.398 1.00 57.12 378 ALA A C 1
ATOM 2917 O O . ALA A 1 378 ? 14.005 11.094 1.562 1.00 57.12 378 ALA A O 1
ATOM 2918 N N . ARG A 1 379 ? 14.779 12.801 0.312 1.00 63.25 379 ARG A N 1
ATOM 2919 C CA . ARG A 1 379 ? 13.969 12.589 -0.892 1.00 63.25 379 ARG A CA 1
ATOM 2920 C C . ARG A 1 379 ? 14.920 12.495 -2.090 1.00 63.25 379 ARG A C 1
ATOM 2922 O O . ARG A 1 379 ? 15.264 13.549 -2.628 1.00 63.25 379 ARG A O 1
ATOM 2929 N N . PRO A 1 380 ? 15.383 11.293 -2.474 1.00 65.75 380 PRO A N 1
ATOM 2930 C CA . PRO A 1 380 ? 16.160 11.127 -3.693 1.00 65.75 380 PRO A CA 1
ATOM 2931 C C . PRO A 1 380 ? 15.290 11.418 -4.921 1.00 65.75 380 PRO A C 1
ATOM 2933 O O . PRO A 1 380 ? 14.063 11.299 -4.879 1.00 65.75 380 PRO A O 1
ATOM 2936 N N . ASP A 1 381 ? 15.931 11.758 -6.038 1.00 70.94 381 ASP A N 1
ATOM 2937 C CA . ASP A 1 381 ? 15.255 11.785 -7.333 1.00 70.94 381 ASP A CA 1
ATOM 2938 C C . ASP A 1 381 ? 14.896 10.349 -7.739 1.00 70.94 381 ASP A C 1
ATOM 2940 O O . ASP A 1 381 ? 15.774 9.538 -8.034 1.00 70.94 381 ASP A O 1
ATOM 2944 N N . TRP A 1 382 ? 13.603 10.032 -7.753 1.00 77.56 382 TRP A N 1
ATOM 2945 C CA . TRP A 1 382 ? 13.095 8.732 -8.186 1.00 77.56 382 TRP A CA 1
ATOM 2946 C C . TRP A 1 382 ? 13.142 8.580 -9.705 1.00 77.56 382 TRP A C 1
ATOM 2948 O O . TRP A 1 382 ? 12.712 9.473 -10.441 1.00 77.56 382 TRP A O 1
ATOM 2958 N N . GLY A 1 383 ? 13.606 7.420 -10.170 1.00 82.88 383 GLY A N 1
ATOM 2959 C CA . GLY A 1 383 ? 13.441 7.000 -11.560 1.00 82.88 383 GLY A CA 1
ATOM 2960 C C . GLY A 1 383 ? 12.070 6.365 -11.768 1.00 82.88 383 GLY A C 1
ATOM 2961 O O . GLY A 1 383 ? 11.633 5.548 -10.952 1.00 82.88 383 GLY A O 1
ATOM 2962 N N . GLY A 1 384 ? 11.386 6.758 -12.843 1.00 91.50 384 GLY A N 1
ATOM 2963 C CA . GLY A 1 384 ? 9.997 6.366 -13.066 1.00 91.50 384 GLY A CA 1
ATOM 2964 C C . GLY A 1 384 ? 9.816 4.880 -13.397 1.00 91.50 384 GLY A C 1
ATOM 2965 O O . GLY A 1 384 ? 10.610 4.295 -14.138 1.00 91.50 384 GLY A O 1
ATOM 2966 N N . THR A 1 385 ? 8.732 4.296 -12.887 1.00 94.81 385 THR A N 1
ATOM 2967 C CA . THR A 1 385 ? 8.346 2.896 -13.120 1.00 94.81 385 THR A CA 1
ATOM 2968 C C . THR A 1 385 ? 7.206 2.791 -14.131 1.00 94.81 385 THR A C 1
ATOM 2970 O O . THR A 1 385 ? 6.122 3.339 -13.932 1.00 94.81 385 THR A O 1
ATOM 2973 N N . ILE A 1 386 ? 7.392 2.051 -15.220 1.00 95.94 386 ILE A N 1
ATOM 2974 C CA . ILE A 1 386 ? 6.288 1.668 -16.116 1.00 95.94 386 ILE A CA 1
ATOM 2975 C C . ILE A 1 386 ? 5.688 0.337 -15.656 1.00 95.94 386 ILE A C 1
ATOM 2977 O O . ILE A 1 386 ? 6.411 -0.560 -15.238 1.00 95.94 386 ILE A O 1
ATOM 2981 N N . VAL A 1 387 ? 4.365 0.201 -15.762 1.00 96.94 387 VAL A N 1
ATOM 2982 C CA . VAL A 1 387 ? 3.631 -1.046 -15.502 1.00 96.94 387 VAL A CA 1
ATOM 2983 C C . VAL A 1 387 ? 2.744 -1.334 -16.708 1.00 96.94 387 VAL A C 1
ATOM 2985 O O . VAL A 1 387 ? 1.864 -0.520 -17.014 1.00 96.94 387 VAL A O 1
ATOM 2988 N N . SER A 1 388 ? 2.983 -2.457 -17.393 1.00 96.31 388 SER A N 1
ATOM 2989 C CA . SER A 1 388 ? 2.141 -2.880 -18.520 1.00 96.31 388 SER A CA 1
ATOM 2990 C C . SER A 1 388 ? 0.764 -3.356 -18.061 1.00 96.31 388 SER A C 1
ATOM 2992 O O . SER A 1 388 ? 0.569 -3.681 -16.888 1.00 96.31 388 SER A O 1
ATOM 2994 N N . GLU A 1 389 ? -0.177 -3.438 -19.000 1.00 94.88 389 GLU A N 1
ATOM 2995 C CA . GLU A 1 389 ? -1.549 -3.891 -18.731 1.00 94.88 389 GLU A CA 1
ATOM 2996 C C . GLU A 1 389 ? -1.576 -5.300 -18.116 1.00 94.88 389 GLU A C 1
ATOM 2998 O O . GLU A 1 389 ? -2.090 -5.473 -17.018 1.00 94.88 389 GLU A O 1
ATOM 3003 N N . GLU A 1 390 ? -0.890 -6.276 -18.729 1.00 95.56 390 GLU A N 1
ATOM 3004 C CA . GLU A 1 390 ? -0.811 -7.668 -18.236 1.00 95.56 390 GLU A CA 1
ATOM 3005 C C . GLU A 1 390 ? -0.371 -7.774 -16.758 1.00 95.56 390 GLU A C 1
ATOM 3007 O O . GLU A 1 390 ? -0.908 -8.579 -15.989 1.00 95.56 390 GLU A O 1
ATOM 3012 N N . PHE A 1 391 ? 0.581 -6.932 -16.336 1.00 97.62 391 PHE A N 1
ATOM 3013 C CA . PHE A 1 391 ? 1.081 -6.951 -14.965 1.00 97.62 391 PHE A CA 1
ATOM 3014 C C . PHE A 1 391 ? 0.071 -6.299 -14.018 1.00 97.62 391 PHE A C 1
ATOM 3016 O O . PHE A 1 391 ? -0.232 -6.867 -12.965 1.00 97.62 391 PHE A O 1
ATOM 3023 N N . GLY A 1 392 ? -0.476 -5.146 -14.413 1.00 97.00 392 GLY A N 1
ATOM 3024 C CA . GLY A 1 392 ? -1.498 -4.413 -13.671 1.00 97.00 392 GLY A CA 1
ATOM 3025 C C . GLY A 1 392 ? -2.766 -5.231 -13.425 1.00 97.00 392 GLY A C 1
ATOM 3026 O O . GLY A 1 392 ? -3.198 -5.357 -12.279 1.00 97.00 392 GLY A O 1
ATOM 3027 N N . ASP A 1 393 ? -3.287 -5.882 -14.463 1.00 96.38 393 ASP A N 1
ATOM 3028 C CA . ASP A 1 393 ? -4.428 -6.798 -14.383 1.00 96.38 393 ASP A CA 1
ATOM 3029 C C . ASP A 1 393 ? -4.145 -7.961 -13.422 1.00 96.38 393 ASP A C 1
ATOM 3031 O O . ASP A 1 393 ? -4.996 -8.345 -12.615 1.00 96.38 393 ASP A O 1
ATOM 3035 N N . SER A 1 394 ? -2.926 -8.519 -13.458 1.00 97.38 394 SER A N 1
ATOM 3036 C CA . SER A 1 394 ? -2.539 -9.607 -12.552 1.00 97.38 394 SER A CA 1
ATOM 3037 C C . SER A 1 394 ? -2.470 -9.166 -11.083 1.00 97.38 394 SER A C 1
ATOM 3039 O O . SER A 1 394 ? -2.776 -9.962 -10.190 1.00 97.38 394 SER A O 1
ATOM 3041 N N . LEU A 1 395 ? -2.126 -7.897 -10.839 1.00 96.81 395 LEU A N 1
ATOM 3042 C CA . LEU A 1 395 ? -2.055 -7.270 -9.521 1.00 96.81 395 LEU A CA 1
ATOM 3043 C C . LEU A 1 395 ? -3.451 -6.923 -8.982 1.00 96.81 395 LEU A C 1
ATOM 3045 O O . LEU A 1 395 ? -3.767 -7.269 -7.845 1.00 96.81 395 LEU A O 1
ATOM 3049 N N . GLU A 1 396 ? -4.335 -6.357 -9.803 1.00 96.12 396 GLU A N 1
ATOM 3050 C CA . GLU A 1 396 ? -5.738 -6.127 -9.427 1.00 96.12 396 GLU A CA 1
ATOM 3051 C C . GLU A 1 396 ? -6.496 -7.450 -9.195 1.00 96.12 396 GLU A C 1
ATOM 3053 O O . GLU A 1 396 ? -7.307 -7.575 -8.267 1.00 96.12 396 GLU A O 1
ATOM 3058 N N . ASN A 1 397 ? -6.185 -8.489 -9.977 1.00 96.00 397 ASN A N 1
ATOM 3059 C CA . ASN A 1 397 ? -6.703 -9.831 -9.735 1.00 96.00 397 ASN A CA 1
ATOM 3060 C C . ASN A 1 397 ? -6.205 -10.423 -8.403 1.00 96.00 397 ASN A C 1
ATOM 3062 O O . ASN A 1 397 ? -6.950 -11.164 -7.771 1.00 96.00 397 ASN A O 1
ATOM 3066 N N . HIS A 1 398 ? -4.997 -10.092 -7.929 1.00 94.81 398 HIS A N 1
ATOM 3067 C CA . HIS A 1 398 ? -4.558 -10.510 -6.591 1.00 94.81 398 HIS A CA 1
ATOM 3068 C C . HIS A 1 398 ? -5.422 -9.880 -5.487 1.00 94.81 398 HIS A C 1
ATOM 3070 O O . HIS A 1 398 ? -5.790 -10.579 -4.541 1.00 94.81 398 HIS A O 1
ATOM 3076 N N . ILE A 1 399 ? -5.778 -8.599 -5.624 1.00 93.75 399 ILE A N 1
ATOM 3077 C CA . ILE A 1 399 ? -6.613 -7.878 -4.651 1.00 93.75 399 ILE A CA 1
ATOM 3078 C C . ILE A 1 399 ? -8.045 -8.420 -4.601 1.00 93.75 399 ILE A C 1
ATOM 3080 O O . ILE A 1 399 ? -8.632 -8.525 -3.525 1.00 93.75 399 ILE A O 1
ATOM 3084 N N . THR A 1 400 ? -8.604 -8.781 -5.756 1.00 90.75 400 THR A N 1
ATOM 3085 C CA . THR A 1 400 ? -9.991 -9.263 -5.879 1.00 90.75 400 THR A CA 1
ATOM 3086 C C . THR A 1 400 ? -10.146 -10.778 -5.719 1.00 90.75 400 THR A C 1
ATOM 3088 O O . THR A 1 400 ? -11.211 -11.236 -5.319 1.00 90.75 400 THR A O 1
ATOM 3091 N N . ASN A 1 401 ? -9.100 -11.563 -5.991 1.00 93.25 401 ASN A N 1
ATOM 3092 C CA . ASN A 1 401 ? -9.077 -13.022 -5.854 1.00 93.25 401 ASN A CA 1
ATOM 3093 C C . ASN A 1 401 ? -7.787 -13.476 -5.130 1.00 93.25 401 ASN A C 1
ATOM 3095 O O . ASN A 1 401 ? -6.903 -14.079 -5.752 1.00 93.25 401 ASN A O 1
ATOM 3099 N N . PRO A 1 402 ? -7.633 -13.178 -3.825 1.00 92.00 402 PRO A N 1
ATOM 3100 C CA . PRO A 1 402 ? -6.410 -13.477 -3.088 1.00 92.00 402 PRO A CA 1
ATOM 3101 C C . PRO A 1 402 ? -6.133 -14.977 -2.942 1.00 92.00 402 PRO A C 1
ATOM 3103 O O . PRO A 1 402 ? -6.947 -15.746 -2.436 1.00 92.00 402 PRO A O 1
ATOM 3106 N N . ASP A 1 403 ? -4.912 -15.376 -3.297 1.00 92.31 403 ASP A N 1
ATOM 3107 C CA . ASP A 1 403 ? -4.367 -16.708 -3.041 1.00 92.31 403 ASP A CA 1
ATOM 3108 C C . ASP A 1 403 ? -3.031 -16.624 -2.284 1.00 92.31 403 ASP A C 1
ATOM 3110 O O . ASP A 1 403 ? -2.233 -15.703 -2.458 1.00 92.31 403 ASP A O 1
ATOM 3114 N N . SER A 1 404 ? -2.783 -17.652 -1.476 1.00 91.19 404 SER A N 1
ATOM 3115 C CA . SER A 1 404 ? -1.570 -17.900 -0.698 1.00 91.19 404 SER A CA 1
ATOM 3116 C C . SER A 1 404 ? -0.263 -17.826 -1.497 1.00 91.19 404 SER A C 1
ATOM 3118 O O . SER A 1 404 ? 0.721 -17.269 -1.007 1.00 91.19 404 SER A O 1
ATOM 3120 N N . LYS A 1 405 ? -0.240 -18.361 -2.722 1.00 93.06 405 LYS A N 1
ATOM 3121 C CA . LYS A 1 405 ? 0.943 -18.402 -3.584 1.00 93.06 405 LYS A CA 1
ATOM 3122 C C . LYS A 1 405 ? 1.090 -17.096 -4.366 1.00 93.06 405 LYS A C 1
ATOM 3124 O O . LYS A 1 405 ? 2.197 -16.570 -4.444 1.00 93.06 405 LYS A O 1
ATOM 3129 N N . VAL A 1 406 ? -0.009 -16.527 -4.871 1.00 93.06 406 VAL A N 1
ATOM 3130 C CA . VAL A 1 406 ? -0.005 -15.191 -5.509 1.00 93.06 406 VAL A CA 1
ATOM 3131 C C . VAL A 1 406 ? 0.442 -14.100 -4.524 1.00 93.06 406 VAL A C 1
ATOM 3133 O O . VAL A 1 406 ? 1.216 -13.217 -4.890 1.00 93.06 406 VAL A O 1
ATOM 3136 N N . ARG A 1 407 ? 0.057 -14.196 -3.247 1.00 93.44 407 ARG A N 1
ATOM 3137 C CA . ARG A 1 407 ? 0.549 -13.302 -2.192 1.00 93.44 407 ARG A CA 1
ATOM 3138 C C . ARG A 1 407 ? 2.072 -13.353 -2.049 1.00 93.44 407 ARG A C 1
ATOM 3140 O O . ARG A 1 407 ? 2.717 -12.308 -2.043 1.00 93.44 407 ARG A O 1
ATOM 3147 N N . GLN A 1 408 ? 2.651 -14.556 -1.974 1.00 93.75 408 GLN A N 1
ATOM 3148 C CA . GLN A 1 408 ? 4.108 -14.711 -1.907 1.00 93.75 408 GLN A CA 1
ATOM 3149 C C . GLN A 1 408 ? 4.787 -14.150 -3.165 1.00 93.75 408 GLN A C 1
ATOM 3151 O O . GLN A 1 408 ? 5.846 -13.539 -3.072 1.00 93.75 408 GLN A O 1
ATOM 3156 N N . TYR A 1 409 ? 4.166 -14.305 -4.335 1.00 96.31 409 TYR A N 1
ATOM 3157 C CA . TYR A 1 409 ? 4.671 -13.732 -5.580 1.00 96.31 409 TYR A CA 1
ATOM 3158 C C . TYR A 1 409 ? 4.692 -12.197 -5.563 1.00 96.31 409 TYR A C 1
ATOM 3160 O O . TYR A 1 409 ? 5.687 -11.603 -5.970 1.00 96.31 409 TYR A O 1
ATOM 3168 N N . THR A 1 410 ? 3.647 -11.563 -5.029 1.00 95.81 410 THR A N 1
ATOM 3169 C CA . THR A 1 410 ? 3.569 -10.100 -4.860 1.00 95.81 410 THR A CA 1
ATOM 3170 C C . THR A 1 410 ? 4.657 -9.581 -3.921 1.00 95.81 410 THR A C 1
ATOM 3172 O O . THR A 1 410 ? 5.344 -8.616 -4.250 1.00 95.81 410 THR A O 1
ATOM 3175 N N . GLU A 1 411 ? 4.881 -10.260 -2.792 1.00 94.38 411 GLU A N 1
ATOM 3176 C CA . GLU A 1 411 ? 5.965 -9.908 -1.869 1.00 94.38 411 GLU A CA 1
ATOM 3177 C C . GLU A 1 411 ? 7.347 -10.099 -2.512 1.00 94.38 411 GLU A C 1
ATOM 3179 O O . GLU A 1 411 ? 8.184 -9.204 -2.444 1.00 94.38 411 GLU A O 1
ATOM 3184 N N . ASN A 1 412 ? 7.581 -11.211 -3.215 1.00 96.31 412 ASN A N 1
ATOM 3185 C CA . ASN A 1 412 ? 8.837 -11.432 -3.935 1.00 96.31 412 ASN A CA 1
ATOM 3186 C C . ASN A 1 412 ? 9.101 -10.333 -4.984 1.00 96.31 412 ASN A C 1
ATOM 3188 O O . ASN A 1 412 ? 10.241 -9.892 -5.112 1.00 96.31 412 ASN A O 1
ATOM 3192 N N . VAL A 1 413 ? 8.077 -9.840 -5.698 1.00 97.44 413 VAL A N 1
ATOM 3193 C CA . VAL A 1 413 ? 8.231 -8.703 -6.629 1.00 97.44 413 VAL A CA 1
ATOM 3194 C C . VAL A 1 413 ? 8.634 -7.417 -5.901 1.00 97.44 413 VAL A C 1
ATOM 3196 O O . VAL A 1 413 ? 9.521 -6.714 -6.386 1.00 97.44 413 VAL A O 1
ATOM 3199 N N . GLY A 1 414 ? 8.070 -7.149 -4.720 1.00 95.56 414 GLY A N 1
ATOM 3200 C CA . GLY A 1 414 ? 8.521 -6.061 -3.844 1.00 95.56 414 GLY A CA 1
ATOM 3201 C C . GLY A 1 414 ? 10.004 -6.178 -3.473 1.00 95.56 414 GLY A C 1
ATOM 3202 O O . GLY A 1 414 ? 10.752 -5.207 -3.601 1.00 95.56 414 GLY A O 1
ATOM 3203 N N . ARG A 1 415 ? 10.467 -7.386 -3.112 1.00 95.06 415 ARG A N 1
ATOM 3204 C CA . ARG A 1 415 ? 11.893 -7.671 -2.840 1.00 95.06 415 ARG A CA 1
ATOM 3205 C C . ARG A 1 415 ? 12.761 -7.437 -4.083 1.00 95.06 415 ARG A C 1
ATOM 3207 O O . ARG A 1 415 ? 13.832 -6.847 -3.978 1.00 95.06 415 ARG A O 1
ATOM 3214 N N . GLY A 1 416 ? 12.288 -7.840 -5.264 1.00 95.56 416 GLY A N 1
ATOM 3215 C CA . GLY A 1 416 ? 12.967 -7.605 -6.543 1.00 95.56 416 GLY A CA 1
ATOM 3216 C C . GLY A 1 416 ? 13.128 -6.117 -6.879 1.00 95.56 416 GLY A C 1
ATOM 3217 O O . GLY A 1 416 ? 14.225 -5.689 -7.237 1.00 95.56 416 GLY A O 1
ATOM 3218 N N . LEU A 1 417 ? 12.069 -5.314 -6.700 1.00 94.69 417 LEU A N 1
ATOM 3219 C CA . LEU A 1 417 ? 12.113 -3.850 -6.840 1.00 94.69 417 LEU A CA 1
ATOM 3220 C C . LEU A 1 417 ? 13.107 -3.212 -5.866 1.00 94.69 417 LEU A C 1
ATOM 3222 O O . LEU A 1 417 ? 13.940 -2.405 -6.281 1.00 94.69 417 LEU A O 1
ATOM 3226 N N . TYR A 1 418 ? 13.028 -3.589 -4.587 1.00 91.75 418 TYR A N 1
ATOM 3227 C CA . TYR A 1 418 ? 13.925 -3.106 -3.540 1.00 91.75 418 TYR A CA 1
ATOM 3228 C C . TYR A 1 418 ? 15.395 -3.364 -3.902 1.00 91.75 418 TYR A C 1
ATOM 3230 O O . TYR A 1 418 ? 16.195 -2.430 -3.920 1.00 91.75 418 TYR A O 1
ATOM 3238 N N . LEU A 1 419 ? 15.744 -4.601 -4.278 1.00 92.62 419 LEU A N 1
ATOM 3239 C CA . LEU A 1 419 ? 17.119 -4.960 -4.634 1.00 92.62 419 LEU A CA 1
ATOM 3240 C C . LEU A 1 419 ? 17.614 -4.231 -5.892 1.00 92.62 419 LEU A C 1
ATOM 3242 O O . LEU A 1 419 ? 18.728 -3.714 -5.874 1.00 92.62 419 LEU A O 1
ATOM 3246 N N . ILE A 1 420 ? 16.791 -4.111 -6.947 1.00 93.69 420 ILE A N 1
ATOM 3247 C CA . ILE A 1 420 ? 17.149 -3.317 -8.139 1.00 93.69 420 ILE A CA 1
ATOM 3248 C C . ILE A 1 420 ? 17.454 -1.869 -7.743 1.00 93.69 420 ILE A C 1
ATOM 3250 O O . ILE A 1 420 ? 18.488 -1.333 -8.138 1.00 93.69 420 ILE A O 1
ATOM 3254 N N . ARG A 1 421 ? 16.581 -1.224 -6.958 1.00 89.06 421 ARG A N 1
ATOM 3255 C CA . ARG A 1 421 ? 16.766 0.180 -6.559 1.00 89.06 421 ARG A CA 1
ATOM 3256 C C . ARG A 1 421 ? 17.929 0.379 -5.580 1.00 89.06 421 ARG A C 1
ATOM 3258 O O . ARG A 1 421 ? 18.543 1.441 -5.611 1.00 89.06 421 ARG A O 1
ATOM 3265 N N . ASN A 1 422 ? 18.261 -0.617 -4.761 1.00 86.00 422 ASN A N 1
ATOM 3266 C CA . ASN A 1 422 ? 19.403 -0.562 -3.849 1.00 86.00 422 ASN A CA 1
ATOM 3267 C C . ASN A 1 422 ? 20.747 -0.782 -4.577 1.00 86.00 422 ASN A C 1
ATOM 3269 O O . ASN A 1 422 ? 21.703 -0.055 -4.328 1.00 86.00 422 ASN A O 1
ATOM 3273 N N . GLU A 1 423 ? 20.822 -1.732 -5.518 1.00 89.81 423 GLU A N 1
ATOM 3274 C CA . GLU A 1 423 ? 22.060 -2.044 -6.256 1.00 89.81 423 GLU A CA 1
ATOM 3275 C C . GLU A 1 423 ? 22.341 -1.044 -7.398 1.00 89.81 423 GLU A C 1
ATOM 3277 O O . GLU A 1 423 ? 23.485 -0.636 -7.603 1.00 89.81 423 GLU A O 1
ATOM 3282 N N . MET A 1 424 ? 21.303 -0.600 -8.119 1.00 89.69 424 MET A N 1
ATOM 3283 C CA . MET A 1 424 ? 21.424 0.329 -9.257 1.00 89.69 424 MET A CA 1
ATOM 3284 C C . MET A 1 424 ? 21.221 1.808 -8.874 1.00 89.69 424 MET A C 1
ATOM 3286 O O . MET A 1 424 ? 21.581 2.701 -9.644 1.00 89.69 424 MET A O 1
ATOM 3290 N N . GLY A 1 425 ? 20.649 2.080 -7.696 1.00 86.94 425 GLY A N 1
ATOM 3291 C CA . GLY A 1 425 ? 20.325 3.416 -7.186 1.00 86.94 425 GLY A CA 1
ATOM 3292 C C . GLY A 1 425 ? 18.860 3.831 -7.396 1.00 86.94 425 GLY A C 1
ATOM 3293 O O . GLY A 1 425 ? 18.216 3.467 -8.383 1.00 86.94 425 GLY A O 1
ATOM 3294 N N . MET A 1 426 ? 18.330 4.647 -6.477 1.00 84.25 426 MET A N 1
ATOM 3295 C CA . MET A 1 426 ? 16.905 5.039 -6.420 1.00 84.25 426 MET A CA 1
ATOM 3296 C C . MET A 1 426 ? 16.405 5.797 -7.666 1.00 84.25 426 MET A C 1
ATOM 3298 O O . MET A 1 426 ? 15.219 5.740 -7.994 1.00 84.25 426 MET A O 1
ATOM 3302 N N . SER A 1 427 ? 17.310 6.444 -8.407 1.00 86.06 427 SER A N 1
ATOM 3303 C CA . SER A 1 427 ? 17.031 7.132 -9.676 1.00 86.06 427 SER A CA 1
ATOM 3304 C C . SER A 1 427 ? 16.908 6.200 -10.893 1.00 86.06 427 SER A C 1
ATOM 3306 O O . SER A 1 427 ? 16.648 6.665 -12.005 1.00 86.06 427 SER A O 1
ATOM 3308 N N . THR A 1 428 ? 17.054 4.884 -10.704 1.00 90.38 428 THR A N 1
ATOM 3309 C CA . THR A 1 428 ? 16.849 3.873 -11.753 1.00 90.38 428 THR A CA 1
ATOM 3310 C C . THR A 1 428 ? 15.418 3.917 -12.282 1.00 90.38 428 THR A C 1
ATOM 3312 O O . THR A 1 428 ? 14.460 3.823 -11.515 1.00 90.38 428 THR A O 1
ATOM 3315 N N . SER A 1 429 ? 15.275 4.046 -13.601 1.00 93.62 429 SER A N 1
ATOM 3316 C CA . SER A 1 429 ? 13.996 3.888 -14.301 1.00 93.62 429 SER A CA 1
ATOM 3317 C C . SER A 1 429 ? 13.851 2.436 -14.761 1.00 93.62 429 SER A C 1
ATOM 3319 O O . SER A 1 429 ? 14.811 1.841 -15.253 1.00 93.62 429 SER A O 1
ATOM 3321 N N . LEU A 1 430 ? 12.666 1.850 -14.589 1.00 95.62 430 LEU A N 1
ATOM 3322 C CA . LEU A 1 430 ? 12.418 0.433 -14.885 1.00 95.62 430 LEU A CA 1
ATOM 3323 C C . LEU A 1 430 ? 10.998 0.201 -15.415 1.00 95.62 430 LEU A C 1
ATOM 3325 O O . LEU A 1 430 ? 10.117 1.048 -15.265 1.00 95.62 430 LEU A O 1
ATOM 3329 N N . ALA A 1 431 ? 10.762 -0.960 -16.021 1.00 96.62 431 ALA A N 1
ATOM 3330 C CA . ALA A 1 431 ? 9.421 -1.421 -16.371 1.00 96.62 431 ALA A CA 1
ATOM 3331 C C . ALA A 1 431 ? 9.117 -2.791 -15.755 1.00 96.62 431 ALA A C 1
ATOM 3333 O O . ALA A 1 431 ? 9.952 -3.691 -15.808 1.00 96.62 431 ALA A O 1
ATOM 3334 N N . LEU A 1 432 ? 7.909 -2.942 -15.214 1.00 97.25 432 LEU A N 1
ATOM 3335 C CA . LEU A 1 432 ? 7.324 -4.202 -14.763 1.00 97.25 432 LEU A CA 1
ATOM 3336 C C . LEU A 1 432 ? 6.343 -4.701 -15.825 1.00 97.25 432 LEU A C 1
ATOM 3338 O O . LEU A 1 432 ? 5.372 -4.009 -16.149 1.00 97.25 432 LEU A O 1
ATOM 3342 N N . ILE A 1 433 ? 6.608 -5.888 -16.367 1.00 96.56 433 ILE A N 1
ATOM 3343 C CA . ILE A 1 433 ? 5.777 -6.533 -17.390 1.00 96.56 433 ILE A CA 1
ATOM 3344 C C . ILE A 1 433 ? 5.585 -8.030 -17.097 1.00 96.56 433 ILE A C 1
ATOM 3346 O O . ILE A 1 433 ? 6.170 -8.568 -16.155 1.00 96.56 433 ILE A O 1
ATOM 3350 N N . GLY A 1 434 ? 4.775 -8.716 -17.907 1.00 95.44 434 GLY A N 1
ATOM 3351 C CA . GLY A 1 434 ? 4.378 -10.100 -17.646 1.00 95.44 434 GLY A CA 1
ATOM 3352 C C . GLY A 1 434 ? 3.260 -10.145 -16.608 1.00 95.44 434 GLY A C 1
ATOM 3353 O O . GLY A 1 434 ? 2.369 -9.306 -16.620 1.00 95.44 434 GLY A O 1
ATOM 3354 N N . THR A 1 435 ? 3.318 -11.088 -15.670 1.00 97.12 435 THR A N 1
ATOM 3355 C CA . THR A 1 435 ? 2.335 -11.211 -14.571 1.00 97.12 435 THR A CA 1
ATOM 3356 C C . THR A 1 435 ? 3.039 -11.367 -13.232 1.00 97.12 435 THR A C 1
ATOM 3358 O O . THR A 1 435 ? 4.181 -11.808 -13.201 1.00 97.12 435 THR A O 1
ATOM 3361 N N . LEU A 1 436 ? 2.350 -11.161 -12.105 1.00 97.06 436 LEU A N 1
ATOM 3362 C CA . LEU A 1 436 ? 2.873 -11.521 -10.775 1.00 97.06 436 LEU A CA 1
ATOM 3363 C C . LEU A 1 436 ? 3.476 -12.940 -10.711 1.00 97.06 436 LEU A C 1
ATOM 3365 O O . LEU A 1 436 ? 4.449 -13.169 -9.995 1.00 97.06 436 LEU A O 1
ATOM 3369 N N . ALA A 1 437 ? 2.922 -13.897 -11.465 1.00 96.50 437 ALA A N 1
ATOM 3370 C CA . ALA A 1 437 ? 3.393 -15.281 -11.497 1.00 96.50 437 ALA A CA 1
ATOM 3371 C C . ALA A 1 437 ? 4.605 -15.532 -12.409 1.00 96.50 437 ALA A C 1
ATOM 3373 O O . ALA A 1 437 ? 5.321 -16.504 -12.181 1.00 96.50 437 ALA A O 1
ATOM 3374 N N . ASN A 1 438 ? 4.823 -14.689 -13.422 1.00 96.31 438 ASN A N 1
ATOM 3375 C CA . ASN A 1 438 ? 5.990 -14.708 -14.309 1.00 96.31 438 ASN A CA 1
ATOM 3376 C C . ASN A 1 438 ? 6.349 -13.248 -14.666 1.00 96.31 438 ASN A C 1
ATOM 3378 O O . ASN A 1 438 ? 5.968 -12.778 -15.743 1.00 96.31 438 ASN A O 1
ATOM 3382 N N . PRO A 1 439 ? 6.969 -12.492 -13.743 1.00 96.75 439 PRO A N 1
ATOM 3383 C CA . PRO A 1 439 ? 7.240 -11.075 -13.949 1.00 96.75 439 PRO A CA 1
ATOM 3384 C C . PRO A 1 439 ? 8.586 -10.874 -14.646 1.00 96.75 439 PRO A C 1
ATOM 3386 O O . PRO A 1 439 ? 9.553 -11.588 -14.381 1.00 96.75 439 PRO A O 1
ATOM 3389 N N . GLU A 1 440 ? 8.676 -9.852 -15.490 1.00 95.75 440 GLU A N 1
ATOM 3390 C CA . GLU A 1 440 ? 9.944 -9.372 -16.034 1.00 95.75 440 GLU A CA 1
ATOM 3391 C C . GLU A 1 440 ? 10.160 -7.906 -15.664 1.00 95.75 440 GLU A C 1
ATOM 3393 O O . GLU A 1 440 ? 9.266 -7.068 -15.785 1.00 95.75 440 GLU A O 1
ATOM 3398 N N . PHE A 1 441 ? 11.383 -7.613 -15.229 1.00 96.69 441 PHE A N 1
ATOM 3399 C CA . PHE A 1 441 ? 11.842 -6.289 -14.837 1.00 96.69 441 PHE A CA 1
ATOM 3400 C C . PHE A 1 441 ? 12.782 -5.798 -15.937 1.00 96.69 441 PHE A C 1
ATOM 3402 O O . PHE A 1 441 ? 13.876 -6.345 -16.081 1.00 96.69 441 PHE A O 1
ATOM 3409 N N . LEU A 1 442 ? 12.389 -4.809 -16.739 1.00 95.50 442 LEU A N 1
ATOM 3410 C CA . LEU A 1 442 ? 13.244 -4.284 -17.808 1.00 95.50 442 LEU A CA 1
ATOM 3411 C C . LEU A 1 442 ? 13.981 -3.015 -17.340 1.00 95.50 442 LEU A C 1
ATOM 3413 O O . LEU A 1 442 ? 13.322 -2.118 -16.804 1.00 95.50 442 LEU A O 1
ATOM 3417 N N . PRO A 1 443 ? 15.305 -2.886 -17.551 1.00 94.38 443 PRO A N 1
ATOM 3418 C CA . PRO A 1 443 ? 15.991 -1.605 -17.420 1.00 94.38 443 PRO A CA 1
ATOM 3419 C C . PRO A 1 443 ? 15.504 -0.647 -18.514 1.00 94.38 443 PRO A C 1
ATOM 3421 O O . PRO A 1 443 ? 15.287 -1.047 -19.658 1.00 94.38 443 PRO A O 1
ATOM 3424 N N . THR A 1 444 ? 15.334 0.632 -18.185 1.00 93.12 444 THR A N 1
ATOM 3425 C CA . THR A 1 444 ? 14.971 1.659 -19.169 1.00 93.12 444 THR A CA 1
ATOM 3426 C C . THR A 1 444 ? 15.506 3.032 -18.754 1.00 93.12 444 THR A C 1
ATOM 3428 O O . THR A 1 444 ? 16.111 3.188 -17.694 1.00 93.12 444 THR A O 1
ATOM 3431 N N . ASP A 1 445 ? 15.305 4.039 -19.598 1.00 92.00 445 ASP A N 1
ATOM 3432 C CA . ASP A 1 445 ? 15.682 5.424 -19.334 1.00 92.00 445 ASP A CA 1
ATOM 3433 C C . ASP A 1 445 ? 14.450 6.323 -19.125 1.00 92.00 445 ASP A C 1
ATOM 3435 O O . ASP A 1 445 ? 13.322 6.011 -19.521 1.00 92.00 445 ASP A O 1
ATOM 3439 N N . GLN A 1 446 ? 14.672 7.479 -18.501 1.00 90.94 446 GLN A N 1
ATOM 3440 C CA . GLN A 1 446 ? 13.597 8.391 -18.120 1.00 90.94 446 GLN A CA 1
ATOM 3441 C C . GLN A 1 446 ? 12.907 9.069 -19.324 1.00 90.94 446 GLN A C 1
ATOM 3443 O O . GLN A 1 446 ? 11.749 9.480 -19.202 1.00 90.94 446 GLN A O 1
ATOM 3448 N N . ASP A 1 447 ? 13.552 9.171 -20.489 1.00 92.62 447 ASP A N 1
ATOM 3449 C CA . ASP A 1 447 ? 12.917 9.680 -21.710 1.00 92.62 447 ASP A CA 1
ATOM 3450 C C . ASP A 1 447 ? 12.017 8.620 -22.359 1.00 92.62 447 ASP A C 1
ATOM 3452 O O . ASP A 1 447 ? 10.933 8.958 -22.840 1.00 92.62 447 ASP A O 1
ATOM 3456 N N . THR A 1 448 ? 12.389 7.343 -22.298 1.00 94.25 448 THR A N 1
ATOM 3457 C CA . THR A 1 448 ? 11.559 6.206 -22.722 1.00 94.25 448 THR A CA 1
ATOM 3458 C C . THR A 1 448 ? 10.320 6.055 -21.830 1.00 94.25 448 THR A C 1
ATOM 3460 O O . THR A 1 448 ? 9.201 6.021 -22.351 1.00 94.25 448 THR A O 1
ATOM 3463 N N . VAL A 1 449 ? 10.471 6.130 -20.500 1.00 93.81 449 VAL A N 1
ATOM 3464 C CA . VAL A 1 449 ? 9.343 6.236 -19.544 1.00 93.81 449 VAL A CA 1
ATOM 3465 C C . VAL A 1 449 ? 8.428 7.414 -19.904 1.00 93.81 449 VAL A C 1
ATOM 3467 O O . VAL A 1 449 ? 7.218 7.251 -20.067 1.00 93.81 449 VAL A O 1
ATOM 3470 N N . ASN A 1 450 ? 9.003 8.606 -20.096 1.00 92.88 450 ASN A N 1
ATOM 3471 C CA . ASN A 1 450 ? 8.259 9.811 -20.468 1.00 92.88 450 ASN A CA 1
ATOM 3472 C C . ASN A 1 450 ? 7.547 9.679 -21.830 1.00 92.88 450 ASN A C 1
ATOM 3474 O O . ASN A 1 450 ? 6.489 10.279 -22.028 1.00 92.88 450 ASN A O 1
ATOM 3478 N N . GLN A 1 451 ? 8.109 8.930 -22.783 1.00 94.38 451 GLN A N 1
ATOM 3479 C CA . GLN A 1 451 ? 7.487 8.669 -24.081 1.00 94.38 451 GLN A CA 1
ATOM 3480 C C . GLN A 1 451 ? 6.318 7.691 -23.990 1.00 94.38 451 GLN A C 1
ATOM 3482 O O . GLN A 1 451 ? 5.318 7.927 -24.664 1.00 94.38 451 GLN A O 1
ATOM 3487 N N . ILE A 1 452 ? 6.430 6.626 -23.189 1.00 94.12 452 ILE A N 1
ATOM 3488 C CA . ILE A 1 452 ? 5.340 5.666 -22.966 1.00 94.12 452 ILE A CA 1
ATOM 3489 C C . ILE A 1 452 ? 4.150 6.391 -22.329 1.00 94.12 452 ILE A C 1
ATOM 3491 O O . ILE A 1 452 ? 3.065 6.389 -22.909 1.00 94.12 452 ILE A O 1
ATOM 3495 N N . ARG A 1 453 ? 4.381 7.122 -21.226 1.00 92.38 453 ARG A N 1
ATOM 3496 C CA . ARG A 1 453 ? 3.342 7.882 -20.502 1.00 92.38 453 ARG A CA 1
ATOM 3497 C C . ARG A 1 453 ? 2.603 8.872 -21.412 1.00 92.38 453 ARG A C 1
ATOM 3499 O O . ARG A 1 453 ? 1.382 8.842 -21.498 1.00 92.38 453 ARG A O 1
ATOM 3506 N N . ARG A 1 454 ? 3.333 9.684 -22.191 1.00 91.19 454 ARG A N 1
ATOM 3507 C CA . ARG A 1 454 ? 2.743 10.659 -23.142 1.00 91.19 454 ARG A CA 1
ATOM 3508 C C . ARG A 1 454 ? 1.999 10.037 -24.330 1.00 91.19 454 ARG A C 1
ATOM 3510 O O . ARG A 1 454 ? 1.247 10.750 -24.985 1.00 91.19 454 ARG A O 1
ATOM 3517 N N . LYS A 1 455 ? 2.256 8.768 -24.658 1.00 92.31 455 LYS A N 1
ATOM 3518 C CA . LYS A 1 455 ? 1.583 8.033 -25.745 1.00 92.31 455 LYS A CA 1
ATOM 3519 C C . LYS A 1 455 ? 0.492 7.088 -25.230 1.00 92.31 455 LYS A C 1
ATOM 3521 O O . LYS A 1 455 ? -0.178 6.485 -26.055 1.00 92.31 455 LYS A O 1
ATOM 3526 N N . GLN A 1 456 ? 0.352 6.945 -23.906 1.00 90.75 456 GLN A N 1
ATOM 3527 C CA . GLN A 1 456 ? -0.517 5.972 -23.226 1.00 90.75 456 GLN A CA 1
ATOM 3528 C C . GLN A 1 456 ? -0.272 4.507 -23.657 1.00 90.75 456 GLN A C 1
ATOM 3530 O O . GLN A 1 456 ? -1.134 3.651 -23.495 1.00 90.75 456 GLN A O 1
ATOM 3535 N N . ALA A 1 457 ? 0.922 4.211 -24.182 1.00 92.19 457 ALA A N 1
ATOM 3536 C CA . ALA A 1 457 ? 1.266 2.945 -24.833 1.00 92.19 457 ALA A CA 1
ATOM 3537 C C . ALA A 1 457 ? 1.702 1.865 -23.821 1.00 92.19 457 ALA A C 1
ATOM 3539 O O . ALA A 1 457 ? 2.865 1.446 -23.790 1.00 92.19 457 ALA A O 1
ATOM 3540 N N . TYR A 1 458 ? 0.781 1.501 -22.926 1.00 91.25 458 TYR A N 1
ATOM 3541 C CA . TYR A 1 458 ? 0.989 0.556 -21.819 1.00 91.25 458 TYR A CA 1
ATOM 3542 C C . TYR A 1 458 ? 0.874 -0.925 -22.226 1.00 91.25 458 TYR A C 1
ATOM 3544 O O . TYR A 1 458 ? 1.292 -1.812 -21.478 1.00 91.25 458 TYR A O 1
ATOM 3552 N N . ASP A 1 459 ? 0.391 -1.170 -23.436 1.00 90.94 459 ASP A N 1
ATOM 3553 C CA . ASP A 1 459 ? 0.425 -2.420 -24.189 1.00 90.94 459 ASP A CA 1
ATOM 3554 C C . ASP A 1 459 ? 1.801 -2.649 -24.854 1.00 90.94 459 ASP A C 1
ATOM 3556 O O . ASP A 1 459 ? 2.420 -3.702 -24.699 1.00 90.94 459 ASP A O 1
ATOM 3560 N N . GLU A 1 460 ? 2.347 -1.630 -25.525 1.00 90.75 460 GLU A N 1
ATOM 3561 C CA . GLU A 1 460 ? 3.592 -1.699 -26.311 1.00 90.75 460 GLU A CA 1
ATOM 3562 C C . GLU A 1 460 ? 4.890 -1.643 -25.462 1.00 90.75 460 GLU A C 1
ATOM 3564 O O . GLU A 1 460 ? 5.989 -1.519 -26.008 1.00 90.75 460 GLU A O 1
ATOM 3569 N N . VAL A 1 461 ? 4.813 -1.714 -24.126 1.00 91.50 461 VAL A N 1
ATOM 3570 C CA . VAL A 1 461 ? 5.940 -1.439 -23.199 1.00 91.50 461 VAL A CA 1
ATOM 3571 C C . VAL A 1 461 ? 7.202 -2.241 -23.524 1.00 91.50 461 VAL A C 1
ATOM 3573 O O . VAL A 1 461 ? 8.294 -1.674 -23.548 1.00 91.50 461 VAL A O 1
ATOM 3576 N N . ARG A 1 462 ? 7.073 -3.546 -23.806 1.00 91.81 462 ARG A N 1
ATOM 3577 C CA . ARG A 1 462 ? 8.222 -4.398 -24.158 1.00 91.81 462 ARG A CA 1
ATOM 3578 C C . ARG A 1 462 ? 8.855 -3.959 -25.479 1.00 91.81 462 ARG A C 1
ATOM 3580 O O . ARG A 1 462 ? 10.073 -3.833 -25.559 1.00 91.81 462 ARG A O 1
ATOM 3587 N N . GLU A 1 463 ? 8.038 -3.710 -26.500 1.00 90.62 463 GLU A N 1
ATOM 3588 C CA . GLU A 1 463 ? 8.513 -3.307 -27.829 1.00 90.62 463 GLU A CA 1
ATOM 3589 C C . GLU A 1 463 ? 9.243 -1.960 -27.769 1.00 90.62 463 GLU A C 1
ATOM 3591 O O . GLU A 1 463 ? 10.274 -1.788 -28.409 1.00 90.62 463 GLU A O 1
ATOM 3596 N N . ARG A 1 464 ? 8.766 -1.038 -26.925 1.00 87.81 464 ARG A N 1
ATOM 3597 C CA . ARG A 1 464 ? 9.336 0.306 -26.734 1.00 87.81 464 ARG A CA 1
ATOM 3598 C C . ARG A 1 464 ? 10.614 0.366 -25.890 1.00 87.81 464 ARG A C 1
ATOM 3600 O O . ARG A 1 464 ? 11.198 1.442 -25.800 1.00 87.81 464 ARG A O 1
ATOM 3607 N N . ILE A 1 465 ? 11.016 -0.739 -25.259 1.00 88.62 465 ILE A N 1
ATOM 3608 C CA . ILE A 1 465 ? 12.223 -0.839 -24.414 1.00 88.62 465 ILE A CA 1
ATOM 3609 C C . ILE A 1 465 ? 13.272 -1.783 -25.030 1.00 88.62 465 ILE A C 1
ATOM 3611 O O . ILE A 1 465 ? 14.458 -1.672 -24.724 1.00 88.62 465 ILE A O 1
ATOM 3615 N N . VAL A 1 466 ? 12.858 -2.719 -25.891 1.00 84.56 466 VAL A N 1
ATOM 3616 C CA . VAL A 1 466 ? 13.730 -3.761 -26.469 1.00 84.56 466 VAL A CA 1
ATOM 3617 C C . VAL A 1 466 ? 13.974 -3.576 -27.980 1.00 84.56 466 VAL A C 1
ATOM 3619 O O . VAL A 1 466 ? 14.912 -4.179 -28.503 1.00 84.56 466 VAL A O 1
ATOM 3622 N N . GLY A 1 467 ? 13.167 -2.760 -28.675 1.00 68.94 467 GLY A N 1
ATOM 3623 C CA . GLY A 1 467 ? 13.286 -2.448 -30.112 1.00 68.94 467 GLY A CA 1
ATOM 3624 C C . GLY A 1 467 ? 13.888 -1.079 -30.424 1.00 68.94 467 GLY A C 1
ATOM 3625 O O . GLY A 1 467 ? 14.561 -0.995 -31.475 1.00 68.94 467 GLY A O 1
#

Secondary structure (DSSP, 8-state):
----------------------------------------------------------------PPPP---S-EEEESSSTTGGGB-SS--TT-S-EEEE---TTTHHHHHHHTTHHHHTS-BTTBSS-HHHHHHHHHHHHT-HHHHS-HHHHHHHT--TTTS-HHHHHHHHHHHHHHHHT--SHHHHIIIIIHHHHHHHHHH----EEEEEEE--B--EEPTT-----EEEEE-TTS-EEEE--TTB--EEEEEEETTEEEEEEE-SS-SS--TTTTS-SEE-GGGSGGG--TT-S----SS-SS----GGG--BTT-HHHHHHHHH-TT-TT---B-SSS-B--HHHHHHHHHHHTT-SSTT-SSTT-SSS--SSSS--PPPEEE-HHHHHHHHHHHHS--HHHHHHHHHHHHHHHHHHHHH-TT-EEEEEEETTEEEEEEE-HHHHHHHHHHT-SSSTTHHHH-